Protein AF-0000000081332867 (afdb_homodimer)

Solvent-accessible surface area (backbone atoms only — not comparable to full-atom values): 32322 Å² total; per-residue (Å²): 108,66,67,49,51,46,48,59,61,64,52,64,58,86,81,30,49,74,46,40,30,38,28,27,81,36,94,55,96,53,45,49,46,63,35,25,45,50,63,41,70,68,44,44,52,50,53,39,50,32,50,52,51,51,41,68,49,44,77,47,72,44,72,60,48,78,61,59,77,61,58,96,35,26,24,28,36,43,62,31,87,82,47,52,51,58,46,47,47,61,54,69,69,48,67,52,87,83,34,50,49,77,50,71,72,72,53,36,57,31,49,23,36,38,39,38,37,36,45,95,92,41,58,37,39,37,31,29,64,42,55,44,47,37,29,55,71,67,69,71,26,34,50,37,24,35,74,53,93,57,28,37,34,72,39,87,68,76,54,38,64,43,68,57,62,59,25,31,34,36,36,92,61,29,28,41,32,55,27,62,68,55,46,34,60,75,50,51,44,61,64,51,24,55,50,44,41,54,52,43,62,70,30,62,64,55,42,61,45,30,74,49,56,60,53,50,52,62,69,35,64,87,40,66,68,46,30,30,51,43,33,45,29,59,72,65,41,53,71,66,41,88,58,34,66,59,35,42,52,51,48,34,64,76,68,63,70,71,76,44,58,39,87,87,79,62,19,35,52,57,39,87,85,40,42,64,57,52,51,36,53,61,59,61,28,52,25,27,22,83,58,78,67,48,39,25,44,33,80,42,71,44,77,107,111,67,66,48,51,46,49,58,61,64,52,64,55,85,80,30,48,74,46,41,29,38,29,26,83,37,94,54,93,55,44,48,46,63,36,22,46,49,62,41,70,68,43,44,51,51,54,38,50,31,50,51,50,50,42,67,47,44,76,46,73,42,71,60,48,76,60,60,77,61,59,96,36,27,25,28,35,43,62,31,85,81,47,54,52,56,47,47,47,61,53,69,68,48,68,54,85,83,35,52,48,78,51,70,73,71,55,32,56,30,49,21,33,37,38,37,37,36,46,96,90,42,59,38,39,37,32,29,64,41,52,45,39,43,26,45,64,73,67,72,26,33,50,36,24,36,74,53,93,58,26,38,36,71,41,88,59,77,52,40,59,44,69,53,64,58,24,31,33,38,35,91,61,30,28,42,32,54,28,62,68,55,46,35,60,76,52,50,43,62,63,50,23,53,50,42,40,56,52,43,62,69,30,64,63,55,43,61,46,30,74,50,57,63,53,49,54,62,68,36,64,86,40,65,70,47,31,30,49,44,34,47,30,58,72,66,42,53,72,66,40,89,59,34,68,58,33,41,51,51,46,36,64,76,67,62,69,71,76,47,58,39,86,85,79,63,20,35,52,58,42,87,85,38,41,64,55,51,52,36,51,61,59,61,27,51,25,29,21,84,59,76,66,48,40,26,44,34,82,43,71,44,77,108

Organism: NCBI:txid2813360

InterPro domains:
  IPR032359 Kiwa protein KwaB-like [PF16162] (107-292)

Secondary structure (DSSP, 8-state):
-HHHHHHHHH---TT-EEEEEEEEE-SSTT-EEEEEE-B-HHHHHHHHHHHHHHHHH--EEEE--TT----TTEEEEEEGGGSTHHHHHHHHTS-GGGGB--SGGGTTT--EEEEEEEETTEEEEEEEE--GGG-SS---S-EEEEEETTEEEEPP---EEE-SS-SEEEETTEEEES-HHHHHHHTTHHHHHHHHHHHHHH-HHHHTTBS--HHHHHHHTT-HHHHHHHHHHHHH-GGGSTTHHHHHHHHHHHHT---EE-TTT--EE--TTTHHHHHHHHTT-EEE-TTT--EEE-S--EE-/-HHHHHHHHH---TT-EEEEEEEEE-SSTT-EEEEEE-B-HHHHHHHHHHHHHHHHH--EEEE--TT----TTEEEEEEGGGSTHHHHHHHHTS-GGGGB--SGGGTTT--EEEEEEEETTEEEEEEEE--TTS-SS---S-EEEEEETTEEEE-----EEE-SS-SEEEETTEEEES-HHHHHHHTTHHHHHHHHHHHHHH-HHHHTTBS--HHHHHHHTT-HHHHHHHHHHHHH-GGGSTTHHHHHHHHHHHHT---EE-TTT--EE--TTTHHHHHHHHTT-EEE-TTT--EEE-S--EE-

Sequence (608 aa):
MKAHFDSFKNFNYTDSTVHLWIFKKSTTDRKFNTAYVQTDDKVNLLLKNVLIREANRTTEFAQYSYLAQTNENSCLTAPALATNFLLLKSQVDRPEPECAVTSVDELKGAQGYVVKFSHNGQTLYAVKRSTASWKTSYPNKFINMIFSNGELSAAEDNGFTIEKNFDFYCSADTLLITSKRAFESLMQYKEAYKQAFMVLQTNADFSNLFSDITPLVEYIGTNSTQLRRMATIEQKSLYSNPGFINSLKQVNTLRNWGMNFDQVNGKIVVCNLTAPTILQVLLDHRLMSEVTSNIYDVPDAVQIMKAHFDSFKNFNYTDSTVHLWIFKKSTTDRKFNTAYVQTDDKVNLLLKNVLIREANRTTEFAQYSYLAQTNENSCLTAPALATNFLLLKSQVDRPEPECAVTSVDELKGAQGYVVKFSHNGQTLYAVKRSTASWKTSYPNKFINMIFSNGELSAAEDNGFTIEKNFDFYCSADTLLITSKRAFESLMQYKEAYKQAFMVLQTNADFSNLFSDITPLVEYIGTNSTQLRRMATIEQKSLYSNPGFINSLKQVNTLRNWGMNFDQVNGKIVVCNLTAPTILQVLLDHRLMSEVTSNIYDVPDAVQI

Nearest PDB structures (foldseek):
  2gkp-assembly1_A  TM=1.949E-01  e=2.355E+00  Neisseria meningitidis MC58
  2gkp-assembly1_A  TM=1.965E-01  e=2.490E+00  Neisseria meningitidis MC58

Foldseek 3Di:
DVVQLVCLLPPDLPPWDKWKKFWAADPDPLRIDIATEDDDPVVSVLLSVLSNVLSVQADEEEADALLDDDDRRHWHKDFLVVFSVVSVVVNVPPDRVVRHDDDLVVQARTQWMWMWIDDPHWIKIFIAGDQCQSHLPDCPGDQDWDDDPNDTDGDNRSDDDDDSHGQWMDGPRMITGRNPVSRCVSRVCLVVLVVLLVVQCVDCLNVVLAPHCVQLCVLLPSDSLSSSLSNLLSVVVCSNDPCSLVVVVVVCVVVVLPWDADPPRRHTYDHPVCSVVVSQVSNVQFDADPVPRDTDGDSDDDDD/DVVQLVCLLPPDLPPWDKWKKFWAADPDPLRIDIATEDDDPVVSVLLSVLSNVLSVQADEEEADALLDDDDRRHWHKDFLVVFSVVSVVVNVPPDRVVRHDDDLLVLARTQWMWMWIDDPHWIKIFIAGDQCLSPDDDCPGDQDWDDDPNDTDGDDRSDHDDDSHGQWMDGPRMITGNNPVSRCVSRVCLVVLVVLLVVQCVDCLNVVLAPHCVQLCVLLPSDSLSSSLSSLLSVVVCSNDPCSLVVVVVVCVVVVLPWDADPPRRHTYDHPVCSVVVSQVSSVQFDADPVPRDTDGDSDDDDD

Radius of gyration: 25.92 Å; Cα contacts (8 Å, |Δi|>4): 1112; chains: 2; bounding box: 58×76×66 Å

Structure (mmCIF, N/CA/C/O backbone):
data_AF-0000000081332867-model_v1
#
loop_
_entity.id
_entity.type
_entity.pdbx_description
1 polymer 'DUF4868 domain-containing protein'
#
loop_
_atom_site.group_PDB
_atom_site.id
_atom_site.type_symbol
_atom_site.label_atom_id
_atom_site.label_alt_id
_atom_site.label_comp_id
_atom_site.label_asym_id
_atom_site.label_entity_id
_atom_site.label_seq_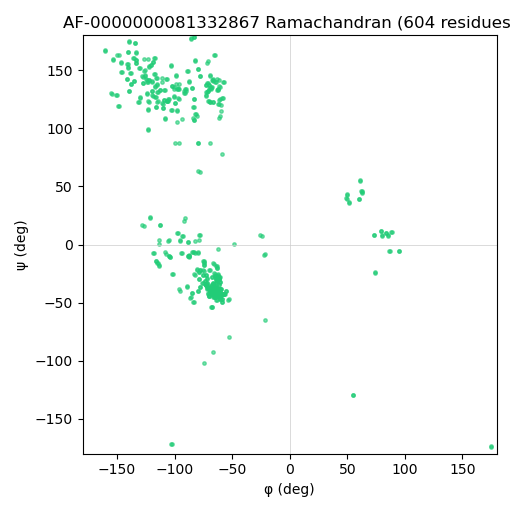id
_atom_site.pdbx_PDB_ins_code
_atom_site.Cartn_x
_atom_site.Cartn_y
_atom_site.Cartn_z
_atom_site.occupancy
_atom_site.B_iso_or_equiv
_atom_site.auth_seq_id
_atom_site.auth_comp_id
_atom_site.auth_asym_id
_atom_site.auth_atom_id
_atom_site.pdbx_PDB_model_num
ATOM 1 N N . MET A 1 1 ? -8.702 -2.203 20.237 1 77.33 1 MET A N 1
ATOM 2 C CA . MET A 1 1 ? -8.01 -2.525 18.992 1 77.33 1 MET A CA 1
ATOM 3 C C . MET A 1 1 ? -6.674 -3.203 19.273 1 77.33 1 MET A C 1
ATOM 5 O O . MET A 1 1 ? -6.344 -4.216 18.653 1 77.33 1 MET A O 1
ATOM 9 N N . LYS A 1 2 ? -6.037 -2.8 20.326 1 82.26 2 LYS A N 1
ATOM 10 C CA . LYS A 1 2 ? -4.765 -3.419 20.686 1 82.26 2 LYS A CA 1
ATOM 11 C C . LYS A 1 2 ? -4.963 -4.864 21.132 1 82.26 2 LYS A C 1
ATOM 13 O O . LYS A 1 2 ? -4.174 -5.743 20.779 1 82.26 2 LYS A O 1
ATOM 18 N N . ALA A 1 3 ? -6.03 -5.09 21.871 1 85.89 3 ALA A N 1
ATOM 19 C CA . ALA A 1 3 ? -6.308 -6.433 22.375 1 85.89 3 ALA A CA 1
ATOM 20 C C . ALA A 1 3 ? -6.527 -7.415 21.228 1 85.89 3 ALA A C 1
ATOM 22 O O . ALA A 1 3 ? -6.059 -8.554 21.28 1 85.89 3 ALA A O 1
ATOM 23 N N . HIS A 1 4 ? -7.206 -6.952 20.252 1 86.57 4 HIS A N 1
ATOM 24 C CA . HIS A 1 4 ? -7.501 -7.808 19.109 1 86.57 4 HIS A CA 1
ATOM 25 C C . HIS A 1 4 ? -6.253 -8.056 18.269 1 86.57 4 HIS A C 1
ATOM 27 O O . HIS A 1 4 ? -6.042 -9.165 17.774 1 86.57 4 HIS A O 1
ATOM 33 N N . PHE A 1 5 ? -5.505 -7.054 18.205 1 90.88 5 PHE A N 1
ATOM 34 C CA . PHE A 1 5 ? -4.227 -7.188 17.517 1 90.88 5 PHE A CA 1
ATOM 35 C C . PHE A 1 5 ? -3.318 -8.168 18.249 1 90.88 5 PHE A C 1
ATOM 37 O O . PHE A 1 5 ? -2.684 -9.021 17.624 1 90.88 5 PHE A O 1
ATOM 44 N N . ASP A 1 6 ? -3.332 -8.078 19.537 1 90.56 6 ASP A N 1
ATOM 45 C CA . ASP A 1 6 ? -2.523 -8.984 20.346 1 90.56 6 ASP A CA 1
ATOM 46 C C . ASP A 1 6 ? -3.012 -10.425 20.213 1 90.56 6 ASP A C 1
ATOM 48 O O . ASP A 1 6 ? -2.21 -11.361 20.227 1 90.56 6 ASP A O 1
ATOM 52 N N . SER A 1 7 ? -4.287 -10.56 20.131 1 90.03 7 SER A N 1
ATOM 53 C CA . SER A 1 7 ? -4.854 -11.891 19.936 1 90.03 7 SER A CA 1
ATOM 54 C C . SER A 1 7 ? -4.378 -12.507 18.625 1 90.03 7 SER A C 1
ATOM 56 O O . SER A 1 7 ? -4.1 -13.707 18.562 1 90.03 7 SER A O 1
ATOM 58 N N . PHE A 1 8 ? -4.287 -11.723 17.632 1 92.88 8 PHE A N 1
ATOM 59 C CA . PHE A 1 8 ? -3.77 -12.152 16.338 1 92.88 8 PHE A CA 1
ATOM 60 C C . PHE A 1 8 ? -2.302 -12.546 16.444 1 92.88 8 PHE A C 1
ATOM 62 O O . PHE A 1 8 ? -1.896 -13.594 15.937 1 92.88 8 PHE A O 1
ATOM 69 N N . LYS A 1 9 ? -1.593 -11.798 17.195 1 91.91 9 LYS A N 1
ATOM 70 C CA . LYS A 1 9 ? -0.157 -12.025 17.336 1 91.91 9 LYS A CA 1
ATOM 71 C C . LYS A 1 9 ? 0.123 -13.261 18.185 1 91.91 9 LYS A C 1
ATOM 73 O O . LYS A 1 9 ? 1.112 -13.963 17.962 1 91.91 9 LYS A O 1
ATOM 78 N N . ASN A 1 10 ? -0.725 -13.503 19.075 1 91.19 10 ASN A N 1
ATOM 79 C CA . ASN A 1 10 ? -0.439 -14.533 20.068 1 91.19 10 ASN A CA 1
ATOM 80 C C . ASN A 1 10 ? -1.249 -15.8 19.812 1 91.19 10 ASN A C 1
ATOM 82 O O . ASN A 1 10 ? -1.234 -16.727 20.624 1 91.19 10 ASN A O 1
ATOM 86 N N . PHE A 1 11 ? -1.991 -15.847 18.792 1 93.76 11 PHE A N 1
ATOM 87 C CA . PHE A 1 11 ? -2.762 -17.039 18.456 1 93.76 11 PHE A CA 1
ATOM 88 C C . PHE A 1 11 ? -1.848 -18.248 18.3 1 93.76 11 PHE A C 1
ATOM 90 O O . PHE A 1 11 ? -0.73 -18.127 17.796 1 93.76 11 PHE A O 1
ATOM 97 N N . ASN A 1 12 ? -2.296 -19.363 18.797 1 94.28 12 ASN A N 1
ATOM 98 C CA . ASN A 1 12 ? -1.514 -20.586 18.657 1 94.28 12 ASN A CA 1
ATOM 99 C C . ASN A 1 12 ? -1.686 -21.206 17.273 1 94.28 12 ASN A C 1
ATOM 101 O O . ASN A 1 12 ? -2.497 -22.116 17.092 1 94.28 12 ASN A O 1
ATOM 105 N N . TYR A 1 13 ? -0.924 -20.802 16.362 1 93.34 13 TYR A N 1
ATOM 106 C CA . TYR A 1 13 ? -1.01 -21.235 14.972 1 93.34 13 TYR A CA 1
ATOM 107 C C . TYR A 1 13 ? -0.512 -22.667 14.816 1 93.34 13 TYR A C 1
ATOM 109 O O . TYR A 1 13 ? -1.092 -23.454 14.063 1 93.34 13 TYR A O 1
ATOM 117 N N . THR A 1 14 ? 0.446 -23.011 15.561 1 93.38 14 THR A N 1
ATOM 118 C CA . THR A 1 14 ? 1.131 -24.29 15.416 1 93.38 14 THR A CA 1
ATOM 119 C C . THR A 1 14 ? 0.192 -25.448 15.741 1 93.38 14 THR A C 1
ATOM 121 O O . THR A 1 14 ? 0.131 -26.432 15.001 1 93.38 14 THR A O 1
ATOM 124 N N 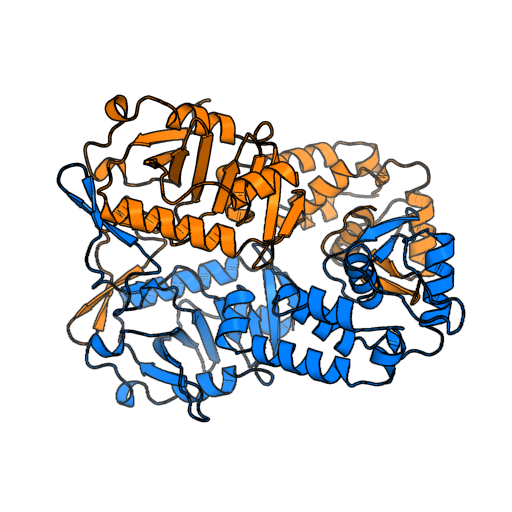. ASP A 1 15 ? -0.599 -25.344 16.767 1 95.19 15 ASP A N 1
ATOM 125 C CA . ASP A 1 15 ? -1.453 -26.443 17.206 1 95.19 15 ASP A CA 1
ATOM 126 C C . ASP A 1 15 ? -2.873 -26.284 16.669 1 95.19 15 ASP A C 1
ATOM 128 O O . ASP A 1 15 ? -3.768 -27.053 17.028 1 95.19 15 ASP A O 1
ATOM 132 N N . SER A 1 16 ? -3.045 -25.379 15.797 1 96.48 16 SER A N 1
ATOM 133 C CA . SER A 1 16 ? -4.392 -25.116 15.299 1 96.48 16 SER A CA 1
ATOM 134 C C . SER A 1 16 ? -4.799 -26.135 14.241 1 96.48 16 SER A C 1
ATOM 136 O O . SER A 1 16 ? -3.943 -26.757 13.609 1 96.48 16 SER A O 1
ATOM 138 N N . THR A 1 17 ? -6.107 -26.358 14.176 1 96.12 17 THR A N 1
ATOM 139 C CA . THR A 1 17 ? -6.686 -27.118 13.074 1 96.12 17 THR A CA 1
ATOM 140 C C . THR A 1 17 ? -7.012 -26.203 11.897 1 96.12 17 THR A C 1
ATOM 142 O O . THR A 1 17 ? -7.502 -25.088 12.088 1 96.12 17 THR A O 1
ATOM 145 N N . VAL A 1 18 ? -6.746 -26.716 10.675 1 95.43 18 VAL A N 1
ATOM 146 C CA . VAL A 1 18 ? -6.844 -25.875 9.487 1 95.43 18 VAL A CA 1
ATOM 147 C C . VAL A 1 18 ? -7.967 -26.383 8.585 1 95.43 18 VAL A C 1
ATOM 149 O O . VAL A 1 18 ? -8.079 -27.587 8.342 1 95.43 18 VAL A O 1
ATOM 152 N N . HIS A 1 19 ? -8.824 -25.492 8.148 1 95.93 19 HIS A N 1
ATOM 153 C CA . HIS A 1 19 ? -9.853 -25.784 7.157 1 95.93 19 HIS A CA 1
ATOM 154 C C . HIS A 1 19 ? -9.839 -24.759 6.028 1 95.93 19 HIS A C 1
ATOM 156 O O . HIS A 1 19 ? -9.922 -23.554 6.277 1 95.93 19 HIS A O 1
ATOM 162 N N . LEU A 1 20 ? -9.75 -25.233 4.809 1 94.37 20 LEU A N 1
ATOM 163 C CA . LEU A 1 20 ? -9.73 -24.377 3.628 1 94.37 20 LEU A CA 1
ATOM 164 C C . LEU A 1 20 ? -11.101 -24.34 2.96 1 94.37 20 LEU A C 1
ATOM 166 O O . LEU A 1 20 ? -11.704 -25.387 2.712 1 94.37 20 LEU A O 1
ATOM 170 N N . TRP A 1 21 ? -11.597 -23.129 2.734 1 94.6 21 TRP A N 1
ATOM 171 C CA . TRP A 1 21 ? -12.858 -22.904 2.036 1 94.6 21 TRP A CA 1
ATOM 172 C C . TRP A 1 21 ? -12.657 -21.995 0.828 1 94.6 21 TRP A C 1
ATOM 174 O O . TRP A 1 21 ? -11.892 -21.03 0.89 1 94.6 21 TRP A O 1
ATOM 184 N N . ILE A 1 22 ? -13.29 -22.277 -0.232 1 92.24 22 ILE A N 1
ATOM 185 C CA . ILE A 1 22 ? -13.339 -21.354 -1.36 1 92.24 22 ILE A CA 1
ATOM 186 C C . ILE A 1 22 ? -14.692 -20.647 -1.391 1 92.24 22 ILE A C 1
ATOM 188 O O . ILE A 1 22 ? -15.669 -21.139 -0.823 1 92.24 22 ILE A O 1
ATOM 192 N N . PHE A 1 23 ? -14.706 -19.459 -1.975 1 93.32 23 PHE A N 1
ATOM 193 C CA . PHE A 1 23 ? -15.99 -18.778 -2.088 1 93.32 23 PHE A CA 1
ATOM 194 C C . PHE A 1 23 ? -16.131 -18.109 -3.45 1 93.32 23 PHE A C 1
ATOM 196 O O . PHE A 1 23 ? -15.134 -17.719 -4.062 1 93.32 23 PHE A O 1
ATOM 203 N N . LYS A 1 24 ? -17.342 -18.082 -3.878 1 90.18 24 LYS A N 1
ATOM 204 C CA . LYS A 1 24 ? -17.776 -17.391 -5.088 1 90.18 24 LYS A CA 1
ATOM 205 C C . LYS A 1 24 ? -18.794 -16.301 -4.764 1 90.18 24 LYS A C 1
ATOM 207 O O . LYS A 1 24 ? -19.444 -16.342 -3.717 1 90.18 24 LYS A O 1
ATOM 212 N N . LYS A 1 25 ? -18.855 -15.413 -5.634 1 87.76 25 LYS A N 1
ATOM 213 C CA . LYS A 1 25 ? -19.849 -14.359 -5.455 1 87.76 25 LYS A CA 1
ATOM 214 C C . LYS A 1 25 ? -21.26 -14.886 -5.702 1 87.76 25 LYS A C 1
ATOM 216 O O . LYS A 1 25 ? -21.468 -15.736 -6.57 1 87.76 25 LYS A O 1
ATOM 221 N N . SER A 1 26 ? -22.116 -14.444 -4.885 1 89.55 26 SER A N 1
ATOM 222 C CA . SER A 1 26 ? -23.532 -14.759 -5.042 1 89.55 26 SER A CA 1
ATOM 223 C C . SER A 1 26 ? -24.363 -13.492 -5.218 1 89.55 26 SER A C 1
ATOM 225 O O . SER A 1 26 ? -24.093 -12.472 -4.58 1 89.55 26 SER A O 1
ATOM 227 N N . THR A 1 27 ? -25.318 -13.555 -6.062 1 86.65 27 THR A N 1
ATOM 228 C CA . THR A 1 27 ? -26.211 -12.427 -6.304 1 86.65 27 THR A CA 1
ATOM 229 C C . THR A 1 27 ? -27.35 -12.411 -5.289 1 86.65 27 THR A C 1
ATOM 231 O O . THR A 1 27 ? -28.132 -11.459 -5.24 1 86.65 27 THR A O 1
ATOM 234 N N . THR A 1 28 ? -27.39 -13.463 -4.491 1 89.44 28 THR A N 1
ATOM 235 C CA . THR A 1 28 ? -28.429 -13.527 -3.469 1 89.44 28 THR A CA 1
ATOM 236 C C . THR A 1 28 ? -28.018 -12.734 -2.231 1 89.44 28 THR A C 1
ATOM 238 O O . THR A 1 28 ? -26.93 -12.155 -2.191 1 89.44 28 THR A O 1
ATOM 241 N N . ASP A 1 29 ? -28.905 -12.692 -1.241 1 85.71 29 ASP A N 1
ATOM 242 C CA . ASP A 1 29 ? -28.652 -11.971 0.003 1 85.71 29 ASP A CA 1
ATOM 243 C C . ASP A 1 29 ? -27.505 -12.608 0.784 1 85.71 29 ASP A C 1
ATOM 245 O O . ASP A 1 29 ? -26.918 -11.974 1.663 1 85.71 29 ASP A O 1
ATOM 249 N N . ARG A 1 30 ? -27.183 -13.795 0.445 1 89.17 30 ARG A N 1
ATOM 250 C CA . ARG A 1 30 ? -26.08 -14.47 1.121 1 89.17 30 ARG A CA 1
ATOM 251 C C . ARG A 1 30 ? -24.739 -13.872 0.71 1 89.17 30 ARG A C 1
ATOM 253 O O . ARG A 1 30 ? -23.768 -13.931 1.468 1 89.17 30 ARG A O 1
ATOM 260 N N . LYS A 1 31 ? -24.651 -13.352 -0.489 1 90.06 31 LYS A N 1
ATOM 261 C CA . LYS A 1 31 ? -23.532 -12.624 -1.081 1 90.06 31 LYS A CA 1
ATOM 262 C C . LYS A 1 31 ? -22.391 -13.57 -1.445 1 90.06 31 LYS A C 1
ATOM 264 O O . LYS A 1 31 ? -21.603 -13.283 -2.348 1 90.06 31 LYS A O 1
ATOM 269 N N . PHE A 1 32 ? -22.34 -14.807 -0.733 1 94.09 32 PHE A N 1
ATOM 270 C CA . PHE A 1 32 ? -21.237 -15.725 -0.989 1 94.09 32 PHE A CA 1
ATOM 271 C C . PHE A 1 32 ? -21.735 -17.163 -1.063 1 94.09 32 PHE A C 1
ATOM 273 O O . PHE A 1 32 ? -22.611 -17.563 -0.294 1 94.09 32 PHE A O 1
ATOM 280 N N . ASN A 1 33 ? -21.215 -17.896 -2.011 1 94.34 33 ASN A N 1
ATOM 281 C CA . ASN A 1 33 ? -21.294 -19.352 -2.06 1 94.34 33 ASN A CA 1
ATOM 282 C C . ASN A 1 33 ? -19.952 -19.998 -1.727 1 94.34 33 ASN A C 1
ATOM 284 O O . ASN A 1 33 ? -18.94 -19.701 -2.364 1 94.34 33 ASN A O 1
ATOM 288 N N . THR A 1 34 ? -20.04 -20.843 -0.701 1 95.36 34 THR A N 1
ATOM 289 C CA . THR A 1 34 ? -18.758 -21.349 -0.223 1 95.36 34 THR A CA 1
ATOM 290 C C . THR A 1 34 ? -18.709 -22.872 -0.318 1 95.36 34 THR A C 1
ATOM 292 O O . THR A 1 34 ? -19.75 -23.528 -0.399 1 95.36 34 THR A O 1
ATOM 295 N N . ALA A 1 35 ? -17.541 -23.42 -0.431 1 94.19 35 ALA A N 1
ATOM 296 C CA . ALA A 1 35 ? -17.299 -24.86 -0.431 1 94.19 35 ALA A CA 1
ATOM 297 C C . ALA A 1 35 ? -16.025 -25.202 0.337 1 94.19 35 ALA A C 1
ATOM 299 O O . ALA A 1 35 ? -15.026 -24.484 0.246 1 94.19 35 ALA A O 1
ATOM 300 N N . TYR A 1 36 ? -16.152 -26.308 1.025 1 95.31 36 TYR A N 1
ATOM 301 C CA . TYR A 1 36 ? -15.025 -26.792 1.815 1 95.31 36 TYR A CA 1
ATOM 302 C C . TYR A 1 36 ? -14.075 -27.621 0.96 1 95.31 36 TYR A C 1
ATOM 304 O O . TYR A 1 36 ? -14.513 -28.469 0.178 1 95.31 36 TYR A O 1
ATOM 312 N N . VAL A 1 37 ? -12.811 -27.365 1.114 1 91.59 37 VAL A N 1
ATOM 313 C CA . VAL A 1 37 ? -11.797 -28.09 0.355 1 91.59 37 VAL A CA 1
ATOM 314 C C . VAL A 1 37 ? -10.917 -28.897 1.306 1 91.59 37 VAL A C 1
ATOM 316 O O . VAL A 1 37 ? -10.187 -28.328 2.121 1 91.59 37 VAL A O 1
ATOM 319 N N . GLN A 1 38 ? -10.925 -30.165 1.156 1 90.57 38 GLN A N 1
ATOM 320 C CA . GLN A 1 38 ? -10.06 -31.009 1.974 1 90.57 38 GLN A CA 1
ATOM 321 C C . GLN A 1 38 ? -8.595 -30.842 1.58 1 90.57 38 GLN A C 1
ATOM 323 O O . GLN A 1 38 ? -8.269 -30.786 0.393 1 90.57 38 GLN A O 1
ATOM 328 N N . THR A 1 39 ? -7.766 -30.664 2.582 1 89.11 39 THR A N 1
ATOM 329 C CA . THR A 1 39 ? -6.333 -30.505 2.358 1 89.11 39 THR A CA 1
ATOM 330 C C . THR A 1 39 ? -5.545 -31.57 3.114 1 89.11 39 THR A C 1
ATOM 332 O O . THR A 1 39 ? -6.027 -32.117 4.108 1 89.11 39 THR A O 1
ATOM 335 N N . ASP A 1 40 ? -4.384 -31.903 2.624 1 87.08 40 ASP A N 1
ATOM 336 C CA . ASP A 1 40 ? -3.535 -32.844 3.348 1 87.08 40 ASP A CA 1
ATOM 337 C C . ASP A 1 40 ? -2.681 -32.123 4.389 1 87.08 40 ASP A C 1
ATOM 339 O O . ASP A 1 40 ? -2.738 -30.897 4.506 1 87.08 40 ASP A O 1
ATOM 343 N N . ASP A 1 41 ? -1.921 -32.868 5.134 1 87.19 41 ASP A N 1
ATOM 344 C CA . ASP A 1 41 ? -1.162 -32.33 6.258 1 87.19 41 ASP A CA 1
ATOM 345 C C . ASP A 1 41 ? -0.071 -31.376 5.778 1 87.19 41 ASP A C 1
ATOM 347 O O . ASP A 1 41 ? 0.257 -30.404 6.462 1 87.19 41 ASP A O 1
ATOM 351 N N . LYS A 1 42 ? 0.473 -31.679 4.642 1 84.55 42 LYS A N 1
ATOM 352 C CA . LYS A 1 42 ? 1.524 -30.819 4.106 1 84.55 42 LYS A CA 1
ATOM 353 C C . LYS A 1 42 ? 0.982 -29.43 3.777 1 84.55 42 LYS A C 1
ATOM 355 O O . LYS A 1 42 ? 1.601 -28.42 4.119 1 84.55 42 LYS A O 1
ATOM 360 N N . VAL A 1 43 ? -0.178 -29.416 3.127 1 85.23 43 VAL A N 1
ATOM 361 C CA . VAL A 1 43 ? -0.82 -28.148 2.797 1 85.23 43 VAL A CA 1
ATOM 362 C C . VAL A 1 43 ? -1.179 -27.401 4.079 1 85.23 43 VAL A C 1
ATOM 364 O O . VAL A 1 43 ? -0.962 -26.192 4.182 1 85.23 43 VAL A O 1
ATOM 367 N N . ASN A 1 44 ? -1.655 -28.116 5.034 1 89.57 44 ASN A N 1
ATOM 368 C CA . ASN A 1 44 ? -2.018 -27.496 6.304 1 89.57 44 ASN A CA 1
ATOM 369 C C . ASN A 1 44 ? -0.814 -26.837 6.97 1 89.57 44 ASN A C 1
ATOM 371 O O . ASN A 1 44 ? -0.914 -25.716 7.473 1 89.57 44 ASN A O 1
ATOM 375 N N . LEU A 1 45 ? 0.272 -27.513 6.964 1 89.08 45 LEU A N 1
ATOM 376 C CA . LEU A 1 45 ? 1.493 -26.981 7.558 1 89.08 45 LEU A CA 1
ATOM 377 C C . LEU A 1 45 ? 1.952 -25.724 6.827 1 89.08 45 LEU A C 1
ATOM 379 O O . LEU A 1 45 ? 2.364 -24.749 7.459 1 89.08 45 LEU A O 1
ATOM 383 N N . LEU A 1 46 ? 1.837 -25.756 5.503 1 85.09 46 LEU A N 1
ATOM 384 C CA . LEU A 1 46 ? 2.228 -24.604 4.699 1 85.09 46 LEU A CA 1
ATOM 385 C C . LEU A 1 46 ? 1.345 -23.4 5.008 1 85.09 46 LEU A C 1
ATOM 387 O O . LEU A 1 46 ? 1.84 -22.278 5.134 1 85.09 46 LEU A O 1
ATOM 391 N N . LEU A 1 47 ? 0.084 -23.655 5.124 1 89.78 47 LEU A N 1
ATOM 392 C CA . LEU A 1 47 ? -0.854 -22.581 5.432 1 89.78 47 LEU A CA 1
ATOM 393 C C . LEU A 1 47 ? -0.572 -21.992 6.81 1 89.78 47 LEU A C 1
ATOM 395 O O . LEU A 1 47 ? -0.635 -20.774 6.994 1 89.78 47 LEU A O 1
ATOM 399 N N . LYS A 1 48 ? -0.213 -22.841 7.73 1 93.52 48 LYS A N 1
ATOM 400 C CA . LYS A 1 48 ? 0.153 -22.367 9.062 1 93.52 48 LYS A CA 1
ATOM 401 C C . LYS A 1 48 ? 1.405 -21.497 9.011 1 93.52 48 LYS A C 1
ATOM 403 O O . LYS A 1 48 ? 1.466 -20.449 9.658 1 93.52 48 LYS A O 1
ATOM 408 N N . ASN A 1 49 ? 2.329 -21.868 8.228 1 89.72 49 ASN A N 1
ATOM 409 C CA . ASN A 1 49 ? 3.572 -21.113 8.103 1 89.72 49 ASN A CA 1
ATOM 410 C C . ASN A 1 49 ? 3.333 -19.74 7.48 1 89.72 49 ASN A C 1
ATOM 412 O O . ASN A 1 49 ? 3.972 -18.759 7.866 1 89.72 49 ASN A O 1
ATOM 416 N N . VAL A 1 50 ? 2.444 -19.702 6.515 1 88.42 50 VAL A N 1
ATOM 417 C CA . VAL A 1 50 ? 2.088 -18.424 5.908 1 88.42 50 VAL A CA 1
ATOM 418 C C . VAL A 1 50 ? 1.535 -17.481 6.974 1 88.42 50 VAL A C 1
ATOM 420 O O . VAL A 1 50 ? 1.942 -16.32 7.057 1 88.42 50 VAL A O 1
ATOM 423 N N . LEU A 1 51 ? 0.672 -17.985 7.749 1 92.27 51 LEU A N 1
ATOM 424 C CA . LEU A 1 51 ? 0.039 -17.16 8.772 1 92.27 51 LEU A CA 1
ATOM 425 C C . LEU A 1 51 ? 1.06 -16.701 9.808 1 92.27 51 LEU A C 1
ATOM 427 O O . LEU A 1 51 ? 1.012 -15.559 10.27 1 92.27 51 LEU A O 1
ATOM 431 N N . ILE A 1 52 ? 1.925 -17.614 10.207 1 92.96 52 ILE A N 1
ATOM 432 C CA . ILE A 1 52 ? 2.946 -17.289 11.197 1 92.96 52 ILE A CA 1
ATOM 433 C C . ILE A 1 52 ? 3.856 -16.188 10.657 1 92.96 52 ILE A C 1
ATOM 435 O O . ILE A 1 52 ? 4.161 -15.224 11.364 1 92.96 52 ILE A O 1
ATOM 439 N N . ARG A 1 53 ? 4.23 -16.291 9.472 1 88.9 53 ARG A N 1
ATOM 440 C CA . ARG A 1 53 ? 5.069 -15.279 8.838 1 88.9 53 ARG A CA 1
ATOM 441 C C . ARG A 1 53 ? 4.36 -13.93 8.794 1 88.9 53 ARG A C 1
ATOM 443 O O . ARG A 1 53 ? 4.964 -12.896 9.089 1 88.9 53 ARG A O 1
ATOM 450 N N . GLU A 1 54 ? 3.104 -13.944 8.433 1 90.25 54 GLU A N 1
ATOM 451 C CA . GLU A 1 54 ? 2.325 -12.713 8.344 1 90.25 54 GLU A CA 1
ATOM 452 C C . GLU A 1 54 ? 2.15 -12.068 9.716 1 90.25 54 GLU A C 1
ATOM 454 O O . GLU A 1 54 ? 2.239 -10.846 9.849 1 90.25 54 GLU A O 1
ATOM 459 N N . ALA A 1 55 ? 1.899 -12.896 10.663 1 92.68 55 ALA A N 1
ATOM 460 C CA . ALA A 1 55 ? 1.754 -12.381 12.022 1 92.68 55 ALA A CA 1
ATOM 461 C C . ALA A 1 55 ? 3.051 -11.74 12.507 1 92.68 55 ALA A C 1
ATOM 463 O O . ALA A 1 55 ? 3.028 -10.694 13.16 1 92.68 55 ALA A O 1
ATOM 464 N N . ASN A 1 56 ? 4.16 -12.324 12.149 1 89.02 56 ASN A N 1
ATOM 465 C CA . ASN A 1 56 ? 5.458 -11.809 12.57 1 89.02 56 ASN A CA 1
ATOM 466 C C . ASN A 1 56 ? 5.811 -10.516 11.84 1 89.02 56 ASN A C 1
ATOM 468 O O . ASN A 1 56 ? 6.436 -9.624 12.416 1 89.02 56 ASN A O 1
ATOM 472 N N . ARG A 1 57 ? 5.385 -10.44 10.663 1 85.75 57 ARG A N 1
ATOM 473 C CA . ARG A 1 57 ? 5.7 -9.276 9.841 1 85.75 57 ARG A CA 1
ATOM 474 C C . ARG A 1 57 ? 4.859 -8.072 10.251 1 85.75 57 ARG A C 1
ATOM 476 O O . ARG A 1 57 ? 5.314 -6.93 10.157 1 85.75 57 ARG A O 1
ATOM 483 N N . THR A 1 58 ? 3.67 -8.331 10.676 1 90.42 58 THR A N 1
ATOM 484 C CA . THR A 1 58 ? 2.743 -7.262 11.031 1 90.42 58 THR A CA 1
ATOM 485 C C . THR A 1 58 ? 2.992 -6.781 12.457 1 90.42 58 THR A C 1
ATOM 487 O O . THR A 1 58 ? 2.618 -7.455 13.419 1 90.42 58 THR A O 1
ATOM 490 N N . THR A 1 59 ? 3.578 -5.565 12.599 1 86.8 59 THR A N 1
ATOM 491 C CA . THR A 1 59 ? 4.008 -5.139 13.926 1 86.8 59 THR A CA 1
ATOM 492 C C . THR A 1 59 ? 3.226 -3.908 14.379 1 86.8 59 THR A C 1
ATOM 494 O O . THR A 1 59 ? 3.283 -3.526 15.55 1 86.8 59 THR A O 1
ATOM 497 N N . GLU A 1 60 ? 2.521 -3.241 13.436 1 87.34 60 GLU A N 1
ATOM 498 C CA . GLU A 1 60 ? 1.742 -2.054 13.772 1 87.34 60 GLU A CA 1
ATOM 499 C C . GLU A 1 60 ? 0.346 -2.118 13.158 1 87.34 60 GLU A C 1
ATOM 501 O O . GLU A 1 60 ? 0.107 -2.89 12.227 1 87.34 60 GLU A O 1
ATOM 506 N N . PHE A 1 61 ? -0.533 -1.406 13.748 1 90.12 61 PHE A N 1
ATOM 507 C CA . PHE A 1 61 ? -1.883 -1.33 13.201 1 90.12 61 PHE A CA 1
ATOM 508 C C . PHE A 1 61 ? -2.437 0.085 13.319 1 90.12 61 PHE A C 1
ATOM 510 O O . PHE A 1 61 ? -1.952 0.882 14.125 1 90.12 61 PHE A O 1
ATOM 517 N N . ALA A 1 62 ? -3.299 0.415 12.446 1 89.17 62 ALA A N 1
ATOM 518 C CA . ALA A 1 62 ? -4.069 1.656 12.482 1 89.17 62 ALA A CA 1
ATOM 519 C C . ALA A 1 62 ? -5.549 1.39 12.221 1 89.17 62 ALA A C 1
ATOM 521 O O . ALA A 1 62 ? -5.914 0.338 11.691 1 89.17 62 ALA A O 1
ATOM 522 N N . GLN A 1 63 ? -6.336 2.325 12.648 1 88.56 63 GLN A N 1
ATOM 523 C CA . GLN A 1 63 ? -7.765 2.203 12.38 1 88.56 63 GLN A CA 1
ATOM 524 C C . GLN A 1 63 ? -8.066 2.4 10.897 1 88.56 63 GLN A C 1
ATOM 526 O O . GLN A 1 63 ? -7.508 3.296 10.259 1 88.56 63 GLN A O 1
ATOM 531 N N . TYR A 1 64 ? -8.954 1.521 10.447 1 89.1 64 TYR A N 1
ATOM 532 C CA . TYR A 1 64 ? -9.377 1.648 9.057 1 89.1 64 TYR A CA 1
ATOM 533 C C . TYR A 1 64 ? -10.077 2.98 8.82 1 89.1 64 TYR A C 1
ATOM 535 O O . TYR A 1 64 ? -10.912 3.402 9.624 1 89.1 64 TYR A O 1
ATOM 543 N N . SER A 1 65 ? -9.703 3.626 7.812 1 85.6 65 SER A N 1
ATOM 544 C CA . SER A 1 65 ? -10.405 4.754 7.207 1 85.6 65 SER A CA 1
ATOM 545 C C . SER A 1 65 ? -10.34 4.694 5.685 1 85.6 65 SER A C 1
ATOM 547 O O . SER A 1 65 ? -9.507 3.98 5.122 1 85.6 65 SER A O 1
ATOM 549 N N . TYR A 1 66 ? -11.135 5.442 5.078 1 83.12 66 TYR A N 1
ATOM 550 C CA . TYR A 1 66 ? -11.228 5.38 3.623 1 83.12 66 TYR A CA 1
ATOM 551 C C . TYR A 1 66 ? -9.896 5.74 2.976 1 83.12 66 TYR A C 1
ATOM 553 O O . TYR A 1 66 ? -9.555 5.22 1.912 1 83.12 66 TYR A O 1
ATOM 561 N N . LEU A 1 67 ? -9.147 6.546 3.685 1 86.19 67 LEU A N 1
ATOM 562 C CA . LEU A 1 67 ? -7.922 7.024 3.053 1 86.19 67 LEU A CA 1
ATOM 563 C C . LEU A 1 67 ? -6.695 6.371 3.68 1 86.19 67 LEU A C 1
ATOM 565 O O . LEU A 1 67 ? -5.577 6.542 3.19 1 86.19 67 LEU A O 1
ATOM 569 N N . ALA A 1 68 ? -6.884 5.602 4.74 1 86.28 68 ALA A N 1
ATOM 570 C CA . ALA A 1 68 ? -5.762 4.94 5.401 1 86.28 68 ALA A CA 1
ATOM 571 C C . ALA A 1 68 ? -5.089 3.938 4.468 1 86.28 68 ALA A C 1
ATOM 573 O O . ALA A 1 68 ? -5.755 3.299 3.65 1 86.28 68 ALA A O 1
ATOM 574 N N . GLN A 1 69 ? -3.789 3.891 4.58 1 84.13 69 GLN A N 1
ATOM 575 C CA . GLN A 1 69 ? -3.011 2.927 3.811 1 84.13 69 GLN A CA 1
ATOM 576 C C . GLN A 1 69 ? -2.111 2.094 4.72 1 84.13 69 GLN A C 1
ATOM 578 O O . GLN A 1 69 ? -1.703 2.556 5.788 1 84.13 69 GLN A O 1
ATOM 583 N N . THR A 1 70 ? -1.895 0.878 4.259 1 87.03 70 THR A N 1
ATOM 584 C CA . THR A 1 70 ? -0.968 0.021 4.989 1 87.03 70 THR A CA 1
ATOM 585 C C . THR A 1 70 ? 0.46 0.216 4.487 1 87.03 70 THR A C 1
ATOM 587 O O . THR A 1 70 ? 0.67 0.652 3.353 1 87.03 70 THR A O 1
ATOM 590 N N . ASN A 1 71 ? 1.389 0.032 5.363 1 79.99 71 ASN A N 1
ATOM 591 C CA . ASN A 1 71 ? 2.777 -0.148 4.952 1 79.99 71 ASN A CA 1
ATOM 592 C C . ASN A 1 71 ? 3.199 -1.613 5.03 1 79.99 71 ASN A C 1
ATOM 594 O O . ASN A 1 71 ? 2.364 -2.493 5.246 1 79.99 71 ASN A O 1
ATOM 598 N N . GLU A 1 72 ? 4.419 -1.931 4.867 1 78.51 72 GLU A N 1
ATOM 599 C CA . GLU A 1 72 ? 4.91 -3.302 4.758 1 78.51 72 GLU A CA 1
ATOM 600 C C . GLU A 1 72 ? 4.689 -4.071 6.057 1 78.51 72 GLU A C 1
ATOM 602 O O . GLU A 1 72 ? 4.556 -5.297 6.044 1 78.51 72 GLU A O 1
ATOM 607 N N . ASN A 1 73 ? 4.616 -3.349 7.142 1 84.1 73 ASN A N 1
ATOM 608 C CA . ASN A 1 73 ? 4.569 -4.029 8.432 1 84.1 73 ASN A CA 1
ATOM 609 C C . ASN A 1 73 ? 3.306 -3.67 9.209 1 84.1 73 ASN A C 1
ATOM 611 O O . ASN A 1 73 ? 3.27 -3.793 10.435 1 84.1 73 ASN A O 1
ATOM 615 N N . SER A 1 74 ? 2.346 -3.267 8.463 1 88.84 74 SER A N 1
ATOM 616 C CA . SER A 1 74 ? 1.185 -2.8 9.214 1 88.84 74 SER A CA 1
ATOM 617 C C . SER A 1 74 ? -0.108 -3.376 8.648 1 88.84 74 SER A C 1
ATOM 619 O O . SER A 1 74 ? -0.11 -3.963 7.564 1 88.84 74 SER A O 1
ATOM 621 N N . CYS A 1 75 ? -1.114 -3.252 9.414 1 94.28 75 CYS A N 1
ATOM 622 C CA . CYS A 1 75 ? -2.469 -3.567 8.976 1 94.28 75 CYS A CA 1
ATOM 623 C C . CYS A 1 75 ? -3.452 -2.495 9.431 1 94.28 75 CYS A C 1
ATOM 625 O O . CYS A 1 75 ? -3.124 -1.666 10.282 1 94.28 75 CYS A O 1
ATOM 627 N N . LEU A 1 76 ? -4.587 -2.461 8.769 1 93.4 76 LEU A N 1
ATOM 628 C CA . LEU A 1 76 ? -5.71 -1.637 9.204 1 93.4 76 LEU A CA 1
ATOM 629 C C . LEU A 1 76 ? -6.728 -2.47 9.976 1 93.4 76 LEU A C 1
ATOM 631 O O . LEU A 1 76 ? -6.933 -3.647 9.671 1 93.4 76 LEU A O 1
ATOM 635 N N . THR A 1 77 ? -7.352 -1.867 10.952 1 93.31 77 THR A N 1
ATOM 636 C CA . THR A 1 77 ? -8.317 -2.602 11.762 1 93.31 77 THR A CA 1
ATOM 637 C C . THR A 1 77 ? -9.72 -2.025 11.588 1 93.31 77 THR A C 1
ATOM 639 O O . THR A 1 77 ? -9.888 -0.808 11.486 1 93.31 77 THR A O 1
ATOM 642 N N . ALA A 1 78 ? -10.702 -2.853 11.483 1 91.04 78 ALA A N 1
ATOM 643 C CA . ALA A 1 78 ? -12.113 -2.488 11.39 1 91.04 78 ALA A CA 1
ATOM 644 C C . ALA A 1 78 ? -12.995 -3.527 12.076 1 91.04 78 ALA A C 1
ATOM 646 O O . ALA A 1 78 ? -12.648 -4.71 12.126 1 91.04 78 ALA A O 1
ATOM 647 N N . PRO A 1 79 ? -14.117 -3.094 12.635 1 89.41 79 PRO A N 1
ATOM 648 C CA . PRO A 1 79 ? -15.065 -4.083 13.156 1 89.41 79 PRO A CA 1
ATOM 649 C C . PRO A 1 79 ? -15.662 -4.962 12.059 1 89.41 79 PRO A C 1
ATOM 651 O O . PRO A 1 79 ? -16.02 -4.464 10.989 1 89.41 79 PRO A O 1
ATOM 654 N N . ALA A 1 80 ? -15.788 -6.194 12.355 1 89.2 80 ALA A N 1
ATOM 655 C CA . ALA A 1 80 ? -16.343 -7.138 11.388 1 89.2 80 ALA A CA 1
ATOM 656 C C . ALA A 1 80 ? -17.813 -6.836 11.109 1 89.2 80 ALA A C 1
ATOM 658 O O . ALA A 1 80 ? -18.282 -6.995 9.979 1 89.2 80 ALA A O 1
ATOM 659 N N . LEU A 1 81 ? -18.507 -6.371 12.045 1 83.79 81 LEU A N 1
ATOM 660 C CA . LEU A 1 81 ? -19.946 -6.146 11.972 1 83.79 81 LEU A CA 1
ATOM 661 C C . LEU A 1 81 ? -20.279 -5.092 10.922 1 83.79 81 LEU A C 1
ATOM 663 O O . LEU A 1 81 ? -21.396 -5.062 10.399 1 83.79 81 LEU A O 1
ATOM 667 N N . ALA A 1 82 ? -19.385 -4.31 10.516 1 77.36 82 ALA A N 1
ATOM 668 C CA . ALA A 1 82 ? -19.619 -3.21 9.584 1 77.36 82 ALA A CA 1
ATOM 669 C C . ALA A 1 82 ? -19.37 -3.649 8.144 1 77.36 82 ALA A C 1
ATOM 671 O O . ALA A 1 82 ? -19.362 -2.822 7.229 1 77.36 82 ALA A O 1
ATOM 672 N N . THR A 1 83 ? -19.145 -4.953 7.946 1 85.56 83 THR A N 1
ATOM 673 C CA . THR A 1 83 ? -18.782 -5.441 6.62 1 85.56 83 THR A CA 1
ATOM 674 C C . THR A 1 83 ? -19.589 -6.686 6.263 1 85.56 83 THR A C 1
ATOM 676 O O . THR A 1 83 ? -20.37 -7.181 7.078 1 85.56 83 THR A O 1
ATOM 679 N N . ASN A 1 84 ? -19.436 -7.115 5.084 1 88.41 84 ASN A N 1
ATOM 680 C CA . ASN A 1 84 ? -20.096 -8.331 4.622 1 88.41 84 ASN A CA 1
ATOM 681 C C . ASN A 1 84 ? -19.376 -9.582 5.115 1 88.41 84 ASN A C 1
ATOM 683 O O . ASN A 1 84 ? -19.735 -10.699 4.738 1 88.41 84 ASN A O 1
ATOM 687 N N . PHE A 1 85 ? -18.428 -9.371 5.972 1 92.93 85 PHE A N 1
ATOM 688 C CA . PHE A 1 85 ? -17.652 -10.522 6.417 1 92.93 85 PHE A CA 1
ATOM 689 C C . PHE A 1 85 ? -18.529 -11.502 7.186 1 92.93 85 PHE A C 1
ATOM 691 O O . PHE A 1 85 ? -18.348 -12.718 7.084 1 92.93 85 PHE A O 1
ATOM 698 N N . LEU A 1 86 ? -19.44 -10.991 7.914 1 91.83 86 LEU A N 1
ATOM 699 C CA . LEU A 1 86 ? -20.283 -11.872 8.717 1 91.83 86 LEU A CA 1
ATOM 700 C C . LEU A 1 86 ? -21.102 -12.8 7.827 1 91.83 86 LEU A C 1
ATOM 702 O O . LEU A 1 86 ? -21.389 -13.937 8.207 1 91.83 86 LEU A O 1
ATOM 706 N N . LEU A 1 87 ? -21.436 -12.317 6.668 1 93.43 87 LEU A N 1
ATOM 707 C CA . LEU A 1 87 ? -22.143 -13.159 5.709 1 93.43 87 LEU A CA 1
ATOM 708 C C . LEU A 1 87 ? -21.243 -14.281 5.203 1 93.43 87 LEU A C 1
ATOM 710 O O . LEU A 1 87 ? -21.687 -15.422 5.06 1 93.43 87 LEU A O 1
ATOM 714 N N . LEU A 1 88 ? -19.999 -13.954 4.942 1 94.88 88 LEU A N 1
ATOM 715 C CA . LEU A 1 88 ? -19.025 -14.964 4.543 1 94.88 88 LEU A CA 1
ATOM 716 C C . LEU A 1 88 ? -18.769 -15.95 5.678 1 94.88 88 LEU A C 1
ATOM 718 O O . LEU A 1 88 ? -18.78 -17.165 5.465 1 94.88 88 LEU A O 1
ATOM 722 N N . LYS A 1 89 ? -18.625 -15.386 6.863 1 95.62 89 LYS A N 1
ATOM 723 C CA . LYS A 1 89 ? -18.353 -16.193 8.05 1 95.62 89 LYS A CA 1
ATOM 724 C C . LYS A 1 89 ? -19.466 -17.208 8.291 1 95.62 89 LYS A C 1
ATOM 726 O O . LYS A 1 89 ? -19.196 -18.374 8.587 1 95.62 89 LYS A O 1
ATOM 731 N N . SER A 1 90 ? -20.661 -16.792 8.144 1 94.42 90 SER A N 1
ATOM 732 C CA . SER A 1 90 ? -21.8 -17.676 8.366 1 94.42 90 SER A CA 1
ATOM 733 C C . SER A 1 90 ? -21.772 -18.864 7.41 1 94.42 90 SER A C 1
ATOM 735 O O . SER A 1 90 ? -22.191 -19.967 7.769 1 94.42 90 SER A O 1
ATOM 737 N N . GLN A 1 91 ? -21.253 -18.629 6.248 1 95.27 91 GLN A N 1
ATOM 738 C CA . GLN A 1 91 ? -21.198 -19.683 5.241 1 95.27 91 GLN A CA 1
ATOM 739 C C . GLN A 1 91 ? -20.057 -20.656 5.524 1 95.27 91 GLN A C 1
ATOM 741 O O . GLN A 1 91 ? -20.215 -21.869 5.369 1 95.27 91 GLN A O 1
ATOM 746 N N . VAL A 1 92 ? -18.963 -20.145 6.013 1 96.23 92 VAL A N 1
ATOM 747 C CA . VAL A 1 92 ? -17.796 -21.007 6.165 1 96.23 92 VAL A CA 1
ATOM 748 C C . VAL A 1 92 ? -17.828 -21.685 7.533 1 96.23 92 VAL A C 1
ATOM 750 O O . VAL A 1 92 ? -17.018 -22.572 7.813 1 96.23 92 VAL A O 1
ATOM 753 N N . ASP A 1 93 ? -18.707 -21.259 8.365 1 95.53 93 ASP A N 1
ATOM 754 C CA . ASP A 1 93 ? -18.834 -21.884 9.678 1 95.53 93 ASP A CA 1
ATOM 755 C C . ASP A 1 93 ? -19.803 -23.064 9.633 1 95.53 93 ASP A C 1
ATOM 757 O O . ASP A 1 93 ? -20.064 -23.699 10.657 1 95.53 93 ASP A O 1
ATOM 761 N N . ARG A 1 94 ? -20.335 -23.389 8.477 1 95.1 94 ARG A N 1
ATOM 762 C CA . ARG A 1 94 ? -21.133 -24.599 8.307 1 95.1 94 ARG A CA 1
ATOM 763 C C . ARG A 1 94 ? -20.282 -25.849 8.503 1 95.1 94 ARG A C 1
ATOM 765 O O . ARG A 1 94 ? -19.053 -25.786 8.429 1 95.1 94 ARG A O 1
ATOM 772 N N . PRO A 1 95 ? -20.935 -26.999 8.717 1 93.97 95 PRO A N 1
ATOM 773 C CA . PRO A 1 95 ? -20.171 -28.234 8.908 1 93.97 95 PRO A CA 1
ATOM 774 C C . PRO A 1 95 ? -19.413 -28.659 7.652 1 93.97 95 PRO A C 1
ATOM 776 O O . PRO A 1 95 ? -20.024 -28.884 6.604 1 93.97 95 PRO A O 1
ATOM 779 N N . GLU A 1 96 ? -18.111 -28.816 7.701 1 92.03 96 GLU A N 1
ATOM 780 C CA . GLU A 1 96 ? -17.206 -29.025 6.575 1 92.03 96 GLU A CA 1
ATOM 781 C C . GLU A 1 96 ? -17.612 -30.249 5.76 1 92.03 96 GLU A C 1
ATOM 783 O O . GLU A 1 96 ? -17.676 -30.19 4.531 1 92.03 96 GLU A O 1
ATOM 788 N N . PRO A 1 97 ? -17.997 -31.371 6.413 1 87.22 97 PRO A N 1
ATOM 789 C CA . PRO A 1 97 ? -18.316 -32.571 5.636 1 87.22 97 PRO A CA 1
ATOM 790 C C . PRO A 1 97 ? -19.509 -32.373 4.705 1 87.22 97 PRO A C 1
ATOM 792 O O . PRO A 1 97 ? -19.581 -33 3.645 1 87.22 97 PRO A O 1
ATOM 795 N N . GLU A 1 98 ? -20.407 -31.503 5.063 1 91.19 98 GLU A N 1
ATOM 796 C CA . GLU A 1 98 ? -21.617 -31.271 4.279 1 91.19 98 GLU A CA 1
ATOM 797 C C . GLU A 1 98 ? -21.346 -30.326 3.112 1 91.19 98 GLU A C 1
ATOM 799 O O . GLU A 1 98 ? -22.187 -30.17 2.224 1 91.19 98 GLU A O 1
ATOM 804 N N . CYS A 1 99 ? -20.188 -29.789 3.081 1 92.75 99 CYS A N 1
ATOM 805 C CA . CYS A 1 99 ? -19.91 -28.736 2.11 1 92.75 99 CYS A CA 1
ATOM 806 C C . CYS A 1 99 ? -18.664 -29.06 1.295 1 92.75 99 CYS A C 1
ATOM 808 O O . CYS A 1 99 ? -18.086 -28.177 0.659 1 92.75 99 CYS A O 1
ATOM 810 N N . ALA A 1 100 ? -18.213 -30.275 1.309 1 91.38 100 ALA A N 1
ATOM 811 C CA . ALA A 1 100 ? -16.941 -30.648 0.697 1 91.38 100 ALA A CA 1
ATOM 812 C C . ALA A 1 100 ? -17.038 -30.629 -0.826 1 91.38 100 ALA A C 1
ATOM 814 O O . ALA A 1 100 ? -18.04 -31.068 -1.396 1 91.38 100 ALA A O 1
ATOM 815 N N . VAL A 1 101 ? -15.984 -30.075 -1.425 1 89.88 101 VAL A N 1
ATOM 816 C CA . VAL A 1 101 ? -15.884 -30.102 -2.881 1 89.88 101 VAL A CA 1
ATOM 817 C C . VAL A 1 101 ? -15.712 -31.542 -3.36 1 89.88 101 VAL A C 1
ATOM 819 O O . VAL A 1 101 ? -14.993 -32.328 -2.739 1 89.88 101 VAL A O 1
ATOM 822 N N . THR A 1 102 ? -16.338 -31.826 -4.46 1 82.44 102 THR A N 1
ATOM 823 C CA . THR A 1 102 ? -16.273 -33.188 -4.976 1 82.44 102 THR A CA 1
ATOM 824 C C . THR A 1 102 ? -15.554 -33.223 -6.322 1 82.44 102 THR A C 1
ATOM 826 O O . THR A 1 102 ? -15.197 -34.296 -6.813 1 82.44 102 THR A O 1
ATOM 829 N N . SER A 1 103 ? -15.419 -32.071 -6.917 1 80.36 103 SER A N 1
ATOM 830 C CA . SER A 1 103 ? -14.743 -32.018 -8.21 1 80.36 103 SER A CA 1
ATOM 831 C C . SER A 1 103 ? -13.959 -30.72 -8.371 1 80.36 103 SER A C 1
ATOM 833 O O . SER A 1 103 ? -14.287 -29.709 -7.747 1 80.36 103 SER A O 1
ATOM 835 N N . VAL A 1 104 ? -12.995 -30.782 -9.212 1 75.99 104 VAL A N 1
ATOM 836 C CA . VAL A 1 104 ? -12.126 -29.644 -9.491 1 75.99 104 VAL A CA 1
ATOM 837 C C . VAL A 1 104 ? -12.944 -28.503 -10.092 1 75.99 104 VAL A C 1
ATOM 839 O O . VAL A 1 104 ? -12.617 -27.33 -9.902 1 75.99 104 VAL A O 1
ATOM 842 N N . ASP A 1 105 ? -13.997 -28.792 -10.75 1 75.44 105 ASP A N 1
ATOM 843 C CA . ASP A 1 105 ? -14.835 -27.795 -11.41 1 75.44 105 ASP A CA 1
ATOM 844 C C . ASP A 1 105 ? -15.434 -26.824 -10.396 1 75.44 105 ASP A C 1
ATOM 846 O O . ASP A 1 105 ? -15.687 -25.661 -10.717 1 75.44 105 ASP A O 1
ATOM 850 N N . GLU A 1 106 ? -15.555 -27.31 -9.229 1 82.79 106 GLU A N 1
ATOM 851 C CA . GLU A 1 106 ? -16.14 -26.463 -8.193 1 82.79 106 GLU A CA 1
ATOM 852 C C . GLU A 1 106 ? -15.15 -25.401 -7.724 1 82.79 106 GLU A C 1
ATOM 854 O O . GLU A 1 106 ? -15.545 -24.395 -7.131 1 82.79 106 GLU A O 1
ATOM 859 N N . LEU A 1 107 ? -13.93 -25.691 -7.941 1 81.74 107 LEU A N 1
ATOM 860 C CA . LEU A 1 107 ? -12.894 -24.747 -7.535 1 81.74 107 LEU A CA 1
ATOM 861 C C . LEU A 1 107 ? -12.752 -23.623 -8.556 1 81.74 107 LEU A C 1
ATOM 863 O O . LEU A 1 107 ? -12.267 -22.538 -8.228 1 81.74 107 LEU A O 1
ATOM 867 N N . LYS A 1 108 ? -13.183 -23.908 -9.713 1 75.92 108 LYS A N 1
ATOM 868 C CA . LYS A 1 108 ? -13.043 -22.938 -10.795 1 75.92 108 LYS A CA 1
ATOM 869 C C . LYS A 1 108 ? -13.937 -21.723 -10.564 1 75.92 108 LYS A C 1
ATOM 871 O O . LYS A 1 108 ? -15.086 -21.863 -10.14 1 75.92 108 LYS A O 1
ATOM 876 N N . GLY A 1 109 ? -13.352 -20.526 -10.772 1 77.13 109 GLY A N 1
ATOM 877 C CA . GLY A 1 109 ? -14.136 -19.304 -10.688 1 77.13 109 GLY A CA 1
ATOM 878 C C . GLY A 1 109 ? -14.262 -18.772 -9.273 1 77.13 109 GLY A C 1
ATOM 879 O O . GLY A 1 109 ? -15.05 -17.86 -9.015 1 77.13 109 GLY A O 1
ATOM 880 N N . ALA A 1 110 ? -13.52 -19.402 -8.38 1 85.36 110 ALA A N 1
ATOM 881 C CA . ALA A 1 110 ? -13.538 -18.91 -7.005 1 85.36 110 ALA A CA 1
ATOM 882 C C . ALA A 1 110 ? -13.009 -17.48 -6.927 1 85.36 110 ALA A C 1
ATOM 884 O O . ALA A 1 110 ? -12.012 -17.145 -7.57 1 85.36 110 ALA A O 1
ATOM 885 N N . GLN A 1 111 ? -13.678 -16.626 -6.233 1 88.12 111 GLN A N 1
ATOM 886 C CA . GLN A 1 111 ? -13.284 -15.236 -6.029 1 88.12 111 GLN A CA 1
ATOM 887 C C . GLN A 1 111 ? -12.18 -15.126 -4.982 1 88.12 111 GLN A C 1
ATOM 889 O O . GLN A 1 111 ? -11.472 -14.118 -4.921 1 88.12 111 GLN A O 1
ATOM 894 N N . GLY A 1 112 ? -12.128 -16.145 -4.174 1 90.39 112 GLY A N 1
ATOM 895 C CA . GLY A 1 112 ? -11.125 -16.186 -3.123 1 90.39 112 GLY A CA 1
ATOM 896 C C . GLY A 1 112 ? -11.279 -17.378 -2.197 1 90.39 112 GLY A C 1
ATOM 897 O O . GLY A 1 112 ? -12.013 -18.319 -2.506 1 90.39 112 GLY A O 1
ATOM 898 N N . TYR A 1 113 ? -10.503 -17.396 -1.191 1 92.31 113 TYR A N 1
ATOM 899 C CA . TYR A 1 113 ? -10.594 -18.483 -0.222 1 92.31 113 TYR A CA 1
ATOM 900 C C . TYR A 1 113 ? -10.411 -17.963 1.199 1 92.31 113 TYR A C 1
ATOM 902 O O . TYR A 1 113 ? -9.906 -16.857 1.401 1 92.31 113 TYR A O 1
ATOM 910 N N . VAL A 1 114 ? -10.962 -18.717 2.057 1 95.81 114 VAL A N 1
ATOM 911 C CA . VAL A 1 114 ? -10.842 -18.486 3.493 1 95.81 114 VAL A CA 1
ATOM 912 C C . VAL A 1 114 ? -10.162 -19.683 4.154 1 95.81 114 VAL A C 1
ATOM 914 O O . VAL A 1 114 ? -10.541 -20.832 3.912 1 95.81 114 VAL A O 1
ATOM 917 N N . VAL A 1 115 ? -9.181 -19.437 4.876 1 95.91 115 VAL A N 1
ATOM 918 C CA . VAL A 1 115 ? -8.592 -20.478 5.712 1 95.91 115 VAL A CA 1
ATOM 919 C C . VAL A 1 115 ? -8.959 -20.236 7.174 1 95.91 115 VAL A C 1
ATOM 921 O O . VAL A 1 115 ? -8.702 -19.158 7.715 1 95.91 115 VAL A O 1
ATOM 924 N N . LYS A 1 116 ? -9.584 -21.22 7.811 1 97.01 116 LYS A N 1
ATOM 925 C CA . LYS A 1 116 ? -9.921 -21.168 9.231 1 97.01 116 LYS A CA 1
ATOM 926 C C . LYS A 1 116 ? -8.868 -21.882 10.073 1 97.01 116 LYS A C 1
ATOM 928 O O . LYS A 1 116 ? -8.51 -23.027 9.789 1 97.01 116 LYS A O 1
ATOM 933 N N . PHE A 1 117 ? -8.373 -21.181 10.989 1 97.21 117 PHE A N 1
ATOM 934 C CA . PHE A 1 117 ? -7.499 -21.758 12.004 1 97.21 117 PHE A CA 1
ATOM 935 C C . PHE A 1 117 ? -8.194 -21.793 13.36 1 97.21 117 PHE A C 1
ATOM 937 O O . PHE A 1 117 ? -8.541 -20.747 13.912 1 97.21 117 PHE A O 1
ATOM 944 N N . SER A 1 118 ? -8.398 -22.987 13.891 1 96.47 118 SER A N 1
ATOM 945 C CA . SER A 1 118 ? -9.137 -23.102 15.144 1 96.47 118 SER A CA 1
ATOM 946 C C . SER A 1 118 ? -8.286 -23.751 16.23 1 96.47 118 SER A C 1
ATOM 948 O O . SER A 1 118 ? -7.566 -24.717 15.967 1 96.47 118 SER A O 1
ATOM 950 N N . HIS A 1 119 ? -8.294 -23.135 17.369 1 95.94 119 HIS A N 1
ATOM 951 C CA . HIS A 1 119 ? -7.611 -23.679 18.537 1 95.94 119 HIS A CA 1
ATOM 952 C C . HIS A 1 119 ? -8.305 -23.256 19.827 1 95.94 119 HIS A C 1
ATOM 954 O O . HIS A 1 119 ? -8.544 -22.066 20.047 1 95.94 119 HIS A O 1
ATOM 960 N N . ASN A 1 120 ? -8.619 -24.204 20.693 1 93.1 120 ASN A N 1
ATOM 961 C CA . ASN A 1 120 ? -9.205 -23.977 22.01 1 93.1 120 ASN A CA 1
ATOM 962 C C . ASN A 1 120 ? -10.417 -23.053 21.932 1 93.1 120 ASN A C 1
ATOM 964 O O . ASN A 1 120 ? -10.503 -22.071 22.673 1 93.1 120 ASN A O 1
ATOM 968 N N . GLY A 1 121 ? -11.273 -23.252 20.97 1 90.53 121 GLY A N 1
ATOM 969 C CA . GLY A 1 121 ? -12.529 -22.526 20.87 1 90.53 121 GLY A CA 1
ATOM 970 C C . GLY A 1 121 ? -12.396 -21.2 20.145 1 90.53 121 GLY A C 1
ATOM 971 O O . GLY A 1 121 ? -13.393 -20.516 19.904 1 90.53 121 GLY A O 1
ATOM 972 N N . GLN A 1 122 ? -11.192 -20.821 19.8 1 92.37 122 GLN A N 1
ATOM 973 C CA . GLN A 1 122 ? -10.964 -19.592 19.048 1 92.37 122 GLN A CA 1
ATOM 974 C C . GLN A 1 122 ? -10.689 -19.891 17.577 1 92.37 122 GLN A C 1
ATOM 976 O O . GLN A 1 122 ? -9.993 -20.856 17.254 1 92.37 122 GLN A O 1
ATOM 981 N N . THR A 1 123 ? -11.304 -19.108 16.756 1 95.6 123 THR A N 1
ATOM 982 C CA . THR A 1 123 ? -11.087 -19.301 15.326 1 95.6 123 THR A CA 1
ATOM 983 C C . THR A 1 123 ? -10.585 -18.015 14.677 1 95.6 123 THR A C 1
ATOM 985 O O . THR A 1 123 ? -11.113 -16.933 14.941 1 95.6 123 THR A O 1
ATOM 988 N N . LEU A 1 124 ? -9.515 -18.135 13.925 1 96.81 124 LEU A N 1
ATOM 989 C CA . LEU A 1 124 ? -8.978 -17.07 13.085 1 96.81 124 LEU A CA 1
ATOM 990 C C . LEU A 1 124 ? -9.292 -17.327 11.615 1 96.81 124 LEU A C 1
ATOM 992 O O . LEU A 1 124 ? -9.037 -18.419 11.103 1 96.81 124 LEU A O 1
ATOM 996 N N . TYR A 1 125 ? -9.917 -16.368 10.973 1 97.57 125 TYR A N 1
ATOM 997 C CA . TYR A 1 125 ? -10.229 -16.453 9.55 1 97.57 125 TYR A CA 1
ATOM 998 C C . TYR A 1 125 ? -9.219 -15.668 8.722 1 97.57 125 TYR A C 1
ATOM 1000 O O . TYR A 1 125 ? -8.99 -14.482 8.972 1 97.57 125 TYR A O 1
ATOM 1008 N N . ALA A 1 126 ? -8.564 -16.297 7.841 1 97.15 126 ALA A N 1
ATOM 1009 C CA . ALA A 1 126 ? -7.662 -15.648 6.893 1 97.15 126 ALA A CA 1
ATOM 1010 C C . ALA A 1 126 ? -8.244 -15.664 5.482 1 97.15 126 ALA A C 1
ATOM 1012 O O . ALA A 1 126 ? -8.55 -16.73 4.942 1 97.15 126 ALA A O 1
ATOM 1013 N N . VAL A 1 127 ? -8.365 -14.481 4.884 1 96.14 127 VAL A N 1
ATOM 1014 C CA . VAL A 1 127 ? -9.078 -14.382 3.614 1 96.14 127 VAL A CA 1
ATOM 1015 C C . VAL A 1 127 ? -8.122 -13.91 2.521 1 96.14 127 VAL A C 1
ATOM 1017 O O . VAL A 1 127 ? -7.318 -13.002 2.74 1 96.14 127 VAL A O 1
ATOM 1020 N N . LYS A 1 128 ? -8.225 -14.547 1.429 1 92.17 128 LYS A N 1
ATOM 1021 C CA . LYS A 1 128 ? -7.432 -14.19 0.256 1 92.17 128 LYS A CA 1
ATOM 1022 C C . LYS A 1 128 ? -8.31 -14.071 -0.986 1 92.17 128 LYS A C 1
ATOM 1024 O O . LYS A 1 128 ? -9.121 -14.956 -1.266 1 92.17 128 LYS A O 1
ATOM 1029 N N . ARG A 1 129 ? -8.25 -12.923 -1.568 1 88.18 129 ARG A N 1
ATOM 1030 C CA . ARG A 1 129 ? -8.911 -12.754 -2.858 1 88.18 129 ARG A CA 1
ATOM 1031 C C . ARG A 1 129 ? -8.145 -13.472 -3.964 1 88.18 129 ARG A C 1
ATOM 1033 O O . ARG A 1 129 ? -6.914 -13.424 -4.006 1 88.18 129 ARG A O 1
ATOM 1040 N N . SER A 1 130 ? -8.876 -14.236 -4.618 1 74.57 130 SER A N 1
ATOM 1041 C CA . SER A 1 130 ? -8.248 -14.936 -5.734 1 74.57 130 SER A CA 1
ATOM 1042 C C . SER A 1 130 ? -7.711 -13.953 -6.77 1 74.57 130 SER A C 1
ATOM 1044 O O . SER A 1 130 ? -8.382 -12.98 -7.117 1 74.57 130 SER A O 1
ATOM 1046 N N . THR A 1 131 ? -6.455 -14.036 -6.691 1 53.19 131 THR A N 1
ATOM 1047 C CA . THR A 1 131 ? -5.941 -13.347 -7.87 1 53.19 131 THR A CA 1
ATOM 1048 C C . THR A 1 131 ? -6.288 -14.119 -9.14 1 53.19 131 THR A C 1
ATOM 1050 O O . THR A 1 131 ? -6.673 -15.288 -9.077 1 53.19 131 THR A O 1
ATOM 1053 N N . ALA A 1 132 ? -6.613 -13.719 -10.208 1 46.48 132 ALA A N 1
ATOM 1054 C CA . ALA A 1 132 ? -6.976 -14.431 -11.43 1 46.48 132 ALA A CA 1
ATOM 1055 C C . ALA A 1 132 ? -6.409 -15.848 -11.428 1 46.48 132 ALA A C 1
ATOM 1057 O O . ALA A 1 132 ? -6.676 -16.631 -12.343 1 46.48 132 ALA A O 1
ATOM 1058 N N . SER A 1 133 ? -5.632 -16.272 -10.597 1 40.83 133 SER A N 1
ATOM 1059 C CA . SER A 1 133 ? -5.027 -17.597 -10.694 1 40.83 133 SER A CA 1
ATOM 1060 C C . SER A 1 133 ? -6.066 -18.695 -10.494 1 40.83 133 SER A C 1
ATOM 1062 O O . SER A 1 133 ? -5.861 -19.835 -10.916 1 40.83 133 SER A O 1
ATOM 1064 N N . TRP A 1 134 ? -6.777 -18.634 -9.409 1 38.12 134 TRP A N 1
ATOM 1065 C CA . TRP A 1 134 ? -7.637 -19.8 -9.24 1 38.12 134 TRP A CA 1
ATOM 1066 C C . TRP A 1 134 ? -8.641 -19.907 -10.382 1 38.12 134 TRP A C 1
ATOM 1068 O O . TRP A 1 134 ? -9.62 -20.652 -10.289 1 38.12 134 TRP A O 1
ATOM 1078 N N . LYS A 1 135 ? -8.661 -18.998 -11.23 1 39.17 135 LYS A N 1
ATOM 1079 C CA . LYS A 1 135 ? -9.762 -19.081 -12.186 1 39.17 135 LYS A CA 1
ATOM 1080 C C . LYS A 1 135 ? -9.584 -20.269 -13.126 1 39.17 135 LYS A C 1
ATOM 1082 O O . LYS A 1 135 ? -8.562 -20.383 -13.806 1 39.17 135 LYS A O 1
ATOM 1087 N N . THR A 1 136 ? -9.935 -21.411 -12.986 1 34.88 136 THR A N 1
ATOM 1088 C CA . THR A 1 136 ? -10.288 -22.334 -14.059 1 34.88 136 THR A CA 1
ATOM 1089 C C . THR A 1 136 ? -10.681 -21.571 -15.321 1 34.88 136 THR A C 1
ATOM 1091 O O . THR A 1 136 ? -10.487 -22.061 -16.435 1 34.88 136 THR A O 1
ATOM 1094 N N . SER A 1 137 ? -11.693 -20.826 -15.379 1 34.76 137 SER A N 1
ATOM 1095 C CA . SER A 1 137 ? -12.066 -20.441 -16.737 1 34.76 137 SER A CA 1
ATOM 1096 C C . SER A 1 137 ? -11.011 -19.536 -17.364 1 34.76 137 SER A C 1
ATOM 1098 O O . SER A 1 137 ? -10.553 -19.789 -18.481 1 34.76 137 SER A O 1
ATOM 1100 N N . TYR A 1 138 ? -11.076 -18.133 -17.293 1 32.88 138 TYR A N 1
ATOM 1101 C CA . TYR A 1 138 ? -10.286 -17.264 -18.157 1 32.88 138 TYR A CA 1
ATOM 1102 C C . TYR A 1 138 ? -8.888 -17.052 -17.588 1 32.88 138 TYR A C 1
ATOM 1104 O O . TYR A 1 138 ? -8.733 -16.76 -16.4 1 32.88 138 TYR A O 1
ATOM 1112 N N . PRO A 1 139 ? -7.679 -17.584 -18.103 1 40.73 139 PRO A N 1
ATOM 1113 C CA . PRO A 1 139 ? -6.218 -17.506 -18.023 1 40.73 139 PRO A CA 1
ATOM 1114 C C . PRO A 1 139 ? -5.726 -16.158 -17.502 1 40.73 139 PRO A C 1
ATOM 1116 O O . PRO A 1 139 ? -4.521 -15.894 -17.502 1 40.73 139 PRO A O 1
ATOM 1119 N N . ASN A 1 140 ? -6.438 -15.291 -17.06 1 41.19 140 ASN A N 1
ATOM 1120 C CA . ASN A 1 140 ? -5.961 -13.919 -17.202 1 41.19 140 ASN A CA 1
ATOM 1121 C C . ASN A 1 140 ? -4.969 -13.554 -16.101 1 41.19 140 ASN A C 1
ATOM 1123 O O . ASN A 1 140 ? -4.259 -12.553 -16.208 1 41.19 140 ASN A O 1
ATOM 1127 N N . LYS A 1 141 ? -4.972 -14.156 -14.897 1 46.01 141 LYS A N 1
ATOM 1128 C CA . LYS A 1 141 ? -4.166 -13.363 -13.973 1 46.01 141 LYS A CA 1
ATOM 1129 C C . LYS A 1 141 ? -2.735 -13.887 -13.903 1 46.01 141 LYS A C 1
ATOM 1131 O O . LYS A 1 141 ? -1.818 -13.155 -13.525 1 46.01 141 LYS A O 1
ATOM 1136 N N . PHE A 1 142 ? -2.634 -15.2 -13.908 1 53.46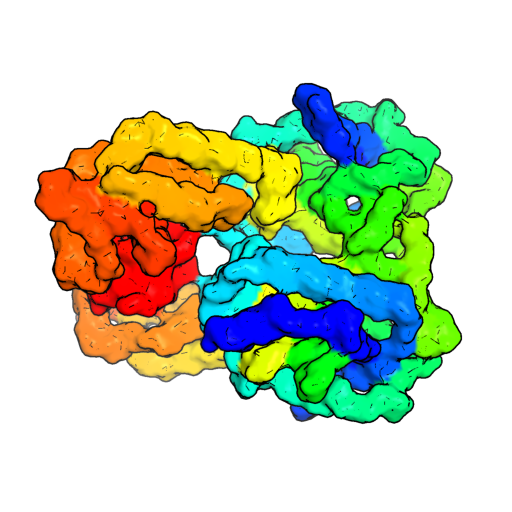 142 PHE A N 1
ATOM 1137 C CA . PHE A 1 142 ? -1.272 -15.714 -13.992 1 53.46 142 PHE A CA 1
ATOM 1138 C C . PHE A 1 142 ? -1.03 -16.387 -15.337 1 53.46 142 PHE A C 1
ATOM 1140 O O . PHE A 1 142 ? -1.96 -16.917 -15.949 1 53.46 142 PHE A O 1
ATOM 1147 N N . ILE A 1 143 ? 0.149 -16.102 -15.786 1 59.37 143 ILE A N 1
ATOM 1148 C CA . ILE A 1 143 ? 0.571 -16.801 -16.995 1 59.37 143 ILE A CA 1
ATOM 1149 C C . ILE A 1 143 ? 1.415 -18.017 -16.619 1 59.37 143 ILE A C 1
ATOM 1151 O O . ILE A 1 143 ? 2.559 -17.876 -16.181 1 59.37 143 ILE A O 1
ATOM 1155 N N . ASN A 1 144 ? 0.682 -19.158 -16.385 1 64.19 144 ASN A N 1
ATOM 1156 C CA . ASN A 1 144 ? 1.455 -20.378 -16.175 1 64.19 144 ASN A CA 1
ATOM 1157 C C . ASN A 1 144 ? 2.303 -20.721 -17.396 1 64.19 144 ASN A C 1
ATOM 1159 O O . ASN A 1 144 ? 1.823 -20.653 -18.529 1 64.19 144 ASN A O 1
ATOM 1163 N N . MET A 1 145 ? 3.585 -20.86 -17.077 1 65.14 145 MET A N 1
ATOM 1164 C CA . MET A 1 145 ? 4.506 -21.132 -18.176 1 65.14 145 MET A CA 1
ATOM 1165 C C . MET A 1 145 ? 5.304 -22.406 -17.914 1 65.14 145 MET A C 1
ATOM 1167 O O . MET A 1 145 ? 5.514 -22.785 -16.761 1 65.14 145 MET A O 1
ATOM 1171 N N . ILE A 1 146 ? 5.565 -23.167 -18.872 1 65.25 146 ILE A N 1
ATOM 1172 C CA . ILE A 1 146 ? 6.412 -24.353 -18.819 1 65.25 146 ILE A CA 1
ATOM 1173 C C . ILE A 1 146 ? 7.625 -24.162 -19.727 1 65.25 146 ILE A C 1
ATOM 1175 O O . ILE A 1 146 ? 7.498 -23.656 -20.844 1 65.25 146 ILE A O 1
ATOM 1179 N N . PHE A 1 147 ? 8.704 -24.368 -19.122 1 67.44 147 PHE A N 1
ATOM 1180 C CA . PHE A 1 147 ? 9.919 -24.311 -19.926 1 67.44 147 PHE A CA 1
ATOM 1181 C C . PHE A 1 147 ? 10.141 -25.624 -20.666 1 67.44 147 PHE A C 1
ATOM 1183 O O . PHE A 1 147 ? 10.238 -26.684 -20.045 1 67.44 147 PHE A O 1
ATOM 1190 N N . SER A 1 148 ? 10.026 -25.584 -21.888 1 67.64 148 SER A N 1
ATOM 1191 C CA . SER A 1 148 ? 10.265 -26.741 -22.743 1 67.64 148 SER A CA 1
ATOM 1192 C C . SER A 1 148 ? 11.002 -26.344 -24.018 1 67.64 148 SER A C 1
ATOM 1194 O O . SER A 1 148 ? 10.696 -25.315 -24.624 1 67.64 148 SER A O 1
ATOM 1196 N N . ASN A 1 149 ? 12.015 -27.06 -24.348 1 69.88 149 ASN A N 1
ATOM 1197 C CA . ASN A 1 149 ? 12.777 -26.877 -25.578 1 69.88 149 ASN A CA 1
ATOM 1198 C C . ASN A 1 149 ? 13.394 -25.483 -25.653 1 69.88 149 ASN A C 1
ATOM 1200 O O . ASN A 1 149 ? 13.288 -24.806 -26.677 1 69.88 149 ASN A O 1
ATOM 1204 N N . GLY A 1 150 ? 13.854 -25.015 -24.56 1 70.68 150 GLY A N 1
ATOM 1205 C CA . GLY A 1 150 ? 14.584 -23.757 -24.547 1 70.68 150 GLY A CA 1
ATOM 1206 C C . GLY A 1 150 ? 13.677 -22.541 -24.566 1 70.68 150 GLY A C 1
ATOM 1207 O O . GLY A 1 150 ? 14.14 -21.419 -24.781 1 70.68 150 GLY A O 1
ATOM 1208 N N . GLU A 1 151 ? 12.344 -22.849 -24.42 1 76.32 151 GLU A N 1
ATOM 1209 C CA . GLU A 1 151 ? 11.392 -21.746 -24.505 1 76.32 151 GLU A CA 1
ATOM 1210 C C . GLU A 1 151 ? 10.34 -21.839 -23.403 1 76.32 151 GLU A C 1
ATOM 1212 O O . GLU A 1 151 ? 9.943 -22.937 -23.008 1 76.32 151 GLU A O 1
ATOM 1217 N N . LEU A 1 152 ? 9.978 -20.719 -22.851 1 76.56 152 LEU A N 1
ATOM 1218 C CA . LEU A 1 152 ? 8.839 -20.654 -21.942 1 76.56 152 LEU A CA 1
ATOM 1219 C C . LEU A 1 152 ? 7.533 -20.514 -22.716 1 76.56 152 LEU A C 1
ATOM 1221 O O . LEU A 1 152 ? 7.384 -19.601 -23.531 1 76.56 152 LEU A O 1
ATOM 1225 N N . SER A 1 153 ? 6.675 -21.514 -22.548 1 77.42 153 SER A N 1
ATOM 1226 C CA . SER A 1 153 ? 5.387 -21.525 -23.234 1 77.42 153 SER A CA 1
ATOM 1227 C C . SER A 1 153 ? 4.231 -21.491 -22.24 1 77.42 153 SER A C 1
ATOM 1229 O O . SER A 1 153 ? 4.354 -21.99 -21.12 1 77.42 153 SER A O 1
ATOM 1231 N N . ALA A 1 154 ? 3.174 -20.864 -22.604 1 68.24 154 ALA A N 1
ATOM 1232 C CA . ALA A 1 154 ? 1.982 -20.8 -21.763 1 68.24 154 ALA A CA 1
ATOM 1233 C C . ALA A 1 154 ? 1.41 -22.192 -21.513 1 68.24 154 ALA A C 1
ATOM 1235 O O . ALA A 1 154 ? 1.373 -23.027 -22.42 1 68.24 154 ALA A O 1
ATOM 1236 N N . ALA A 1 155 ? 1.333 -22.566 -20.232 1 62.35 155 ALA A N 1
ATOM 1237 C CA . ALA A 1 155 ? 0.81 -23.88 -19.865 1 62.35 155 ALA A CA 1
ATOM 1238 C C . ALA A 1 155 ? -0.641 -23.784 -19.405 1 62.35 155 ALA A C 1
ATOM 1240 O O . ALA A 1 155 ? -1.051 -22.772 -18.83 1 62.35 155 ALA A O 1
ATOM 1241 N N . GLU A 1 156 ? -1.491 -24.737 -19.893 1 57.64 156 GLU A N 1
ATOM 1242 C CA . GLU A 1 156 ? -2.872 -24.856 -19.434 1 57.64 156 GLU A CA 1
ATOM 1243 C C . GLU A 1 156 ? -2.934 -25.128 -17.934 1 57.64 156 GLU A C 1
ATOM 1245 O O . GLU A 1 156 ? -2.095 -25.854 -17.394 1 57.64 156 GLU A O 1
ATOM 1250 N N . ASP A 1 157 ? -3.537 -24.314 -17.137 1 52.23 157 ASP A N 1
ATOM 1251 C CA . ASP A 1 157 ? -3.558 -24.001 -15.712 1 52.23 157 ASP A CA 1
ATOM 1252 C C . ASP A 1 157 ? -4.372 -25.034 -14.935 1 52.23 157 ASP A C 1
ATOM 1254 O O . ASP A 1 157 ? -5.6 -24.944 -14.872 1 52.23 157 ASP A O 1
ATOM 1258 N N . ASN A 1 158 ? -3.976 -26.4 -14.891 1 54.8 158 ASN A N 1
ATOM 1259 C CA . ASN A 1 158 ? -4.79 -27.167 -13.954 1 54.8 158 ASN A CA 1
ATOM 1260 C C . ASN A 1 158 ? -4.289 -27.014 -12.521 1 54.8 158 ASN A C 1
ATOM 1262 O O . ASN A 1 158 ? -4.705 -27.757 -11.63 1 54.8 158 ASN A O 1
ATOM 1266 N N . GLY A 1 159 ? -3.372 -26.28 -12.312 1 62.79 159 GLY A N 1
ATOM 1267 C CA . GLY A 1 159 ? -2.864 -26.146 -10.956 1 62.79 159 GLY A CA 1
ATOM 1268 C C . GLY A 1 159 ? -3.39 -24.916 -10.241 1 62.79 159 GLY A C 1
ATOM 1269 O O . GLY A 1 159 ? -3.937 -24.01 -10.873 1 62.79 159 GLY A O 1
ATOM 1270 N N . PHE A 1 160 ? -3.733 -25.275 -8.857 1 66.05 160 PHE A N 1
ATOM 1271 C CA . PHE A 1 160 ? -4.147 -24.164 -8.009 1 66.05 160 PHE A CA 1
ATOM 1272 C C . PHE A 1 160 ? -2.975 -23.644 -7.186 1 66.05 160 PHE A C 1
ATOM 1274 O O . PHE A 1 160 ? -2.104 -24.416 -6.78 1 66.05 160 PHE A O 1
ATOM 1281 N N . THR A 1 161 ? -2.87 -22.423 -7.187 1 67.62 161 THR A N 1
ATOM 1282 C CA . THR A 1 161 ? -1.788 -21.826 -6.411 1 67.62 161 THR A CA 1
ATOM 1283 C C . THR A 1 161 ? -2.344 -20.991 -5.262 1 67.62 161 THR A C 1
ATOM 1285 O O . THR A 1 161 ? -3.308 -20.244 -5.44 1 67.62 161 THR A O 1
ATOM 1288 N N . ILE A 1 162 ? -1.911 -21.341 -4.039 1 71.65 162 ILE A N 1
ATOM 1289 C CA . ILE A 1 162 ? -2.227 -20.52 -2.876 1 71.65 162 ILE A CA 1
ATOM 1290 C C . ILE A 1 162 ? -1.112 -19.503 -2.643 1 71.65 162 ILE A C 1
ATOM 1292 O O . ILE A 1 162 ? 0.071 -19.85 -2.683 1 71.65 162 ILE A O 1
ATOM 1296 N N . GLU A 1 163 ? -1.446 -18.296 -2.475 1 72.2 163 GLU A N 1
ATOM 1297 C CA . GLU A 1 163 ? -0.477 -17.234 -2.22 1 72.2 163 GLU A CA 1
ATOM 1298 C C . GLU A 1 163 ? 0.104 -17.343 -0.813 1 72.2 163 GLU A C 1
ATOM 1300 O O . GLU A 1 163 ? -0.514 -17.933 0.076 1 72.2 163 GLU A O 1
ATOM 1305 N N . LYS A 1 164 ? 1.244 -16.801 -0.637 1 75.41 164 LYS A N 1
ATOM 1306 C CA . LYS A 1 164 ? 1.925 -16.885 0.651 1 75.41 164 LYS A CA 1
ATOM 1307 C C . LYS A 1 164 ? 1.568 -15.697 1.54 1 75.41 164 LYS A C 1
ATOM 1309 O O . LYS A 1 164 ? 2.381 -15.262 2.359 1 75.41 164 LYS A O 1
ATOM 1314 N N . ASN A 1 165 ? 0.444 -15.121 1.224 1 85.11 165 ASN A N 1
ATOM 1315 C CA . ASN A 1 165 ? -0.106 -14.066 2.069 1 85.11 165 ASN A CA 1
ATOM 1316 C C . ASN A 1 165 ? -1.631 -14.043 2.014 1 85.11 165 ASN A C 1
ATOM 1318 O O . ASN A 1 165 ? -2.235 -14.677 1.147 1 85.11 165 ASN A O 1
ATOM 1322 N N . PHE A 1 166 ? -2.189 -13.406 2.943 1 91.87 166 PHE A N 1
ATOM 1323 C CA . PHE A 1 166 ? -3.626 -13.16 2.97 1 91.87 166 PHE A CA 1
ATOM 1324 C C . PHE A 1 166 ? -3.919 -11.665 2.925 1 91.87 166 PHE A C 1
ATOM 1326 O O . PHE A 1 166 ? -3.04 -10.846 3.2 1 91.87 166 PHE A O 1
ATOM 1333 N N . ASP A 1 167 ? -5.109 -11.375 2.55 1 93.98 167 ASP A N 1
ATOM 1334 C CA . ASP A 1 167 ? -5.487 -9.977 2.365 1 93.98 167 ASP A CA 1
ATOM 1335 C C . ASP A 1 167 ? -6.017 -9.375 3.665 1 93.98 167 ASP A C 1
ATOM 1337 O O . ASP A 1 167 ? -5.868 -8.175 3.906 1 93.98 167 ASP A O 1
ATOM 1341 N N . PHE A 1 168 ? -6.707 -10.17 4.389 1 96.41 168 PHE A N 1
ATOM 1342 C CA . PHE A 1 168 ? -7.14 -9.712 5.704 1 96.41 168 PHE A CA 1
ATOM 1343 C C . PHE A 1 168 ? -7.509 -10.892 6.594 1 96.41 168 PHE A C 1
ATOM 1345 O O . PHE A 1 168 ? -7.629 -12.023 6.117 1 96.41 168 PHE A O 1
ATOM 1352 N N . TYR A 1 169 ? -7.657 -10.628 7.873 1 97.03 169 TYR A N 1
ATOM 1353 C CA . TYR A 1 169 ? -7.947 -11.614 8.908 1 97.03 169 TYR A CA 1
ATOM 1354 C C . TYR A 1 169 ? -9.115 -11.164 9.778 1 97.03 169 TYR A C 1
ATOM 1356 O O . TYR A 1 169 ? -9.403 -9.969 9.872 1 97.03 169 TYR A O 1
ATOM 1364 N N . CYS A 1 170 ? -9.744 -12.091 10.254 1 96.04 170 CYS A N 1
ATOM 1365 C CA . CYS A 1 170 ? -10.739 -11.789 11.277 1 96.04 170 CYS A CA 1
ATOM 1366 C C . CYS A 1 170 ? -10.45 -12.556 12.562 1 96.04 170 CYS A C 1
ATOM 1368 O O . CYS A 1 170 ? -10.421 -13.788 12.562 1 96.04 170 CYS A O 1
ATOM 1370 N N . SER A 1 171 ? -10.167 -11.794 13.596 1 90.91 171 SER A N 1
ATOM 1371 C CA . SER A 1 171 ? -9.963 -12.314 14.944 1 90.91 171 SER A CA 1
ATOM 1372 C C . SER A 1 171 ? -10.923 -11.668 15.938 1 90.91 171 SER A C 1
ATOM 1374 O O . SER A 1 171 ? -10.926 -10.446 16.101 1 90.91 171 SER A O 1
ATOM 1376 N N . ALA A 1 172 ? -11.726 -12.466 16.649 1 83.28 172 ALA A N 1
ATOM 1377 C CA . ALA A 1 172 ? -12.645 -11.981 17.675 1 83.28 172 ALA A CA 1
ATOM 1378 C C . ALA A 1 172 ? -13.476 -10.809 17.158 1 83.28 172 ALA A C 1
ATOM 1380 O O . ALA A 1 172 ? -13.542 -9.757 17.797 1 83.28 172 ALA A O 1
ATOM 1381 N N . ASP A 1 173 ? -13.959 -10.751 15.971 1 86.23 173 ASP A N 1
ATOM 1382 C CA . ASP A 1 173 ? -14.897 -9.806 15.373 1 86.23 173 ASP A CA 1
ATOM 1383 C C . ASP A 1 173 ? -14.175 -8.553 14.88 1 86.23 173 ASP A C 1
ATOM 1385 O O . ASP A 1 173 ? -14.803 -7.517 14.654 1 86.23 173 ASP A O 1
ATOM 1389 N N . THR A 1 174 ? -12.904 -8.602 14.877 1 93.31 174 THR A N 1
ATOM 1390 C CA . THR A 1 174 ? -12.104 -7.507 14.341 1 93.31 174 THR A CA 1
ATOM 1391 C C . THR A 1 174 ? -11.364 -7.945 13.08 1 93.31 174 THR A C 1
ATOM 1393 O O . THR A 1 174 ? -10.78 -9.03 13.042 1 93.31 174 THR A O 1
ATOM 1396 N N . LEU A 1 175 ? -11.467 -7.1 12.143 1 95.61 175 LEU A N 1
ATOM 1397 C CA . LEU A 1 175 ? -10.748 -7.346 10.898 1 95.61 175 LEU A CA 1
ATOM 1398 C C . LEU A 1 175 ? -9.366 -6.702 10.932 1 95.61 175 LEU A C 1
ATOM 1400 O O . LEU A 1 175 ? -9.212 -5.578 11.414 1 95.61 175 LEU A O 1
ATOM 1404 N N . LEU A 1 176 ? -8.381 -7.433 10.572 1 96.71 176 LEU A N 1
ATOM 1405 C CA . LEU A 1 176 ? -7.028 -6.947 10.325 1 96.71 176 LEU A CA 1
ATOM 1406 C C . LEU A 1 176 ? -6.707 -6.967 8.835 1 96.71 176 LEU A C 1
ATOM 1408 O O . LEU A 1 176 ? -6.483 -8.033 8.258 1 96.71 176 LEU A O 1
ATOM 1412 N N . ILE A 1 177 ? -6.636 -5.792 8.258 1 95.41 177 ILE A N 1
ATOM 1413 C CA . ILE A 1 177 ? -6.606 -5.647 6.807 1 95.41 177 ILE A CA 1
ATOM 1414 C C . ILE A 1 177 ? -5.181 -5.346 6.348 1 95.41 177 ILE A C 1
ATOM 1416 O O . ILE A 1 177 ? -4.645 -4.272 6.63 1 95.41 177 ILE A O 1
ATOM 1420 N N . THR A 1 178 ? -4.637 -6.266 5.581 1 93.84 178 THR A N 1
ATOM 1421 C CA . THR A 1 178 ? -3.27 -6.085 5.105 1 93.84 178 THR A CA 1
ATOM 1422 C C . THR A 1 178 ? -3.259 -5.625 3.65 1 93.84 178 THR A C 1
ATOM 1424 O O . THR A 1 178 ? -2.278 -5.042 3.184 1 93.84 178 THR A O 1
ATOM 1427 N N . SER A 1 179 ? -4.308 -5.959 2.939 1 90.72 179 SER A N 1
ATOM 1428 C CA . SER A 1 179 ? -4.514 -5.47 1.58 1 90.72 179 SER A CA 1
ATOM 1429 C C . SER A 1 179 ? -5.845 -4.735 1.453 1 90.72 179 SER A C 1
ATOM 1431 O O . SER A 1 179 ? -6.89 -5.361 1.265 1 90.72 179 SER A O 1
ATOM 1433 N N . LYS A 1 180 ? -5.773 -3.478 1.495 1 88.86 180 LYS A N 1
ATOM 1434 C CA . LYS A 1 180 ? -6.982 -2.659 1.515 1 88.86 180 LYS A CA 1
ATOM 1435 C C . LYS A 1 180 ? -7.784 -2.832 0.228 1 88.86 180 LYS A C 1
ATOM 1437 O O . LYS A 1 180 ? -9.008 -2.975 0.268 1 88.86 180 LYS A O 1
ATOM 1442 N N . ARG A 1 181 ? -7.15 -2.821 -0.861 1 83.88 181 ARG A N 1
ATOM 1443 C CA . ARG A 1 181 ? -7.815 -2.941 -2.154 1 83.88 181 ARG A CA 1
ATOM 1444 C C . ARG A 1 181 ? -8.599 -4.245 -2.249 1 83.88 181 ARG A C 1
ATOM 1446 O O . ARG A 1 181 ? -9.766 -4.247 -2.646 1 83.88 181 ARG A O 1
ATOM 1453 N N . ALA A 1 182 ? -7.926 -5.31 -1.901 1 87.31 182 ALA A N 1
ATOM 1454 C CA . ALA A 1 182 ? -8.574 -6.618 -1.956 1 87.31 182 ALA A CA 1
ATOM 1455 C C . ALA A 1 182 ? -9.743 -6.693 -0.977 1 87.31 182 ALA A C 1
ATOM 1457 O O . ALA A 1 182 ? -10.811 -7.21 -1.314 1 87.31 182 ALA A O 1
ATOM 1458 N N . PHE A 1 183 ? -9.559 -6.16 0.186 1 92.05 183 PHE A N 1
ATOM 1459 C CA . PHE A 1 183 ? -10.6 -6.14 1.206 1 92.05 183 PHE A CA 1
ATOM 1460 C C . PHE A 1 183 ? -11.827 -5.382 0.712 1 92.05 183 PHE A C 1
ATOM 1462 O O . PHE A 1 183 ? -12.949 -5.888 0.79 1 92.05 183 PHE A O 1
ATOM 1469 N N . GLU A 1 184 ? -11.588 -4.202 0.132 1 87.9 184 GLU A N 1
ATOM 1470 C CA . GLU A 1 184 ? -12.693 -3.355 -0.306 1 87.9 184 GLU A CA 1
ATOM 1471 C C . GLU A 1 184 ? -13.427 -3.975 -1.492 1 87.9 184 GLU A C 1
ATOM 1473 O O . GLU A 1 184 ? -14.645 -3.837 -1.616 1 87.9 184 GLU A O 1
ATOM 1478 N N . SER A 1 185 ? -12.657 -4.611 -2.304 1 84.75 185 SER A N 1
ATOM 1479 C CA . SER A 1 185 ? -13.264 -5.302 -3.437 1 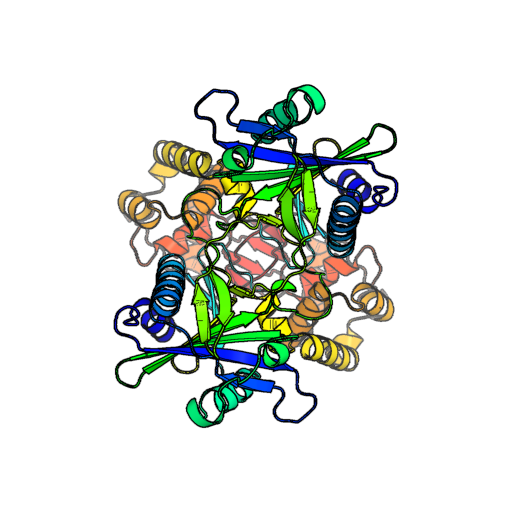84.75 185 SER A CA 1
ATOM 1480 C C . SER A 1 185 ? -14.156 -6.448 -2.972 1 84.75 185 SER A C 1
ATOM 1482 O O . SER A 1 185 ? -15.29 -6.587 -3.435 1 84.75 185 SER A O 1
ATOM 1484 N N . LEU A 1 186 ? -13.676 -7.191 -2.062 1 87.58 186 LEU A N 1
ATOM 1485 C CA . LEU A 1 186 ? -14.394 -8.371 -1.593 1 87.58 186 LEU A CA 1
ATOM 1486 C C . LEU A 1 186 ? -15.6 -7.974 -0.749 1 87.58 186 LEU A C 1
ATOM 1488 O O . LEU A 1 186 ? -16.648 -8.62 -0.813 1 87.58 186 LEU A O 1
ATOM 1492 N N . MET A 1 187 ? -15.396 -6.919 -0.039 1 85.77 187 MET A N 1
ATOM 1493 C CA . MET A 1 187 ? -16.46 -6.51 0.873 1 85.77 187 MET A CA 1
ATOM 1494 C C . MET A 1 187 ? -17.357 -5.46 0.227 1 85.77 187 MET A C 1
ATOM 1496 O O . MET A 1 187 ? -18.241 -4.904 0.882 1 85.77 187 MET A O 1
ATOM 1500 N N . GLN A 1 188 ? -17.184 -5.069 -1.052 1 76.66 188 GLN A N 1
ATOM 1501 C CA . GLN A 1 188 ? -18.002 -4.222 -1.913 1 76.66 188 GLN A CA 1
ATOM 1502 C C . GLN A 1 188 ? -18.119 -2.81 -1.345 1 76.66 188 GLN A C 1
ATOM 1504 O O . GLN A 1 188 ? -19.217 -2.254 -1.269 1 76.66 188 GLN A O 1
ATOM 1509 N N . TYR A 1 189 ? -17.05 -2.277 -0.947 1 74.94 189 TYR A N 1
ATOM 1510 C CA . TYR A 1 189 ? -16.984 -0.926 -0.4 1 74.94 189 TYR A CA 1
ATOM 1511 C C . TYR A 1 189 ? -17.151 0.116 -1.5 1 74.94 189 TYR A C 1
ATOM 1513 O O . TYR A 1 189 ? -17.7 1.195 -1.263 1 74.94 189 TYR A O 1
ATOM 1521 N N . LYS A 1 190 ? -16.797 -0.232 -2.724 1 73.82 190 LYS A N 1
ATOM 1522 C CA . LYS A 1 190 ? -16.865 0.752 -3.8 1 73.82 190 LYS A CA 1
ATOM 1523 C C . LYS A 1 190 ? -18.293 1.256 -3.995 1 73.82 190 LYS A C 1
ATOM 1525 O O . LYS A 1 190 ? -18.515 2.457 -4.16 1 73.82 190 LYS A O 1
ATOM 1530 N N . GLU A 1 191 ? -19.16 0.388 -4.003 1 75.61 191 GLU A N 1
ATOM 1531 C CA . GLU A 1 191 ? -20.557 0.777 -4.17 1 75.61 191 GLU A CA 1
ATOM 1532 C C . GLU A 1 191 ? -21.012 1.698 -3.042 1 75.61 191 GLU A C 1
ATOM 1534 O O . GLU A 1 191 ? -21.783 2.633 -3.27 1 75.61 191 GLU A O 1
ATOM 1539 N N . ALA A 1 192 ? -20.411 1.513 -2.01 1 76.77 192 ALA A N 1
ATOM 1540 C CA . ALA A 1 192 ? -20.747 2.349 -0.861 1 76.77 192 ALA A CA 1
ATOM 1541 C C . ALA A 1 192 ? -20.212 3.767 -1.04 1 76.77 192 ALA A C 1
ATOM 1543 O O . ALA A 1 192 ? -20.884 4.74 -0.689 1 76.77 192 ALA A O 1
ATOM 1544 N N . TYR A 1 193 ? -19.096 3.874 -1.67 1 82.77 193 TYR A N 1
ATOM 1545 C CA . TYR A 1 193 ? -18.5 5.184 -1.905 1 82.77 193 TYR A CA 1
ATOM 1546 C C . TYR A 1 193 ? -19.3 5.97 -2.937 1 82.77 193 TYR A C 1
ATOM 1548 O O . TYR A 1 193 ? -19.528 7.171 -2.772 1 82.77 193 TYR A O 1
ATOM 1556 N N . LYS A 1 194 ? -19.675 5.25 -3.952 1 84.14 194 LYS A N 1
ATOM 1557 C CA . LYS A 1 194 ? -20.483 5.901 -4.979 1 84.14 194 LYS A CA 1
ATOM 1558 C C . LYS A 1 194 ? -21.786 6.439 -4.395 1 84.14 194 LYS A C 1
ATOM 1560 O O . LYS A 1 194 ? -22.181 7.57 -4.684 1 84.14 194 LYS A O 1
ATOM 1565 N N . GLN A 1 195 ? -22.36 5.656 -3.603 1 83.86 195 GLN A N 1
ATOM 1566 C CA . GLN A 1 195 ? -23.613 6.061 -2.974 1 83.86 195 GLN A CA 1
ATOM 1567 C C . GLN A 1 195 ? -23.4 7.246 -2.037 1 83.86 195 GLN A C 1
ATOM 1569 O O . GLN A 1 195 ? -24.209 8.176 -2.011 1 83.86 195 GLN A O 1
ATOM 1574 N N . ALA A 1 196 ? -22.382 7.192 -1.339 1 83.45 196 ALA A N 1
ATOM 1575 C CA . ALA A 1 196 ? -22.067 8.289 -0.428 1 83.45 196 ALA A CA 1
ATOM 1576 C C . ALA A 1 196 ? -21.869 9.595 -1.19 1 83.45 196 ALA A C 1
ATOM 1578 O O . ALA A 1 196 ? -22.336 10.651 -0.757 1 83.45 196 ALA A O 1
ATOM 1579 N N . PHE A 1 197 ? -21.257 9.5 -2.321 1 89.55 197 PHE A N 1
ATOM 1580 C CA . PHE A 1 197 ? -21.012 10.689 -3.127 1 89.55 197 PHE A CA 1
ATOM 1581 C C . PHE A 1 197 ? -22.313 11.223 -3.715 1 89.55 197 PHE A C 1
ATOM 1583 O O . PHE A 1 197 ? -22.52 12.436 -3.779 1 89.55 197 PHE A O 1
ATOM 1590 N N . MET A 1 198 ? -23.132 10.337 -4.092 1 89.24 198 MET A N 1
ATOM 1591 C CA . MET A 1 198 ? -24.438 10.753 -4.594 1 89.24 198 MET A CA 1
ATOM 1592 C C . MET A 1 198 ? -25.228 11.484 -3.514 1 89.24 198 MET A C 1
ATOM 1594 O O . MET A 1 198 ? -25.816 12.536 -3.773 1 89.24 198 MET A O 1
ATOM 1598 N N . VAL A 1 199 ? -25.187 10.987 -2.368 1 88.13 199 VAL A N 1
ATOM 1599 C CA . VAL A 1 199 ? -25.881 11.593 -1.236 1 88.13 199 VAL A CA 1
ATOM 1600 C C . VAL A 1 199 ? -25.276 12.961 -0.932 1 88.13 199 VAL A C 1
ATOM 1602 O O . VAL A 1 199 ? -26.001 13.922 -0.664 1 88.13 199 VAL A O 1
ATOM 1605 N N . LEU A 1 200 ? -23.988 13.032 -1.058 1 91.29 200 LEU A N 1
ATOM 1606 C CA . LEU A 1 200 ? -23.288 14.28 -0.772 1 91.29 200 LEU A CA 1
ATOM 1607 C C . LEU A 1 200 ? -23.672 15.361 -1.777 1 91.29 200 LEU A C 1
ATOM 1609 O O . LEU A 1 200 ? -23.834 16.527 -1.41 1 91.29 200 LEU A O 1
ATOM 1613 N N . GLN A 1 201 ? -23.846 14.956 -2.951 1 92.36 201 GLN A N 1
ATOM 1614 C CA . GLN A 1 201 ? -24.206 15.905 -3.999 1 92.36 201 GLN A CA 1
ATOM 1615 C C . GLN A 1 201 ? -25.571 16.531 -3.729 1 92.36 201 GLN A C 1
ATOM 1617 O O . GLN A 1 201 ? -25.825 17.671 -4.123 1 92.36 201 GLN A O 1
ATOM 1622 N N . THR A 1 202 ? -26.411 15.757 -3.056 1 91.54 202 THR A N 1
ATOM 1623 C CA . THR A 1 202 ? -27.769 16.23 -2.813 1 91.54 202 THR A CA 1
ATOM 1624 C C . THR A 1 202 ? -27.868 16.916 -1.454 1 91.54 202 THR A C 1
ATOM 1626 O O . THR A 1 202 ? -28.913 17.471 -1.107 1 91.54 202 THR A O 1
ATOM 1629 N N . ASN A 1 203 ? -26.839 16.828 -0.727 1 92.79 203 ASN A N 1
ATOM 1630 C CA . ASN A 1 203 ? -26.793 17.517 0.559 1 92.79 203 ASN A CA 1
ATOM 1631 C C . ASN A 1 203 ? -26.697 19.029 0.381 1 92.79 203 ASN A C 1
ATOM 1633 O O . ASN A 1 203 ? -25.719 19.533 -0.174 1 92.79 203 ASN A O 1
ATOM 1637 N N . ALA A 1 204 ? -27.558 19.737 0.918 1 92.24 204 ALA A N 1
ATOM 1638 C CA . ALA A 1 204 ? -27.653 21.178 0.702 1 92.24 204 ALA A CA 1
ATOM 1639 C C . ALA A 1 204 ? -26.442 21.9 1.287 1 92.24 204 ALA A C 1
ATOM 1641 O O . ALA A 1 204 ? -25.933 22.853 0.692 1 92.24 204 ALA A O 1
ATOM 1642 N N . ASP A 1 205 ? -25.988 21.472 2.412 1 93.07 205 ASP A N 1
ATOM 1643 C CA . ASP A 1 205 ? -24.836 22.108 3.044 1 93.07 205 ASP A CA 1
ATOM 1644 C C . ASP A 1 205 ? -23.596 21.999 2.161 1 93.07 205 ASP A C 1
ATOM 1646 O O . ASP A 1 205 ? -22.768 22.911 2.129 1 93.07 205 ASP A O 1
ATOM 1650 N N . PHE A 1 206 ? -23.523 20.924 1.485 1 95.31 206 PHE A N 1
ATOM 1651 C CA . PHE A 1 206 ? -22.365 20.694 0.629 1 95.31 206 PHE A CA 1
ATOM 1652 C C . PHE A 1 206 ? -22.551 21.369 -0.725 1 95.31 206 PHE A C 1
ATOM 1654 O O . PHE A 1 206 ? -21.683 22.122 -1.173 1 95.31 206 PHE A O 1
ATOM 1661 N N . SER A 1 207 ? -23.666 21.156 -1.343 1 93.59 207 SER A N 1
ATOM 1662 C CA . SER A 1 207 ? -23.888 21.67 -2.69 1 93.59 207 SER A CA 1
ATOM 1663 C C . SER A 1 207 ? -23.901 23.194 -2.706 1 93.59 207 SER A C 1
ATOM 1665 O O . SER A 1 207 ? -23.479 23.814 -3.685 1 93.59 207 SER A O 1
ATOM 1667 N N . ASN A 1 208 ? -24.251 23.744 -1.621 1 93.11 208 ASN A N 1
ATOM 1668 C CA . ASN A 1 208 ? -24.369 25.196 -1.549 1 93.11 208 ASN A CA 1
ATOM 1669 C C . ASN A 1 208 ? -23.007 25.861 -1.369 1 93.11 208 ASN A C 1
ATOM 1671 O O . ASN A 1 208 ? -22.896 27.086 -1.434 1 93.11 208 ASN A O 1
ATOM 1675 N N . LEU A 1 209 ? -22.025 25.068 -1.185 1 95.05 209 LEU A N 1
ATOM 1676 C CA . LEU A 1 209 ? -20.676 25.615 -1.088 1 95.05 209 LEU A CA 1
ATOM 1677 C C . LEU A 1 209 ? -20.203 26.137 -2.441 1 95.05 209 LEU A C 1
ATOM 1679 O O . LEU A 1 209 ? -19.293 26.966 -2.508 1 95.05 209 LEU A O 1
ATOM 1683 N N . PHE A 1 210 ? -20.862 25.604 -3.485 1 96.39 210 PHE A N 1
ATOM 1684 C CA . PHE A 1 210 ? -20.323 25.821 -4.822 1 96.39 210 PHE A CA 1
ATOM 1685 C C . PHE A 1 210 ? -21.291 26.637 -5.671 1 96.39 210 PHE A C 1
ATOM 1687 O O . PHE A 1 210 ? -22.508 26.473 -5.564 1 96.39 210 PHE A O 1
ATOM 1694 N N . SER A 1 211 ? -20.71 27.499 -6.492 1 95.3 211 SER A N 1
ATOM 1695 C CA . SER A 1 211 ? -21.54 28.165 -7.491 1 95.3 211 SER A CA 1
ATOM 1696 C C . SER A 1 211 ? -22.097 27.167 -8.501 1 95.3 211 SER A C 1
ATOM 1698 O O . SER A 1 211 ? -23.241 27.294 -8.942 1 95.3 211 SER A O 1
ATOM 1700 N N . ASP A 1 212 ? -21.257 26.233 -8.843 1 94.11 212 ASP A N 1
ATOM 1701 C CA . ASP A 1 212 ? -21.576 25.116 -9.727 1 94.11 212 ASP A CA 1
ATOM 1702 C C . ASP A 1 212 ? -20.759 23.878 -9.364 1 94.11 212 ASP A C 1
ATOM 1704 O O . ASP A 1 212 ? -19.532 23.882 -9.482 1 94.11 212 ASP A O 1
ATOM 1708 N N . ILE A 1 213 ? -21.427 22.817 -9.009 1 93.41 213 ILE A N 1
ATOM 1709 C CA . ILE A 1 213 ? -20.75 21.63 -8.499 1 93.41 213 ILE A CA 1
ATOM 1710 C C . ILE A 1 213 ? -20.349 20.725 -9.662 1 93.41 213 ILE A C 1
ATOM 1712 O O . ILE A 1 213 ? -19.566 19.789 -9.486 1 93.41 213 ILE A O 1
ATOM 1716 N N . THR A 1 214 ? -20.785 20.951 -10.873 1 94.16 214 THR A N 1
ATOM 1717 C CA . THR A 1 214 ? -20.675 20.059 -12.021 1 94.16 214 THR A CA 1
ATOM 1718 C C . THR A 1 214 ? -19.212 19.758 -12.334 1 94.16 214 THR A C 1
ATOM 1720 O O . THR A 1 214 ? -18.838 18.599 -12.525 1 94.16 214 THR A O 1
ATOM 1723 N N . PRO A 1 215 ? -18.369 20.829 -12.278 1 95.07 215 PRO A N 1
ATOM 1724 C CA . PRO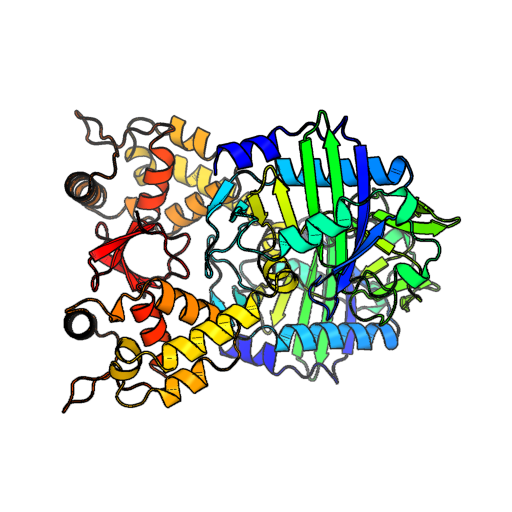 A 1 215 ? -16.968 20.526 -12.579 1 95.07 215 PRO A CA 1
ATOM 1725 C C . PRO A 1 215 ? -16.335 19.585 -11.557 1 95.07 215 PRO A C 1
ATOM 1727 O O . PRO A 1 215 ? -15.466 18.782 -11.906 1 95.07 215 PRO A O 1
ATOM 1730 N N . LEU A 1 216 ? -16.76 19.675 -10.359 1 94.35 216 LEU A N 1
ATOM 1731 C CA . LEU A 1 216 ? -16.236 18.796 -9.319 1 94.35 216 LEU A CA 1
ATOM 1732 C C . LEU A 1 216 ? -16.699 17.36 -9.537 1 94.35 216 LEU A C 1
ATOM 1734 O O . LEU A 1 216 ? -15.906 16.423 -9.42 1 94.35 216 LEU A O 1
ATOM 1738 N N . VAL A 1 217 ? -17.958 17.224 -9.896 1 94.01 217 VAL A N 1
ATOM 1739 C CA . VAL A 1 217 ? -18.541 15.915 -10.167 1 94.01 217 VAL A CA 1
ATOM 1740 C C . VAL A 1 217 ? -17.81 15.255 -11.334 1 94.01 217 VAL A C 1
ATOM 1742 O O . VAL A 1 217 ? -17.506 14.06 -11.289 1 94.01 217 VAL A O 1
ATOM 1745 N N . GLU A 1 218 ? -17.46 15.998 -12.289 1 93.55 218 GLU A N 1
ATOM 1746 C CA . GLU A 1 218 ? -16.741 15.493 -13.455 1 93.55 218 GLU A CA 1
ATOM 1747 C C . GLU A 1 218 ? -15.32 15.075 -13.088 1 93.55 218 GLU A C 1
ATOM 1749 O O . GLU A 1 218 ? -14.813 14.07 -13.591 1 93.55 218 GLU A O 1
ATOM 1754 N N . TYR A 1 219 ? -14.768 15.859 -12.229 1 91.21 219 TYR A N 1
ATOM 1755 C CA . TYR A 1 219 ? -13.409 15.563 -11.788 1 91.21 219 TYR A CA 1
ATOM 1756 C C . TYR A 1 219 ? -13.361 14.255 -11.008 1 91.21 219 TYR A C 1
ATOM 1758 O O . TYR A 1 219 ? -12.431 13.462 -11.169 1 91.21 219 TYR A O 1
ATOM 1766 N N . ILE A 1 220 ? -14.325 14.063 -10.155 1 90.53 220 ILE A N 1
ATOM 1767 C CA . ILE A 1 220 ? -14.389 12.855 -9.339 1 90.53 220 ILE A CA 1
ATOM 1768 C C . ILE A 1 220 ? -14.675 11.646 -10.227 1 90.53 220 ILE A C 1
ATOM 1770 O O . ILE A 1 220 ? -13.971 10.636 -10.157 1 90.53 220 ILE A O 1
ATOM 1774 N N . GLY A 1 221 ? -15.746 11.779 -11 1 86.91 221 GLY A N 1
ATOM 1775 C CA . GLY A 1 221 ? -16.133 10.698 -11.892 1 86.91 221 GLY A CA 1
ATOM 1776 C C . GLY A 1 221 ? -16.32 9.373 -11.178 1 86.91 221 GLY A C 1
ATOM 1777 O O . GLY A 1 221 ? -17.026 9.299 -10.17 1 86.91 221 GLY A O 1
ATOM 1778 N N . THR A 1 222 ? -15.697 8.366 -11.704 1 81.89 222 THR A N 1
ATOM 1779 C CA . THR A 1 222 ? -15.814 7.026 -11.138 1 81.89 222 THR A CA 1
ATOM 1780 C C . THR A 1 222 ? -14.482 6.569 -10.55 1 81.89 222 THR A C 1
ATOM 1782 O O . THR A 1 222 ? -14.269 5.374 -10.336 1 81.89 222 THR A O 1
ATOM 1785 N N . ASN A 1 223 ? -13.614 7.594 -10.348 1 82.53 223 ASN A N 1
ATOM 1786 C CA . ASN A 1 223 ? -12.311 7.286 -9.769 1 82.53 223 ASN A CA 1
ATOM 1787 C C . ASN A 1 223 ? -12.433 6.864 -8.307 1 82.53 223 ASN A C 1
ATOM 1789 O O . ASN A 1 223 ? -12.915 7.632 -7.473 1 82.53 223 ASN A O 1
ATOM 1793 N N . SER A 1 224 ? -11.932 5.655 -7.979 1 81.19 224 SER A N 1
ATOM 1794 C CA . SER A 1 224 ? -12.105 5.103 -6.639 1 81.19 224 SER A CA 1
ATOM 1795 C C . SER A 1 224 ? -11.428 5.978 -5.589 1 81.19 224 SER A C 1
ATOM 1797 O O . SER A 1 224 ? -11.962 6.169 -4.495 1 81.19 224 SER A O 1
ATOM 1799 N N . THR A 1 225 ? -10.274 6.482 -5.936 1 83.37 225 THR A N 1
ATOM 1800 C CA . THR A 1 225 ? -9.532 7.316 -4.997 1 83.37 225 THR A CA 1
ATOM 1801 C C . THR A 1 225 ? -10.305 8.593 -4.681 1 83.37 225 THR A C 1
ATOM 1803 O O . THR A 1 225 ? -10.426 8.979 -3.516 1 83.37 225 THR A O 1
ATOM 1806 N N . GLN A 1 226 ? -10.846 9.188 -5.708 1 87.98 226 GLN A N 1
ATOM 1807 C CA . GLN A 1 226 ? -11.602 10.419 -5.505 1 87.98 226 GLN A CA 1
ATOM 1808 C C . GLN A 1 226 ? -12.908 10.146 -4.764 1 87.98 226 GLN A C 1
ATOM 1810 O O . GLN A 1 226 ? -13.329 10.943 -3.923 1 87.98 226 GLN A O 1
ATOM 1815 N N . LEU A 1 227 ? -13.517 9.03 -5.095 1 88.65 227 LEU A N 1
ATOM 1816 C CA . LEU A 1 227 ? -14.749 8.656 -4.409 1 88.65 227 LEU A CA 1
ATOM 1817 C C . LEU A 1 227 ? -14.497 8.43 -2.922 1 88.65 227 LEU A C 1
ATOM 1819 O O . LEU A 1 227 ? -15.308 8.828 -2.083 1 88.65 227 LEU A O 1
ATOM 1823 N N . ARG A 1 228 ? -13.378 7.864 -2.602 1 88.43 228 ARG A N 1
ATOM 1824 C CA . ARG A 1 228 ? -13.001 7.681 -1.204 1 88.43 228 ARG A CA 1
ATOM 1825 C C . ARG A 1 228 ? -12.794 9.025 -0.512 1 88.43 228 ARG A C 1
ATOM 1827 O O . ARG A 1 228 ? -13.196 9.205 0.639 1 88.43 228 ARG A O 1
ATOM 1834 N N . ARG A 1 229 ? -12.155 9.888 -1.233 1 90.61 229 ARG A N 1
ATOM 1835 C CA . ARG A 1 229 ? -11.944 11.227 -0.692 1 90.61 229 ARG A CA 1
ATOM 1836 C C . ARG A 1 229 ? -13.273 11.919 -0.409 1 90.61 229 ARG A C 1
ATOM 1838 O O . ARG A 1 229 ? -13.445 12.54 0.642 1 90.61 229 ARG A O 1
ATOM 1845 N N . MET A 1 230 ? -14.218 11.709 -1.315 1 92.3 230 MET A N 1
ATOM 1846 C CA . MET A 1 230 ? -15.529 12.325 -1.128 1 92.3 230 MET A CA 1
ATOM 1847 C C . MET A 1 230 ? -16.265 11.692 0.047 1 92.3 230 MET A C 1
ATOM 1849 O O . MET A 1 230 ? -16.951 12.384 0.801 1 92.3 230 MET A O 1
ATOM 1853 N N . ALA A 1 231 ? -16.132 10.413 0.146 1 89.46 231 ALA A N 1
ATOM 1854 C CA . ALA A 1 231 ? -16.743 9.733 1.286 1 89.46 231 ALA A CA 1
ATOM 1855 C C . ALA A 1 231 ? -16.169 10.247 2.603 1 89.46 231 ALA A C 1
ATOM 1857 O O . ALA A 1 231 ? -16.9 10.419 3.581 1 89.46 231 ALA A O 1
ATOM 1858 N N . THR A 1 232 ? -14.904 10.505 2.618 1 90.92 232 THR A N 1
ATOM 1859 C CA . THR A 1 232 ? -14.251 11.034 3.81 1 90.92 232 THR A CA 1
ATOM 1860 C C . THR A 1 232 ? -14.734 12.45 4.108 1 90.92 232 THR A C 1
ATOM 1862 O O . THR A 1 232 ? -14.965 12.802 5.267 1 90.92 232 THR A O 1
ATOM 1865 N N . ILE A 1 233 ? -14.866 13.281 3.095 1 93.65 233 ILE A N 1
ATOM 1866 C CA . ILE A 1 233 ? -15.383 14.636 3.249 1 93.65 233 ILE A CA 1
ATOM 1867 C C . ILE A 1 233 ? -16.78 14.589 3.864 1 93.65 233 ILE A C 1
ATOM 1869 O O . ILE A 1 233 ? -17.091 15.36 4.774 1 93.65 233 ILE A O 1
ATOM 1873 N N . GLU A 1 234 ? -17.538 13.65 3.363 1 91.5 234 GLU A N 1
ATOM 1874 C CA . GLU A 1 234 ? -18.885 13.482 3.901 1 91.5 234 GLU A CA 1
ATOM 1875 C C . GLU A 1 234 ? -18.844 13.067 5.369 1 91.5 234 GLU A C 1
ATOM 1877 O O . GLU A 1 234 ? -19.581 13.61 6.194 1 91.5 234 GLU A O 1
ATOM 1882 N N . GLN A 1 235 ? -18.02 12.185 5.686 1 87.72 235 GLN A N 1
ATOM 1883 C CA . GLN A 1 235 ? -17.905 11.672 7.047 1 87.72 235 GLN A CA 1
ATOM 1884 C C . GLN A 1 235 ? -17.462 12.769 8.012 1 87.72 235 GLN A C 1
ATOM 1886 O O . GLN A 1 235 ? -18.004 12.89 9.113 1 87.72 235 GLN A O 1
ATOM 1891 N N . LYS A 1 236 ? -16.473 13.543 7.564 1 89.91 236 LYS A N 1
ATOM 18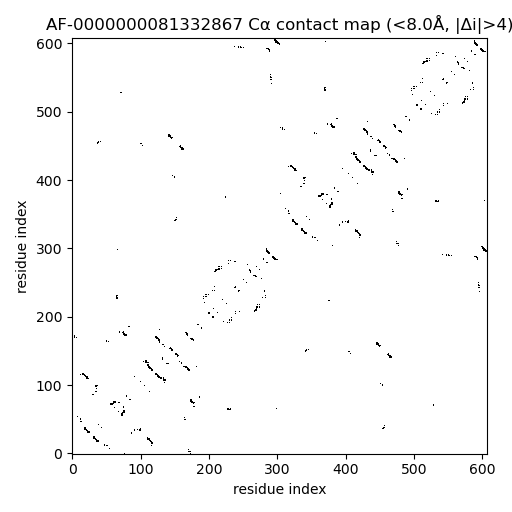92 C CA . LYS A 1 236 ? -15.982 14.616 8.425 1 89.91 236 LYS A CA 1
ATOM 1893 C C . LYS A 1 236 ? -16.999 15.75 8.524 1 89.91 236 LYS A C 1
ATOM 1895 O O . LYS A 1 236 ? -17.076 16.433 9.547 1 89.91 236 LYS A O 1
ATOM 1900 N N . SER A 1 237 ? -17.673 16.052 7.404 1 93.11 237 SER A N 1
ATOM 1901 C CA . SER A 1 237 ? -18.723 17.057 7.276 1 93.11 237 SER A CA 1
ATOM 1902 C C . SER A 1 237 ? -18.268 18.405 7.826 1 93.11 237 SER A C 1
ATOM 1904 O O . SER A 1 237 ? -19.041 19.108 8.48 1 93.11 237 SER A O 1
ATOM 1906 N N . LEU A 1 238 ? -17.022 18.726 7.638 1 94.41 238 LEU A N 1
ATOM 1907 C CA . LEU A 1 238 ? -16.467 19.975 8.147 1 94.41 238 LEU A CA 1
ATOM 1908 C C . LEU A 1 238 ? -17.132 21.176 7.483 1 94.41 238 LEU A C 1
ATOM 1910 O O . LEU A 1 238 ? -17.268 22.235 8.1 1 94.41 238 LEU A O 1
ATOM 1914 N N . TYR A 1 239 ? -17.566 20.993 6.265 1 93.55 239 TYR A N 1
ATOM 1915 C CA . TYR A 1 239 ? -18.205 22.044 5.481 1 93.55 239 TYR A CA 1
ATOM 1916 C C . TYR A 1 239 ? -19.502 22.502 6.137 1 93.55 239 TYR A C 1
ATOM 1918 O O . TYR A 1 239 ? -20.023 23.573 5.817 1 93.55 239 TYR A O 1
ATOM 1926 N N . SER A 1 240 ? -20.038 21.693 6.979 1 93.47 240 SER A N 1
ATOM 1927 C CA . SER A 1 240 ? -21.309 22.023 7.615 1 93.47 240 SER A CA 1
ATOM 1928 C C . SER A 1 240 ? -21.096 22.844 8.883 1 93.47 240 SER A C 1
ATOM 1930 O O . SER A 1 240 ? -22.055 23.345 9.472 1 93.47 240 SER A O 1
ATOM 1932 N N . ASN A 1 241 ? -19.844 22.983 9.333 1 93.16 241 ASN A N 1
ATOM 1933 C CA . ASN A 1 241 ? -19.546 23.795 10.508 1 93.16 241 ASN A CA 1
ATOM 1934 C C . ASN A 1 241 ? -19.786 25.278 10.239 1 93.16 241 ASN A C 1
ATOM 1936 O O . ASN A 1 241 ? -19.381 25.799 9.198 1 93.16 241 ASN A O 1
ATOM 1940 N N . PRO A 1 242 ? -20.437 25.855 11.239 1 90.51 242 PRO A N 1
ATOM 1941 C CA . PRO A 1 242 ? -20.635 27.297 11.075 1 90.51 242 PRO A CA 1
ATOM 1942 C C . PRO A 1 242 ? -19.32 28.059 10.918 1 90.51 242 PRO A C 1
ATOM 1944 O O . PRO A 1 242 ? -18.378 27.836 11.683 1 90.51 242 PRO A O 1
ATOM 1947 N N . GLY A 1 243 ? -19.133 28.805 9.957 1 91.56 243 GLY A N 1
ATOM 1948 C CA . GLY A 1 243 ? -17.964 29.65 9.771 1 91.56 243 GLY A CA 1
ATOM 1949 C C . GLY A 1 243 ? -16.893 29.004 8.912 1 91.56 243 GLY A C 1
ATOM 1950 O O . GLY A 1 243 ? -15.863 29.62 8.628 1 91.56 243 GLY A O 1
ATOM 1951 N N . PHE A 1 244 ? -17.1 27.78 8.557 1 94.3 244 PHE A N 1
ATOM 1952 C CA . PHE A 1 244 ? -16.107 27.044 7.783 1 94.3 244 PHE A CA 1
ATOM 1953 C C . PHE A 1 244 ? -15.719 27.814 6.527 1 94.3 244 PHE A C 1
ATOM 1955 O O . PHE A 1 244 ? -14.534 28.049 6.277 1 94.3 244 PHE A O 1
ATOM 1962 N N . ILE A 1 245 ? -16.672 28.304 5.801 1 93.28 245 ILE A N 1
ATOM 1963 C CA . ILE A 1 245 ? -16.409 28.946 4.518 1 93.28 245 ILE A CA 1
ATOM 1964 C C . ILE A 1 245 ? -15.683 30.27 4.743 1 93.28 245 ILE A C 1
ATOM 1966 O O . ILE A 1 245 ? -14.795 30.638 3.969 1 93.28 245 ILE A O 1
ATOM 1970 N N . ASN A 1 246 ? -16.067 30.93 5.792 1 94.27 246 ASN A N 1
ATOM 1971 C CA . ASN A 1 246 ? -15.394 32.187 6.101 1 94.27 246 ASN A CA 1
ATOM 1972 C C . ASN A 1 246 ? -13.932 31.962 6.477 1 94.27 246 ASN A C 1
ATOM 1974 O O . ASN A 1 246 ? -13.05 32.689 6.017 1 94.27 246 ASN A O 1
ATOM 1978 N N . SER A 1 247 ? -13.753 30.972 7.285 1 96.28 247 SER A N 1
ATOM 1979 C CA . SER A 1 247 ? -12.387 30.621 7.658 1 96.28 247 SER A CA 1
ATOM 1980 C C . SER A 1 247 ? -11.57 30.209 6.438 1 96.28 247 SER A C 1
ATOM 1982 O O . SER A 1 247 ? -10.412 30.609 6.296 1 96.28 247 SER A O 1
ATOM 1984 N N . LEU A 1 248 ? -12.205 29.467 5.572 1 96.49 248 LEU A N 1
ATOM 1985 C CA . LEU A 1 248 ? -11.541 29.004 4.358 1 96.49 248 LEU A CA 1
ATOM 1986 C C . LEU A 1 248 ? -11.13 30.182 3.481 1 96.49 248 LEU A C 1
ATOM 1988 O O . LEU A 1 248 ? -10 30.232 2.991 1 96.49 248 LEU A O 1
ATOM 1992 N N . LYS A 1 249 ? -11.993 31.111 3.339 1 95.63 249 LYS A N 1
ATOM 1993 C CA . LYS A 1 249 ? -11.704 32.289 2.525 1 95.63 249 LYS A CA 1
ATOM 1994 C C . LYS A 1 249 ? -10.544 33.09 3.111 1 95.63 249 LYS A C 1
ATOM 1996 O O . LYS A 1 249 ? -9.659 33.536 2.378 1 95.63 249 LYS A O 1
ATOM 2001 N N . GLN A 1 250 ? -10.578 33.223 4.383 1 96.42 250 GLN A N 1
ATOM 2002 C CA . GLN A 1 250 ? -9.533 33.985 5.059 1 96.42 250 GLN A CA 1
ATOM 2003 C C . GLN A 1 250 ? -8.169 33.323 4.884 1 96.42 250 GLN A C 1
ATOM 2005 O O . GLN A 1 250 ? -7.194 33.985 4.523 1 96.42 250 GLN A O 1
ATOM 2010 N N . VAL A 1 251 ? -8.132 32.052 5.11 1 96.77 251 VAL A N 1
ATOM 2011 C CA . VAL A 1 251 ? -6.868 31.329 5.014 1 96.77 251 VAL A CA 1
ATOM 2012 C C . VAL A 1 251 ? -6.404 31.291 3.559 1 96.77 251 VAL A C 1
ATOM 2014 O O . VAL A 1 251 ? -5.214 31.45 3.276 1 96.77 251 VAL A O 1
ATOM 2017 N N . ASN A 1 252 ? -7.351 31.047 2.615 1 96.24 252 ASN A N 1
ATOM 2018 C CA . ASN A 1 252 ? -7.024 31.049 1.194 1 96.24 252 ASN A CA 1
ATOM 2019 C C . ASN A 1 252 ? -6.365 32.36 0.773 1 96.24 252 ASN A C 1
ATOM 2021 O O . ASN A 1 252 ? -5.405 32.358 0 1 96.24 252 ASN A O 1
ATOM 2025 N N . THR A 1 253 ? -6.846 33.434 1.283 1 95.26 253 THR A N 1
ATOM 2026 C CA . THR A 1 253 ? -6.285 34.744 0.972 1 95.26 253 THR A CA 1
ATOM 2027 C C . THR A 1 253 ? -4.907 34.907 1.606 1 95.26 253 THR A C 1
ATOM 2029 O O . THR A 1 253 ? -3.963 35.35 0.948 1 95.26 253 THR A O 1
ATOM 2032 N N . LEU A 1 254 ? -4.828 34.5 2.821 1 95.61 254 LEU A N 1
ATOM 2033 C CA . LEU A 1 254 ? -3.587 34.651 3.573 1 95.61 254 LEU A CA 1
ATOM 2034 C C . LEU A 1 254 ? -2.474 33.806 2.961 1 95.61 254 LEU A C 1
ATOM 2036 O O . LEU A 1 254 ? -1.326 34.249 2.88 1 95.61 254 LEU A O 1
ATOM 2040 N N . ARG A 1 255 ? -2.812 32.57 2.452 1 95.73 255 ARG A N 1
ATOM 2041 C CA . ARG A 1 255 ? -1.807 31.605 2.018 1 95.73 255 ARG A CA 1
ATOM 2042 C C . ARG A 1 255 ? -1.734 31.537 0.496 1 95.73 255 ARG A C 1
ATOM 2044 O O . ARG A 1 255 ? -0.888 30.833 -0.059 1 95.73 255 ARG A O 1
ATOM 2051 N N . ASN A 1 256 ? -2.637 32.131 -0.225 1 94.32 256 ASN A N 1
ATOM 2052 C CA . ASN A 1 256 ? -2.694 32.152 -1.682 1 94.32 256 ASN A CA 1
ATOM 2053 C C . ASN A 1 256 ? -2.836 30.746 -2.258 1 94.32 256 ASN A C 1
ATOM 2055 O O . ASN A 1 256 ? -2.034 30.33 -3.096 1 94.32 256 ASN A O 1
ATOM 2059 N N . TRP A 1 257 ? -3.882 30.054 -1.8 1 93.89 257 TRP A N 1
ATOM 2060 C CA . TRP A 1 257 ? -4.098 28.675 -2.226 1 93.89 257 TRP A CA 1
ATOM 2061 C C . TRP A 1 257 ? -4.652 28.624 -3.646 1 93.89 257 TRP A C 1
ATOM 2063 O O . TRP A 1 257 ? -4.704 27.556 -4.261 1 93.89 257 TRP A O 1
ATOM 2073 N N . GLY A 1 258 ? -5.12 29.731 -4.163 1 93 258 GLY A N 1
ATOM 2074 C CA . GLY A 1 258 ? -5.515 29.821 -5.56 1 93 258 GLY A CA 1
ATOM 2075 C C . GLY A 1 258 ? -6.963 29.435 -5.796 1 93 258 GLY A C 1
ATOM 2076 O O . GLY A 1 258 ? -7.388 29.267 -6.941 1 93 258 GLY A O 1
ATOM 2077 N N . MET A 1 259 ? -7.731 29.296 -4.714 1 95.07 259 MET A N 1
ATOM 2078 C CA . MET A 1 259 ? -9.154 29.009 -4.873 1 95.07 259 MET A CA 1
ATOM 2079 C C . MET A 1 259 ? -9.926 30.271 -5.243 1 95.07 259 MET A C 1
ATOM 2081 O O . MET A 1 259 ? -9.621 31.358 -4.749 1 95.07 259 MET A O 1
ATOM 2085 N N . ASN A 1 260 ? -10.941 30.052 -6.066 1 94.95 260 ASN A N 1
ATOM 2086 C CA . ASN A 1 260 ? -11.766 31.165 -6.523 1 94.95 260 ASN A CA 1
ATOM 2087 C C . ASN A 1 260 ? -13.14 31.154 -5.859 1 94.95 260 ASN A C 1
ATOM 2089 O O . ASN A 1 260 ? -13.736 30.092 -5.672 1 94.95 260 ASN A O 1
ATOM 2093 N N . PHE A 1 261 ? -13.565 32.336 -5.583 1 96.02 261 PHE A N 1
ATOM 2094 C CA . PHE A 1 261 ? -14.883 32.5 -4.981 1 96.02 261 PHE A CA 1
ATOM 2095 C C . PHE A 1 261 ? -15.724 33.49 -5.78 1 96.02 261 PHE A C 1
ATOM 2097 O O . PHE A 1 261 ? -15.207 34.495 -6.272 1 96.02 261 PHE A O 1
ATOM 2104 N N . ASP A 1 262 ? -16.935 33.102 -5.891 1 94.62 262 ASP A N 1
ATOM 2105 C CA . ASP A 1 262 ? -17.88 34.002 -6.545 1 94.62 262 ASP A CA 1
ATOM 2106 C C . ASP A 1 262 ? -17.993 35.324 -5.789 1 94.62 262 ASP A C 1
ATOM 2108 O O . ASP A 1 262 ? -18.194 35.333 -4.572 1 94.62 262 ASP A O 1
ATOM 2112 N N . GLN A 1 263 ? -17.985 36.402 -6.5 1 91.38 263 GLN A N 1
ATOM 2113 C CA . GLN A 1 263 ? -17.97 37.726 -5.886 1 91.38 263 GLN A CA 1
ATOM 2114 C C . GLN A 1 263 ? -19.34 38.086 -5.32 1 91.38 263 GLN A C 1
ATOM 2116 O O . GLN A 1 263 ? -19.441 38.879 -4.382 1 91.38 263 GLN A O 1
ATOM 2121 N N . VAL A 1 264 ? -20.334 37.519 -5.873 1 90.88 264 VAL A N 1
ATOM 2122 C CA . VAL A 1 264 ? -21.697 37.895 -5.512 1 90.88 264 VAL A CA 1
ATOM 2123 C C . VAL A 1 264 ? -22.15 37.093 -4.294 1 90.88 264 VAL A C 1
ATOM 2125 O O . VAL A 1 264 ? -22.647 37.66 -3.319 1 90.88 264 VAL A O 1
ATOM 2128 N N . ASN A 1 265 ? -21.899 35.78 -4.294 1 90.94 265 ASN A N 1
ATOM 2129 C CA . ASN A 1 265 ? -22.483 34.948 -3.247 1 90.94 265 ASN A CA 1
ATOM 2130 C C . ASN A 1 265 ? -21.407 34.289 -2.389 1 90.94 265 ASN A C 1
ATOM 2132 O O . ASN A 1 265 ? -21.717 33.624 -1.399 1 90.94 265 ASN A O 1
ATOM 2136 N N . GLY A 1 266 ? -20.192 34.419 -2.774 1 91.98 266 GLY A N 1
ATOM 2137 C CA . GLY A 1 266 ? -19.091 33.941 -1.953 1 91.98 266 GLY A CA 1
ATOM 2138 C C . GLY A 1 266 ? -18.869 32.445 -2.064 1 91.98 266 GLY A C 1
ATOM 2139 O O . GLY A 1 266 ? -18.077 31.872 -1.313 1 91.98 266 GLY A O 1
ATOM 2140 N N . LYS A 1 267 ? -19.511 31.84 -3.019 1 95.21 267 LYS A N 1
ATOM 2141 C CA . LYS A 1 267 ? -19.411 30.392 -3.182 1 95.21 267 LYS A CA 1
ATOM 2142 C C . LYS A 1 267 ? -18.145 30.012 -3.944 1 95.21 267 LYS A C 1
ATOM 2144 O O . LYS A 1 267 ? -17.594 30.825 -4.688 1 95.21 267 LYS A O 1
ATOM 2149 N N . ILE A 1 268 ? -17.732 28.814 -3.786 1 96.95 268 ILE A N 1
ATOM 2150 C CA . ILE A 1 268 ? -16.516 28.33 -4.431 1 96.95 268 ILE A CA 1
ATOM 2151 C C . ILE A 1 268 ? -16.763 28.143 -5.926 1 96.95 268 ILE A C 1
ATOM 2153 O O . ILE A 1 268 ? -17.771 27.556 -6.326 1 96.95 268 ILE A O 1
ATOM 2157 N N . VAL A 1 269 ? -15.906 28.643 -6.704 1 97.11 269 VAL A N 1
ATOM 2158 C CA . VAL A 1 269 ? -15.919 28.405 -8.144 1 97.11 269 VAL A CA 1
ATOM 2159 C C . VAL A 1 269 ? -14.939 27.287 -8.492 1 97.11 269 VAL A C 1
ATOM 2161 O O . VAL A 1 269 ? -13.727 27.443 -8.329 1 97.11 269 VAL A O 1
ATOM 2164 N N . VAL A 1 270 ? -15.467 26.185 -8.995 1 95.86 270 VAL A N 1
ATOM 2165 C CA . VAL A 1 270 ? -14.654 25 -9.245 1 95.86 270 VAL A CA 1
ATOM 2166 C C . VAL A 1 270 ? -14.251 24.95 -10.717 1 95.86 270 VAL A C 1
ATOM 2168 O O . VAL A 1 270 ? -15.065 25.228 -11.6 1 95.86 270 VAL A O 1
ATOM 2171 N N . CYS A 1 271 ? -12.984 24.672 -10.96 1 93.16 271 CYS A N 1
ATOM 2172 C CA . CYS A 1 271 ? -12.486 24.313 -12.283 1 93.16 271 CYS A CA 1
ATOM 2173 C C . CYS A 1 271 ? -11.464 23.186 -12.193 1 93.16 271 CYS A C 1
ATOM 2175 O O . CYS A 1 271 ? -11.094 22.763 -11.096 1 93.16 271 CYS A O 1
ATOM 2177 N N . ASN A 1 272 ? -10.998 22.672 -13.339 1 89.26 272 ASN A N 1
ATOM 2178 C CA . ASN A 1 272 ? -10.091 21.53 -13.384 1 89.26 272 ASN A CA 1
ATOM 2179 C C . ASN A 1 272 ? -8.775 21.83 -12.673 1 89.26 272 ASN A C 1
ATOM 2181 O O . ASN A 1 272 ? -8.182 20.944 -12.054 1 89.26 272 ASN A O 1
ATOM 2185 N N . LEU A 1 273 ? -8.403 23.027 -12.68 1 90.02 273 LEU A N 1
ATOM 2186 C CA . LEU A 1 273 ? -7.121 23.422 -12.106 1 90.02 273 LEU A CA 1
ATOM 2187 C C . LEU A 1 273 ? -7.207 23.5 -10.586 1 90.02 273 LEU A C 1
ATOM 2189 O O . LEU A 1 273 ? -6.226 23.229 -9.89 1 90.02 273 LEU A O 1
ATOM 2193 N N . THR A 1 274 ? -8.418 23.827 -10.029 1 93.84 274 THR A N 1
ATOM 2194 C CA . THR A 1 274 ? -8.519 24.069 -8.594 1 93.84 274 THR A CA 1
ATOM 2195 C C . THR A 1 274 ? -9.156 22.875 -7.888 1 93.84 274 THR A C 1
ATOM 2197 O O . THR A 1 274 ? -9.096 22.768 -6.662 1 93.84 274 THR A O 1
ATOM 2200 N N . ALA A 1 275 ? -9.704 21.941 -8.634 1 93.95 275 ALA A N 1
ATOM 2201 C CA . ALA A 1 275 ? -10.425 20.812 -8.052 1 93.95 275 ALA A CA 1
ATOM 2202 C C . ALA A 1 275 ? -9.539 20.035 -7.083 1 93.95 275 ALA A C 1
ATOM 2204 O O . ALA A 1 275 ? -9.953 19.727 -5.963 1 93.95 275 ALA A O 1
ATOM 2205 N N . PRO A 1 276 ? -8.273 19.79 -7.427 1 91.02 276 PRO A N 1
ATOM 2206 C CA . PRO A 1 276 ? -7.432 19.066 -6.47 1 91.02 276 PRO A CA 1
ATOM 2207 C C . PRO A 1 276 ? -7.256 19.817 -5.153 1 91.02 276 PRO A C 1
ATOM 2209 O O . PRO A 1 276 ? -7.335 19.215 -4.079 1 91.02 276 PRO A O 1
ATOM 2212 N N . THR A 1 277 ? -7.048 21.116 -5.283 1 94.43 277 THR A N 1
ATOM 2213 C CA . THR A 1 277 ? -6.868 21.936 -4.09 1 94.43 277 THR A CA 1
ATOM 2214 C C . THR A 1 277 ? -8.146 21.967 -3.257 1 94.43 277 THR A C 1
ATOM 2216 O O . THR A 1 277 ? -8.096 21.854 -2.03 1 94.43 277 THR A O 1
ATOM 2219 N N . ILE A 1 278 ? -9.236 22.082 -3.887 1 95.82 278 ILE A N 1
ATOM 2220 C CA . ILE A 1 278 ? -10.525 22.125 -3.204 1 95.82 278 ILE A CA 1
ATOM 2221 C C . ILE A 1 278 ? -10.739 20.831 -2.423 1 95.82 278 ILE A C 1
ATOM 2223 O O . ILE A 1 278 ? -11.139 20.861 -1.257 1 95.82 278 ILE A O 1
ATOM 2227 N N . LEU A 1 279 ? -10.404 19.717 -3.034 1 94.2 279 LEU A N 1
ATOM 2228 C CA . LEU A 1 279 ? -10.541 18.434 -2.354 1 94.2 279 LEU A CA 1
ATOM 2229 C C . LEU A 1 279 ? -9.61 18.354 -1.149 1 94.2 279 LEU A C 1
ATOM 2231 O O . LEU A 1 279 ? -10.02 17.923 -0.07 1 94.2 279 LEU A O 1
ATOM 2235 N N . GLN A 1 280 ? -8.424 18.809 -1.348 1 94.54 280 GLN A N 1
ATOM 2236 C CA . GLN A 1 280 ? -7.425 18.787 -0.284 1 94.54 280 GLN A CA 1
ATOM 2237 C C . GLN A 1 280 ? -7.889 19.595 0.924 1 94.54 280 GLN A C 1
ATOM 2239 O O . GLN A 1 280 ? -7.702 19.175 2.068 1 94.54 280 GLN A O 1
ATOM 2244 N N . VAL A 1 281 ? -8.546 20.706 0.668 1 95.67 281 VAL A N 1
ATOM 2245 C CA . VAL A 1 281 ? -8.964 21.622 1.724 1 95.67 281 VAL A CA 1
ATOM 2246 C C . VAL A 1 281 ? -10.23 21.093 2.395 1 95.67 281 VAL A C 1
ATOM 2248 O O . VAL A 1 281 ? -10.358 21.142 3.621 1 95.67 281 VAL A O 1
ATOM 2251 N N . LEU A 1 282 ? -11.14 20.548 1.603 1 95.68 282 LEU A N 1
ATOM 2252 C CA . LEU A 1 282 ? -12.372 20.013 2.171 1 95.68 282 LEU A CA 1
ATOM 2253 C C . LEU A 1 282 ? -12.087 18.78 3.022 1 95.68 282 LEU A C 1
ATOM 2255 O O . LEU A 1 282 ? -12.808 18.503 3.983 1 95.68 282 LEU A O 1
ATOM 2259 N N . LEU A 1 283 ? -11.032 18.089 2.689 1 95.61 283 LEU A N 1
ATOM 2260 C CA . LEU A 1 283 ? -10.574 16.957 3.487 1 95.61 283 LEU A CA 1
ATOM 2261 C C . LEU A 1 283 ? -9.9 17.432 4.769 1 95.61 283 LEU A C 1
ATOM 2263 O O . LEU A 1 283 ? -9.673 16.641 5.687 1 95.61 283 LEU A O 1
ATOM 2267 N N . ASP A 1 284 ? -9.541 18.688 4.823 1 97.2 284 ASP A N 1
ATOM 2268 C CA . ASP A 1 284 ? -8.689 19.248 5.868 1 97.2 284 ASP A CA 1
ATOM 2269 C C . ASP A 1 284 ? -7.3 18.615 5.842 1 97.2 284 ASP A C 1
ATOM 2271 O O . ASP A 1 284 ? -6.771 18.223 6.884 1 97.2 284 ASP A O 1
ATOM 2275 N N . HIS A 1 285 ? -6.703 18.465 4.612 1 96.1 285 HIS A N 1
ATOM 2276 C CA . HIS A 1 285 ? -5.436 17.768 4.427 1 96.1 285 HIS A CA 1
ATOM 2277 C C . HIS A 1 285 ? -4.339 18.727 3.978 1 96.1 285 HIS A C 1
ATOM 2279 O O . HIS A 1 285 ? -3.281 18.295 3.515 1 96.1 285 HIS A O 1
ATOM 2285 N N . ARG A 1 286 ? -4.615 20.038 3.891 1 96.51 286 ARG A N 1
ATOM 2286 C CA . ARG A 1 286 ? -3.57 21.054 3.82 1 96.51 286 ARG A CA 1
ATOM 2287 C C . ARG A 1 286 ? -3.304 21.663 5.193 1 96.51 286 ARG A C 1
ATOM 2289 O O . ARG A 1 286 ? -4.103 22.46 5.69 1 96.51 286 ARG A O 1
ATOM 2296 N N . LEU A 1 287 ? -2.166 21.24 5.742 1 97.85 287 LEU A N 1
ATOM 2297 C CA . LEU A 1 287 ? -1.923 21.417 7.169 1 97.85 287 LEU A CA 1
ATOM 2298 C C . LEU A 1 287 ? -0.638 22.203 7.407 1 97.85 287 LEU A C 1
ATOM 2300 O O . LEU A 1 287 ? 0.229 22.263 6.533 1 97.85 287 LEU A O 1
ATOM 2304 N N . MET A 1 288 ? -0.565 22.745 8.55 1 97.14 288 MET A N 1
ATOM 2305 C CA . MET A 1 288 ? 0.601 23.536 8.932 1 97.14 288 MET A CA 1
ATOM 2306 C C . MET A 1 288 ? 1.258 22.967 10.185 1 97.14 288 MET A C 1
ATOM 2308 O O . MET A 1 288 ? 0.569 22.524 11.105 1 97.14 288 MET A O 1
ATOM 2312 N N . SER A 1 289 ? 2.52 22.989 10.205 1 96.67 289 SER A N 1
ATOM 2313 C CA . SER A 1 289 ? 3.263 22.663 11.418 1 96.67 289 SER A CA 1
ATOM 2314 C C . SER A 1 289 ? 3.369 23.872 12.342 1 96.67 289 SER A C 1
ATOM 2316 O O . SER A 1 289 ? 3.88 24.921 11.945 1 96.67 289 SER A O 1
ATOM 2318 N N . GLU A 1 290 ? 2.966 23.723 13.536 1 95.49 290 GLU A N 1
ATOM 2319 C CA . GLU A 1 290 ? 3.081 24.825 14.486 1 95.49 290 GLU A CA 1
ATOM 2320 C C . GLU A 1 290 ? 4.525 25.015 14.94 1 95.49 290 GLU A C 1
ATOM 2322 O O . GLU A 1 290 ? 4.877 26.061 15.488 1 95.49 290 GLU A O 1
ATOM 2327 N N . VAL A 1 291 ? 5.288 24.027 14.723 1 95.28 291 VAL A N 1
ATOM 2328 C CA . VAL A 1 291 ? 6.682 24.091 15.149 1 95.28 291 VAL A CA 1
ATOM 2329 C C . VAL A 1 291 ? 7.517 24.797 14.083 1 95.28 291 VAL A C 1
ATOM 2331 O O . VAL A 1 291 ? 8.347 25.652 14.401 1 95.28 291 VAL A O 1
ATOM 2334 N N . THR A 1 292 ? 7.282 24.504 12.767 1 95.8 292 THR A N 1
ATOM 2335 C CA . THR A 1 292 ? 8.157 24.989 11.706 1 95.8 292 THR A CA 1
ATOM 2336 C C . THR A 1 292 ? 7.427 25.995 10.82 1 95.8 292 THR A C 1
ATOM 2338 O O . THR A 1 292 ? 8.052 26.691 10.017 1 95.8 292 THR A O 1
ATOM 2341 N N . SER A 1 293 ? 6.126 26.035 10.852 1 93.54 293 SER A N 1
ATOM 2342 C CA . SER A 1 293 ? 5.267 26.888 10.037 1 93.54 293 SER A CA 1
ATOM 2343 C C . SER A 1 293 ? 5.223 26.409 8.59 1 93.54 293 SER A C 1
ATOM 2345 O O . SER A 1 293 ? 4.688 27.097 7.719 1 93.54 293 SER A O 1
ATOM 2347 N N . ASN A 1 294 ? 5.801 25.248 8.354 1 95.2 294 ASN A N 1
ATOM 2348 C CA . ASN A 1 294 ? 5.69 24.666 7.021 1 95.2 294 ASN A CA 1
ATOM 2349 C C . ASN A 1 294 ? 4.263 24.215 6.723 1 95.2 294 ASN A C 1
ATOM 2351 O O . ASN A 1 294 ? 3.558 23.742 7.617 1 95.2 294 ASN A O 1
ATOM 2355 N N . ILE A 1 295 ? 3.891 24.363 5.474 1 95.85 295 ILE A N 1
ATOM 2356 C CA . ILE A 1 295 ? 2.572 23.919 5.037 1 95.85 295 ILE A CA 1
ATOM 2357 C C . ILE A 1 295 ? 2.709 22.671 4.168 1 95.85 295 ILE A C 1
ATOM 2359 O O . ILE A 1 295 ? 3.57 22.612 3.287 1 95.85 295 ILE A O 1
ATOM 2363 N N . TYR A 1 296 ? 1.845 21.672 4.511 1 96.22 296 TYR A N 1
ATOM 2364 C CA . TYR A 1 296 ? 1.951 20.38 3.841 1 96.22 296 TYR A CA 1
ATOM 2365 C C . TYR A 1 296 ? 0.604 19.949 3.272 1 96.22 296 TYR A C 1
ATOM 2367 O O . TYR A 1 296 ? -0.442 20.213 3.87 1 96.22 296 TYR A O 1
ATOM 2375 N N . ASP A 1 297 ? 0.632 19.29 2.096 1 94.27 297 ASP A N 1
ATOM 2376 C CA . ASP A 1 297 ? -0.456 18.403 1.695 1 94.27 297 ASP A CA 1
ATOM 2377 C C . ASP A 1 297 ? -0.207 16.976 2.179 1 94.27 297 ASP A C 1
ATOM 2379 O O . ASP A 1 297 ? 0.92 16.481 2.113 1 94.27 297 ASP A O 1
ATOM 2383 N N . VAL A 1 298 ? -1.249 16.38 2.744 1 93.1 298 VAL A N 1
ATOM 2384 C CA . VAL A 1 298 ? -1.079 15.051 3.323 1 93.1 298 VAL A CA 1
ATOM 2385 C C . VAL A 1 298 ? -2.104 14.091 2.723 1 93.1 298 VAL A C 1
ATOM 2387 O O . VAL A 1 298 ? -3.225 14.491 2.401 1 93.1 298 VAL A O 1
ATOM 2390 N N . PRO A 1 299 ? -1.747 12.866 2.536 1 88.21 299 PRO A N 1
ATOM 2391 C CA . PRO A 1 299 ? -2.67 11.905 1.928 1 88.21 299 PRO A CA 1
ATOM 2392 C C . PRO A 1 299 ? -3.713 11.383 2.915 1 88.21 299 PRO A C 1
ATOM 2394 O O . PRO A 1 299 ? -4.767 10.893 2.503 1 88.21 299 PRO A O 1
ATOM 2397 N N . ASP A 1 300 ? -3.427 11.425 4.177 1 89.76 300 ASP A N 1
ATOM 2398 C CA . ASP A 1 300 ? -4.298 10.973 5.257 1 89.76 300 ASP A CA 1
ATOM 2399 C C . ASP A 1 300 ? -3.989 11.712 6.557 1 89.76 300 ASP A C 1
ATOM 2401 O O . ASP A 1 300 ? -2.947 12.36 6.677 1 89.76 300 ASP A O 1
ATOM 2405 N N . ALA A 1 301 ? -4.969 11.689 7.442 1 92.66 301 ALA A N 1
ATOM 2406 C CA . ALA A 1 301 ? -4.812 12.422 8.696 1 92.66 301 ALA A CA 1
ATOM 2407 C C . ALA A 1 301 ? -5.686 11.823 9.794 1 92.66 301 ALA A C 1
ATOM 2409 O O . ALA A 1 301 ? -6.872 11.563 9.58 1 92.66 301 ALA A O 1
ATOM 2410 N N . VAL A 1 302 ? -5.06 11.58 10.922 1 89.87 302 VAL A N 1
ATOM 2411 C CA . VAL A 1 302 ? -5.786 11.103 12.094 1 89.87 302 VAL A CA 1
ATOM 2412 C C . VAL A 1 302 ? -5.821 12.196 13.161 1 89.87 302 VAL A C 1
ATOM 2414 O O . VAL A 1 302 ? -4.775 12.636 13.642 1 89.87 302 VAL A O 1
ATOM 2417 N N . GLN A 1 303 ? -7.027 12.558 13.507 1 92.09 303 GLN A N 1
ATOM 2418 C CA . GLN A 1 303 ? -7.168 13.63 14.486 1 92.09 303 GLN A CA 1
ATOM 2419 C C . GLN A 1 303 ? -6.717 13.174 15.871 1 92.09 303 GLN A C 1
ATOM 2421 O O . GLN A 1 303 ? -7.035 12.062 16.298 1 92.09 303 GLN A O 1
ATOM 2426 N N . ILE A 1 304 ? -5.938 13.978 16.555 1 90.59 304 ILE A N 1
ATOM 2427 C CA . ILE A 1 304 ? -5.468 13.638 17.893 1 90.59 304 ILE A CA 1
ATOM 2428 C C . ILE A 1 304 ? -6.095 14.583 18.916 1 90.59 304 ILE A C 1
ATOM 2430 O O . ILE A 1 304 ? -6.384 15.741 18.604 1 90.59 304 ILE A O 1
ATOM 2434 N N . MET B 1 1 ? 8.421 15.106 -14.445 1 77.61 1 MET B N 1
ATOM 2435 C CA . MET B 1 1 ? 7.795 13.889 -13.935 1 77.61 1 MET B CA 1
ATOM 2436 C C . MET B 1 1 ? 6.51 13.578 -14.695 1 77.61 1 MET B C 1
ATOM 2438 O O . MET B 1 1 ? 6.288 12.439 -15.107 1 77.61 1 MET B O 1
ATOM 2442 N N . LYS B 1 2 ? 5.802 14.59 -15.081 1 82.58 2 LYS B N 1
ATOM 2443 C CA . LYS B 1 2 ? 4.575 14.375 -15.843 1 82.58 2 LYS B CA 1
ATOM 2444 C C . LYS B 1 2 ? 4.88 13.827 -17.234 1 82.58 2 LYS B C 1
ATOM 2446 O O . LYS B 1 2 ? 4.181 12.937 -17.723 1 82.58 2 LYS B O 1
ATOM 2451 N N . ALA B 1 3 ? 5.935 14.343 -17.831 1 86.29 3 ALA B N 1
ATOM 2452 C CA . ALA B 1 3 ? 6.31 13.909 -19.174 1 86.29 3 ALA B CA 1
ATOM 2453 C C . ALA B 1 3 ? 6.653 12.422 -19.196 1 86.29 3 ALA B C 1
ATOM 2455 O O . ALA B 1 3 ? 6.283 11.707 -20.13 1 86.29 3 ALA B O 1
ATOM 2456 N N . HIS B 1 4 ? 7.319 12.009 -18.195 1 86.62 4 HIS B N 1
ATOM 2457 C CA . HIS B 1 4 ? 7.727 10.611 -18.119 1 86.62 4 HIS B CA 1
ATOM 2458 C C . HIS B 1 4 ? 6.535 9.704 -17.833 1 86.62 4 HIS B C 1
ATOM 2460 O O . HIS B 1 4 ? 6.437 8.607 -18.387 1 86.62 4 HIS B O 1
ATOM 2466 N N . PHE B 1 5 ? 5.706 10.216 -17.037 1 90.94 5 PHE B N 1
ATOM 2467 C CA . PHE B 1 5 ? 4.468 9.495 -16.763 1 90.94 5 PHE B CA 1
ATOM 2468 C C . PHE B 1 5 ? 3.622 9.372 -18.024 1 90.94 5 PHE B C 1
ATOM 2470 O O . PHE B 1 5 ? 3.083 8.302 -18.315 1 90.94 5 PHE B O 1
ATOM 2477 N N . ASP B 1 6 ? 3.573 10.433 -18.774 1 90.69 6 ASP B N 1
ATOM 2478 C CA . ASP B 1 6 ? 2.819 10.423 -20.024 1 90.69 6 ASP B CA 1
ATOM 2479 C C . ASP B 1 6 ? 3.435 9.452 -21.03 1 90.69 6 ASP B C 1
ATOM 2481 O O . ASP B 1 6 ? 2.718 8.809 -21.799 1 90.69 6 ASP B O 1
ATOM 2485 N N . SER B 1 7 ? 4.726 9.413 -21.027 1 90.12 7 SER B N 1
ATOM 2486 C CA . SER B 1 7 ? 5.413 8.471 -21.903 1 90.12 7 SER B CA 1
ATOM 2487 C C . SER B 1 7 ? 5.041 7.031 -21.567 1 90.12 7 SER B C 1
ATOM 2489 O O . SER B 1 7 ? 4.873 6.202 -22.464 1 90.12 7 SER B O 1
ATOM 2491 N N . PHE B 1 8 ? 4.918 6.747 -20.337 1 92.95 8 PHE B N 1
ATOM 2492 C CA . PHE B 1 8 ? 4.487 5.435 -19.869 1 92.95 8 PHE B CA 1
ATOM 2493 C C . PHE B 1 8 ? 3.056 5.148 -20.305 1 92.95 8 PHE B C 1
ATOM 2495 O O . PHE B 1 8 ? 2.76 4.061 -20.806 1 92.95 8 PHE B O 1
ATOM 2502 N N . LYS B 1 9 ? 2.261 6.132 -20.241 1 91.94 9 LYS B N 1
ATOM 2503 C CA . LYS B 1 9 ? 0.847 5.981 -20.571 1 91.94 9 LYS B CA 1
ATOM 2504 C C . LYS B 1 9 ? 0.646 5.834 -22.076 1 91.94 9 LYS B C 1
ATOM 2506 O O . LYS B 1 9 ? -0.268 5.136 -22.521 1 91.94 9 LYS B O 1
ATOM 2511 N N . ASN B 1 10 ? 1.478 6.446 -22.798 1 91.26 10 ASN B N 1
ATOM 2512 C CA . ASN B 1 10 ? 1.249 6.54 -24.236 1 91.26 10 ASN B CA 1
ATOM 2513 C C . ASN B 1 10 ? 2.172 5.606 -25.013 1 91.26 10 ASN B C 1
ATOM 2515 O O . ASN B 1 10 ? 2.209 5.646 -26.244 1 91.26 10 ASN B O 1
ATOM 2519 N N . PHE B 1 11 ? 2.944 4.842 -24.362 1 93.84 11 PHE B N 1
ATOM 2520 C CA . PHE B 1 11 ? 3.825 3.892 -25.03 1 93.84 11 PHE B CA 1
ATOM 2521 C C . PHE B 1 11 ? 3.024 2.934 -25.904 1 93.84 11 PHE B C 1
ATOM 2523 O O . PHE B 1 11 ? 1.913 2.539 -25.545 1 93.84 11 PHE B O 1
ATOM 2530 N N . ASN B 1 12 ? 3.556 2.643 -27.067 1 94.43 12 ASN B N 1
ATOM 2531 C CA . ASN B 1 12 ? 2.888 1.699 -27.956 1 94.43 12 ASN B CA 1
ATOM 2532 C C . ASN B 1 12 ? 3.156 0.254 -27.543 1 94.43 12 ASN B C 1
ATOM 2534 O O . ASN B 1 12 ? 4.041 -0.4 -28.095 1 94.43 12 ASN B O 1
ATOM 2538 N N . TYR B 1 13 ? 2.394 -0.253 -26.696 1 93.37 13 TYR B N 1
ATOM 2539 C CA . TYR B 1 13 ? 2.563 -1.59 -26.136 1 93.37 13 TYR B CA 1
ATOM 2540 C C . TYR B 1 13 ? 2.204 -2.659 -27.161 1 93.37 13 TYR B C 1
ATOM 2542 O O . TYR B 1 13 ? 2.881 -3.686 -27.258 1 93.37 13 TYR B O 1
ATOM 2550 N N . THR B 1 14 ? 1.268 -2.384 -27.946 1 93.4 14 THR B N 1
ATOM 2551 C CA . THR B 1 14 ? 0.707 -3.364 -28.869 1 93.4 14 THR B CA 1
ATOM 2552 C C . THR B 1 14 ? 1.735 -3.764 -29.924 1 93.4 14 THR B C 1
ATOM 2554 O O . THR B 1 14 ? 1.908 -4.95 -30.211 1 93.4 14 THR B O 1
ATOM 2557 N N . ASP B 1 15 ? 2.473 -2.841 -30.462 1 95.21 15 ASP B N 1
ATOM 2558 C CA . ASP B 1 15 ? 3.405 -3.125 -31.549 1 95.21 15 ASP B CA 1
ATOM 2559 C C . ASP B 1 15 ? 4.824 -3.318 -31.019 1 95.21 15 ASP B C 1
ATOM 2561 O O . ASP B 1 15 ? 5.769 -3.459 -31.798 1 95.21 15 ASP B O 1
ATOM 2565 N N . SER B 1 16 ? 4.945 -3.403 -29.751 1 96.52 16 SER B N 1
ATOM 2566 C CA . SER B 1 16 ? 6.28 -3.503 -29.17 1 96.52 16 SER B CA 1
ATOM 2567 C C . SER B 1 16 ? 6.817 -4.928 -29.263 1 96.52 16 SER B C 1
ATOM 2569 O O . SER B 1 16 ? 6.044 -5.882 -29.369 1 96.52 16 SER B O 1
ATOM 2571 N N . THR B 1 17 ? 8.145 -5.011 -29.341 1 96.11 17 THR B N 1
ATOM 2572 C CA . THR B 1 17 ? 8.83 -6.291 -29.203 1 96.11 17 THR B CA 1
ATOM 2573 C C . THR B 1 17 ? 9.118 -6.595 -27.736 1 96.11 17 THR B C 1
ATOM 2575 O O . THR B 1 17 ? 9.498 -5.702 -26.975 1 96.11 17 THR B O 1
ATOM 2578 N N . VAL B 1 18 ? 8.939 -7.88 -27.358 1 95.38 18 VAL B N 1
ATOM 2579 C CA . VAL B 1 18 ? 9.007 -8.259 -25.951 1 95.38 18 VAL B CA 1
ATOM 2580 C C . VAL B 1 18 ? 10.203 -9.18 -25.721 1 95.38 18 VAL B C 1
ATOM 2582 O O . VAL B 1 18 ? 10.429 -10.118 -26.489 1 95.38 18 VAL B O 1
ATOM 2585 N N . HIS B 1 19 ? 10.994 -8.886 -24.722 1 95.87 19 HIS B N 1
ATOM 2586 C CA . HIS B 1 19 ? 12.081 -9.749 -24.273 1 95.87 19 HIS B CA 1
ATOM 2587 C C . HIS B 1 19 ? 12.017 -9.975 -22.766 1 95.87 19 HIS B C 1
ATOM 2589 O O . HIS B 1 19 ? 11.983 -9.017 -21.991 1 95.87 19 HIS B O 1
ATOM 2595 N N . LEU B 1 20 ? 12.019 -11.227 -22.357 1 94.25 20 LEU B N 1
ATOM 2596 C CA . LEU B 1 20 ? 11.967 -11.599 -20.947 1 94.25 20 LEU B CA 1
ATOM 2597 C C . LEU B 1 20 ? 13.352 -11.977 -20.432 1 94.25 20 LEU B C 1
ATOM 2599 O O . LEU B 1 20 ? 14.051 -12.782 -21.052 1 94.25 20 LEU B O 1
ATOM 2603 N N . TRP B 1 21 ? 13.751 -11.339 -19.337 1 94.5 21 TRP B N 1
ATOM 2604 C CA . TRP B 1 21 ? 15.012 -11.632 -18.665 1 94.5 21 TRP B CA 1
ATOM 2605 C C . TRP B 1 21 ? 14.776 -12.011 -17.207 1 94.5 21 TRP B C 1
ATOM 2607 O O . TRP B 1 21 ? 13.925 -11.422 -16.535 1 94.5 21 TRP B O 1
ATOM 2617 N N . ILE B 1 22 ? 15.475 -12.952 -16.73 1 92.12 22 ILE B N 1
ATOM 2618 C CA . ILE B 1 22 ? 15.483 -13.243 -15.3 1 92.12 22 ILE B CA 1
ATOM 2619 C C . ILE B 1 22 ? 16.769 -12.709 -14.672 1 92.12 22 ILE B C 1
ATOM 2621 O O . ILE B 1 22 ? 17.766 -12.5 -15.367 1 92.12 22 ILE B O 1
ATOM 2625 N N . PHE B 1 23 ? 16.691 -12.403 -13.395 1 93.21 23 PHE B N 1
ATOM 2626 C CA . PHE B 1 23 ? 17.915 -11.953 -12.742 1 93.21 23 PHE B CA 1
ATOM 2627 C C . PHE B 1 23 ? 18.048 -12.573 -11.356 1 93.21 23 PHE B C 1
ATOM 2629 O O . PHE B 1 23 ? 17.045 -12.887 -10.712 1 93.21 23 PHE B O 1
ATOM 2636 N N . LYS B 1 24 ? 19.275 -12.786 -11 1 90.13 24 LYS B N 1
ATOM 2637 C CA . LYS B 1 24 ? 19.69 -13.252 -9.681 1 90.13 24 LYS B CA 1
ATOM 2638 C C . LYS B 1 24 ? 20.598 -12.232 -8.998 1 90.13 24 LYS B C 1
ATOM 2640 O O . LYS B 1 24 ? 21.212 -11.396 -9.663 1 90.13 24 LYS B O 1
ATOM 2645 N N . LYS B 1 25 ? 20.6 -12.346 -7.756 1 87.71 25 LYS B N 1
ATOM 2646 C CA . LYS B 1 25 ? 21.491 -11.464 -7.008 1 87.71 25 LYS B CA 1
ATOM 2647 C C . LYS B 1 25 ? 22.951 -11.864 -7.203 1 87.71 25 LYS B C 1
ATOM 2649 O O . LYS B 1 25 ? 23.266 -13.051 -7.312 1 87.71 25 LYS B O 1
ATOM 2654 N N . SER B 1 26 ? 23.753 -10.889 -7.347 1 89.48 26 SER B N 1
ATOM 2655 C CA . SER B 1 26 ? 25.196 -11.089 -7.432 1 89.48 26 SER B CA 1
ATOM 2656 C C . SER B 1 26 ? 25.922 -10.368 -6.302 1 89.48 26 SER B C 1
ATOM 2658 O O . SER B 1 26 ? 25.541 -9.259 -5.919 1 89.48 26 SER B O 1
ATOM 2660 N N . THR B 1 27 ? 26.902 -10.985 -5.772 1 86.72 27 THR B N 1
ATOM 2661 C CA . THR B 1 27 ? 27.706 -10.395 -4.708 1 86.72 27 THR B CA 1
ATOM 2662 C C . THR B 1 27 ? 28.797 -9.499 -5.287 1 86.72 27 THR B C 1
ATOM 2664 O O . THR B 1 27 ? 29.49 -8.797 -4.547 1 86.72 27 THR B O 1
ATOM 2667 N N . THR B 1 28 ? 28.9 -9.53 -6.61 1 89.43 28 THR B N 1
ATOM 2668 C CA . THR B 1 28 ? 29.897 -8.686 -7.26 1 89.43 28 THR B CA 1
ATOM 2669 C C . THR B 1 28 ? 29.365 -7.268 -7.447 1 89.43 28 THR B C 1
ATOM 2671 O O . THR B 1 28 ? 28.231 -6.97 -7.068 1 89.43 28 THR B O 1
ATOM 2674 N N . ASP B 1 29 ? 30.199 -6.402 -8.01 1 85.79 29 ASP B N 1
ATOM 2675 C CA . ASP B 1 29 ? 29.832 -5.008 -8.245 1 85.79 29 ASP B CA 1
ATOM 2676 C C . ASP B 1 29 ? 28.719 -4.902 -9.286 1 85.79 29 ASP B C 1
ATOM 2678 O O . ASP B 1 29 ? 28.045 -3.874 -9.378 1 85.79 29 ASP B O 1
ATOM 2682 N N . ARG B 1 30 ? 28.513 -5.934 -9.996 1 89.04 30 ARG B N 1
ATOM 2683 C CA . ARG B 1 30 ? 27.445 -5.932 -10.991 1 89.04 30 ARG B CA 1
ATOM 2684 C C . ARG B 1 30 ? 26.075 -5.984 -10.324 1 89.04 30 ARG B C 1
ATOM 2686 O O . ARG B 1 30 ? 25.084 -5.523 -10.893 1 89.04 30 ARG B O 1
ATOM 2693 N N . LYS B 1 31 ? 25.998 -6.581 -9.171 1 90 31 LYS B N 1
ATOM 2694 C CA . LYS B 1 31 ? 24.843 -6.675 -8.282 1 90 31 LYS B CA 1
ATOM 2695 C C . LYS B 1 31 ? 23.808 -7.654 -8.828 1 90 31 LYS B C 1
ATOM 2697 O O . LYS B 1 31 ? 23.043 -8.247 -8.065 1 90 31 LYS B O 1
ATOM 2702 N N . PHE B 1 32 ? 23.83 -7.876 -10.238 1 94.06 32 PHE B N 1
ATOM 2703 C CA . PHE B 1 32 ? 22.822 -8.747 -10.83 1 94.06 32 PHE B CA 1
ATOM 2704 C C . PHE B 1 32 ? 23.446 -9.664 -11.876 1 94.06 32 PHE B C 1
ATOM 2706 O O . PHE B 1 32 ? 24.32 -9.243 -12.636 1 94.06 32 PHE B O 1
ATOM 2713 N N . ASN B 1 33 ? 23.036 -10.895 -11.866 1 94.2 33 ASN B N 1
ATOM 2714 C CA . ASN B 1 33 ? 23.244 -11.839 -12.959 1 94.2 33 ASN B CA 1
ATOM 2715 C C . ASN B 1 33 ? 21.952 -12.1 -13.728 1 94.2 33 ASN B C 1
ATOM 2717 O O . ASN B 1 33 ? 20.944 -12.495 -13.14 1 94.2 33 ASN B O 1
ATOM 2721 N N . THR B 1 34 ? 22.073 -11.826 -15.022 1 95.29 34 THR B N 1
ATOM 2722 C CA . THR B 1 34 ? 20.825 -11.886 -15.774 1 95.29 34 THR B CA 1
ATOM 2723 C C . THR B 1 34 ? 20.915 -12.923 -16.89 1 95.29 34 THR B C 1
ATOM 2725 O O . THR B 1 34 ? 22.012 -13.31 -17.297 1 95.29 34 THR B O 1
ATOM 2728 N N . ALA B 1 35 ? 19.82 -13.455 -17.296 1 93.98 35 ALA B N 1
ATOM 2729 C CA . ALA B 1 35 ? 19.706 -14.384 -18.417 1 93.98 35 ALA B CA 1
ATOM 2730 C C . ALA B 1 35 ? 18.438 -14.118 -19.223 1 93.98 35 ALA B C 1
ATOM 2732 O O . ALA B 1 35 ? 17.385 -13.819 -18.655 1 93.98 35 ALA B O 1
ATOM 2733 N N . TYR B 1 36 ? 18.634 -14.272 -20.508 1 95.2 36 TYR B N 1
ATOM 2734 C CA . TYR B 1 36 ? 17.525 -14.065 -21.432 1 95.2 36 TYR B CA 1
ATOM 2735 C C . TYR B 1 36 ? 16.684 -15.328 -21.568 1 95.2 36 TYR B C 1
ATOM 2737 O O . TYR B 1 36 ? 17.224 -16.429 -21.706 1 95.2 36 TYR B O 1
ATOM 2745 N N . VAL B 1 37 ? 15.386 -15.153 -21.524 1 91.39 37 VAL B N 1
ATOM 2746 C CA . VAL B 1 37 ? 14.469 -16.282 -21.645 1 91.39 37 VAL B CA 1
ATOM 2747 C C . VAL B 1 37 ? 13.628 -16.131 -22.91 1 91.39 37 VAL B C 1
ATOM 2749 O O . VAL B 1 37 ? 12.815 -15.21 -23.017 1 91.39 37 VAL B O 1
ATOM 2752 N N . GLN B 1 38 ? 13.76 -17.048 -23.791 1 90.48 38 GLN B N 1
ATOM 2753 C CA . GLN B 1 38 ? 12.947 -17.019 -25.002 1 90.48 38 GLN B CA 1
ATOM 2754 C C . GLN B 1 38 ? 11.488 -17.342 -24.692 1 90.48 38 GLN B C 1
ATOM 2756 O O . GLN B 1 38 ? 11.2 -18.253 -23.914 1 90.48 38 GLN B O 1
ATOM 2761 N N . THR B 1 39 ? 10.612 -16.518 -25.227 1 89.04 39 THR B N 1
ATOM 2762 C CA . THR B 1 39 ? 9.18 -16.71 -25.028 1 89.04 39 THR B CA 1
ATOM 2763 C C . THR B 1 39 ? 8.463 -16.862 -26.367 1 89.04 39 THR B C 1
ATOM 2765 O O . THR B 1 39 ? 8.955 -16.396 -27.397 1 89.04 39 THR B O 1
ATOM 2768 N N . ASP B 1 40 ? 7.352 -17.548 -26.365 1 87.03 40 ASP B N 1
ATOM 2769 C CA . ASP B 1 40 ? 6.562 -17.649 -27.589 1 87.03 40 ASP B CA 1
ATOM 2770 C C . ASP B 1 40 ? 5.61 -16.464 -27.727 1 87.03 40 ASP B C 1
ATOM 2772 O O . ASP B 1 40 ? 5.554 -15.599 -26.85 1 87.03 40 ASP B O 1
ATOM 2776 N N . ASP B 1 41 ? 4.897 -16.43 -28.816 1 87.05 41 ASP B N 1
ATOM 2777 C CA . ASP B 1 41 ? 4.054 -15.286 -29.146 1 87.05 41 ASP B CA 1
ATOM 2778 C C . ASP B 1 41 ? 2.898 -15.153 -28.157 1 87.05 41 ASP B C 1
ATOM 2780 O O . ASP B 1 41 ? 2.458 -14.042 -27.854 1 87.05 41 ASP B O 1
ATOM 2784 N N . LYS B 1 42 ? 2.427 -16.257 -27.702 1 84.09 42 LYS B N 1
ATOM 2785 C CA . LYS B 1 42 ? 1.324 -16.22 -26.746 1 84.09 42 LYS B CA 1
ATOM 2786 C C . LYS B 1 42 ? 1.751 -15.556 -25.44 1 84.09 42 LYS B C 1
ATOM 2788 O O . LYS B 1 42 ? 1.032 -14.71 -24.904 1 84.09 42 LYS B O 1
ATOM 2793 N N . VAL B 1 43 ? 2.924 -15.951 -24.964 1 84.99 43 VAL B N 1
ATOM 2794 C CA . VAL B 1 43 ? 3.464 -15.355 -23.746 1 84.99 43 VAL B CA 1
ATOM 2795 C C . VAL B 1 43 ? 3.706 -13.863 -23.964 1 84.99 43 VAL B C 1
ATOM 2797 O O . VAL B 1 43 ? 3.379 -13.043 -23.104 1 84.99 43 VAL B O 1
ATOM 2800 N N . ASN B 1 44 ? 4.213 -13.53 -25.106 1 89.47 44 ASN B N 1
ATOM 2801 C CA . ASN B 1 44 ? 4.473 -12.128 -25.417 1 89.47 44 ASN B CA 1
ATOM 2802 C C . ASN B 1 44 ? 3.191 -11.3 -25.385 1 89.47 44 ASN B C 1
ATOM 2804 O O . ASN B 1 44 ? 3.173 -10.197 -24.836 1 89.47 44 ASN B O 1
ATOM 2808 N N . LEU B 1 45 ? 2.166 -11.829 -25.938 1 88.99 45 LEU B N 1
ATOM 2809 C CA . LEU B 1 45 ? 0.881 -11.139 -25.959 1 88.99 45 LEU B CA 1
ATOM 2810 C C . LEU B 1 45 ? 0.342 -10.951 -24.545 1 88.99 45 LEU B C 1
ATOM 2812 O O . LEU B 1 45 ? -0.179 -9.885 -24.211 1 88.99 45 LEU B O 1
ATOM 2816 N N . LEU B 1 46 ? 0.502 -11.99 -23.73 1 85.01 46 LEU B N 1
ATOM 2817 C CA . LEU B 1 46 ? 0.04 -11.919 -22.348 1 85.01 46 LEU B CA 1
ATOM 2818 C C . LEU B 1 46 ? 0.8 -10.846 -21.575 1 85.01 46 LEU B C 1
ATOM 2820 O O . LEU B 1 46 ? 0.203 -10.084 -20.811 1 85.01 46 LEU B O 1
ATOM 2824 N N . LEU B 1 47 ? 2.069 -10.802 -21.79 1 89.67 47 LEU B N 1
ATOM 2825 C CA . LEU B 1 47 ? 2.896 -9.808 -21.115 1 89.67 47 LEU B CA 1
ATOM 2826 C C . LEU B 1 47 ? 2.513 -8.397 -21.547 1 89.67 47 LEU B C 1
ATOM 2828 O O . LEU B 1 47 ? 2.461 -7.483 -20.721 1 89.67 47 LEU B O 1
ATOM 2832 N N . LYS B 1 48 ? 2.2 -8.248 -22.808 1 93.45 48 LYS B N 1
ATOM 2833 C CA . LYS B 1 48 ? 1.746 -6.951 -23.302 1 93.45 48 LYS B CA 1
ATOM 2834 C C . LYS B 1 48 ? 0.423 -6.549 -22.656 1 93.45 48 LYS B C 1
ATOM 2836 O O . LYS B 1 48 ? 0.246 -5.395 -22.259 1 93.45 48 LYS B O 1
ATOM 2841 N N . ASN B 1 49 ? -0.436 -7.469 -22.489 1 89.73 49 ASN B N 1
ATOM 2842 C CA . ASN B 1 49 ? -1.734 -7.196 -21.882 1 89.73 49 ASN B CA 1
ATOM 2843 C C . ASN B 1 49 ? -1.594 -6.792 -20.416 1 89.73 49 ASN B C 1
ATOM 2845 O O . ASN B 1 49 ? -2.331 -5.932 -19.932 1 89.73 49 ASN B O 1
ATOM 2849 N N . VAL B 1 50 ? -0.684 -7.432 -19.733 1 88.45 50 VAL B N 1
ATOM 2850 C CA . VAL B 1 50 ? -0.421 -7.066 -18.345 1 88.45 50 VAL B CA 1
ATOM 2851 C C . VAL B 1 50 ? 0.007 -5.602 -18.269 1 88.45 50 VAL B C 1
ATOM 2853 O O . VAL B 1 50 ? -0.505 -4.842 -17.444 1 88.45 50 VAL B O 1
ATOM 2856 N N . LEU B 1 51 ? 0.892 -5.253 -19.12 1 92.29 51 LEU B N 1
ATOM 2857 C CA . LEU B 1 51 ? 1.412 -3.889 -19.101 1 92.29 51 LEU B CA 1
ATOM 2858 C C . LEU B 1 51 ? 0.318 -2.886 -19.451 1 92.29 51 LEU B C 1
ATOM 2860 O O . LEU B 1 51 ? 0.25 -1.805 -18.862 1 92.29 51 LEU B O 1
ATOM 2864 N N . ILE B 1 52 ? -0.484 -3.222 -20.443 1 93.02 52 ILE B N 1
ATOM 2865 C CA . ILE B 1 52 ? -1.568 -2.34 -20.862 1 93.02 52 ILE B CA 1
ATOM 2866 C C . ILE B 1 52 ? -2.547 -2.142 -19.707 1 93.02 52 ILE B C 1
ATOM 2868 O O . ILE B 1 52 ? -2.962 -1.015 -19.423 1 93.02 52 ILE B O 1
ATOM 2872 N N . ARG B 1 53 ? -2.863 -3.158 -19.055 1 88.89 53 ARG B N 1
ATOM 2873 C CA . ARG B 1 53 ? -3.761 -3.082 -17.907 1 88.89 53 ARG B CA 1
ATOM 2874 C C . ARG B 1 53 ? -3.17 -2.207 -16.807 1 88.89 53 ARG B C 1
ATOM 2876 O O . ARG B 1 53 ? -3.872 -1.379 -16.221 1 88.89 53 ARG B O 1
ATOM 2883 N N . GLU B 1 54 ? -1.91 -2.388 -16.535 1 90.29 54 GLU B N 1
ATOM 2884 C CA . GLU B 1 54 ? -1.237 -1.617 -15.494 1 90.29 54 GLU B CA 1
ATOM 2885 C C . GLU B 1 54 ? -1.175 -0.136 -15.859 1 90.29 54 GLU B C 1
ATOM 2887 O O . GLU B 1 54 ? -1.373 0.728 -15.002 1 90.29 54 GLU B O 1
ATOM 2892 N N . ALA B 1 55 ? -0.884 0.1 -17.085 1 92.79 55 ALA B N 1
ATOM 2893 C CA . ALA B 1 55 ? -0.84 1.486 -17.543 1 92.79 55 ALA B CA 1
ATOM 2894 C C . ALA B 1 55 ? -2.206 2.153 -17.407 1 92.79 55 ALA B C 1
ATOM 2896 O O . ALA B 1 55 ? -2.299 3.317 -17.011 1 92.79 55 ALA B O 1
ATOM 2897 N N . ASN B 1 56 ? -3.245 1.411 -17.68 1 88.96 56 ASN B N 1
ATOM 2898 C CA . ASN B 1 56 ? -4.6 1.949 -17.603 1 88.96 56 ASN B CA 1
ATOM 2899 C C . ASN B 1 56 ? -5.033 2.17 -16.157 1 88.96 56 ASN B C 1
ATOM 2901 O O . ASN B 1 56 ? -5.753 3.125 -15.859 1 88.96 56 ASN B O 1
ATOM 2905 N N . ARG B 1 57 ? -4.565 1.348 -15.333 1 85.81 57 ARG B N 1
ATOM 2906 C CA . ARG B 1 57 ? -4.952 1.422 -13.928 1 85.81 57 ARG B CA 1
ATOM 2907 C C . ARG B 1 57 ? -4.229 2.563 -13.219 1 85.81 57 ARG B C 1
ATOM 2909 O O . ARG B 1 57 ? -4.774 3.17 -12.295 1 85.81 57 ARG B O 1
ATOM 2916 N N . THR B 1 58 ? -3.038 2.824 -13.638 1 90.32 58 THR B N 1
ATOM 2917 C CA . THR B 1 58 ? -2.221 3.848 -12.998 1 90.32 58 THR B CA 1
ATOM 2918 C C . THR B 1 58 ? -2.566 5.232 -13.54 1 90.32 58 THR B C 1
ATOM 2920 O O . THR B 1 58 ? -2.18 5.581 -14.658 1 90.32 58 THR B O 1
ATOM 2923 N N . THR B 1 59 ? -3.258 6.065 -12.714 1 86.52 59 THR B N 1
ATOM 2924 C CA . THR B 1 59 ? -3.774 7.321 -13.247 1 86.52 59 THR B CA 1
ATOM 2925 C C . THR B 1 59 ? -3.122 8.512 -12.551 1 86.52 59 THR B C 1
ATOM 2927 O O . THR B 1 59 ? -3.255 9.651 -13.003 1 86.52 59 THR B O 1
ATOM 2930 N N . GLU B 1 60 ? -2.439 8.264 -11.41 1 87.05 60 GLU B N 1
ATOM 2931 C CA . GLU B 1 60 ? -1.781 9.338 -10.672 1 87.05 60 GLU B CA 1
ATOM 2932 C C . GLU B 1 60 ? -0.361 8.944 -10.273 1 87.05 60 GLU B C 1
ATOM 2934 O O . GLU B 1 60 ? -0.019 7.759 -10.267 1 87.05 60 GLU B O 1
ATOM 2939 N N . PHE B 1 61 ? 0.424 9.928 -10.061 1 90.09 61 PHE B N 1
ATOM 2940 C CA . PHE B 1 61 ? 1.782 9.669 -9.598 1 90.09 61 PHE B CA 1
ATOM 2941 C C . PHE B 1 61 ? 2.205 10.7 -8.559 1 90.09 61 PHE B C 1
ATOM 2943 O O . PHE B 1 61 ? 1.62 11.782 -8.476 1 90.09 61 PHE B O 1
ATOM 2950 N N . ALA B 1 62 ? 3.07 10.312 -7.717 1 89.17 62 ALA B N 1
ATOM 2951 C CA . ALA B 1 62 ? 3.726 11.188 -6.75 1 89.17 62 ALA B CA 1
ATOM 2952 C C . ALA B 1 62 ? 5.232 10.941 -6.72 1 89.17 62 ALA B C 1
ATOM 2954 O O . ALA B 1 62 ? 5.705 9.896 -7.174 1 89.17 62 ALA B O 1
ATOM 2955 N N . GLN B 1 63 ? 5.913 11.931 -6.237 1 88.67 63 GLN B N 1
ATOM 2956 C CA . GLN B 1 63 ? 7.356 11.766 -6.098 1 88.67 63 GLN B CA 1
ATOM 2957 C C . GLN B 1 63 ? 7.693 10.769 -4.993 1 88.67 63 GLN B C 1
ATOM 2959 O O . GLN B 1 63 ? 7.081 10.791 -3.923 1 88.67 63 GLN B O 1
ATOM 2964 N N . TYR B 1 64 ? 8.682 9.937 -5.352 1 89.27 64 TYR B N 1
ATOM 2965 C CA . TYR B 1 64 ? 9.144 8.98 -4.353 1 89.27 64 TYR B CA 1
ATOM 2966 C C . TYR B 1 64 ? 9.739 9.695 -3.146 1 89.27 64 TYR B C 1
ATOM 2968 O O . TYR B 1 64 ? 10.5 10.654 -3.297 1 89.27 64 TYR B O 1
ATOM 2976 N N . SER B 1 65 ? 9.356 9.299 -2.016 1 85.9 65 SER B N 1
ATOM 2977 C CA . SER B 1 65 ? 9.98 9.607 -0.733 1 85.9 65 SER B CA 1
ATOM 2978 C C . SER B 1 65 ? 9.974 8.393 0.19 1 85.9 65 SER B C 1
ATOM 2980 O O . SER B 1 65 ? 9.233 7.435 -0.04 1 85.9 65 SER B O 1
ATOM 2982 N N . TYR B 1 66 ? 10.722 8.468 1.183 1 83.16 66 TYR B N 1
ATOM 2983 C CA . TYR B 1 66 ? 10.879 7.316 2.064 1 83.16 66 TYR B CA 1
ATOM 2984 C C . TYR B 1 66 ? 9.547 6.924 2.692 1 83.16 66 TYR B C 1
ATOM 2986 O O . TYR B 1 66 ? 9.296 5.743 2.942 1 83.16 66 TYR B O 1
ATOM 2994 N N . LEU B 1 67 ? 8.704 7.903 2.832 1 86.19 67 LEU B N 1
ATOM 2995 C CA . LEU B 1 67 ? 7.468 7.604 3.548 1 86.19 67 LEU B CA 1
ATOM 2996 C C . LEU B 1 67 ? 6.283 7.561 2.59 1 86.19 67 LEU B C 1
ATOM 2998 O O . LEU B 1 67 ? 5.183 7.157 2.974 1 86.19 67 LEU B O 1
ATOM 3002 N N . ALA B 1 68 ? 6.482 7.95 1.336 1 86.24 68 ALA B N 1
ATOM 3003 C CA . ALA B 1 68 ? 5.399 7.95 0.356 1 86.24 68 ALA B CA 1
ATOM 3004 C C . ALA B 1 68 ? 4.856 6.541 0.138 1 86.24 68 ALA B C 1
ATOM 3006 O O . ALA B 1 68 ? 5.612 5.566 0.165 1 86.24 68 ALA B O 1
ATOM 3007 N N . GLN B 1 69 ? 3.565 6.478 -0.009 1 84.14 69 GLN B N 1
ATOM 3008 C CA . GLN B 1 69 ? 2.905 5.211 -0.303 1 84.14 69 GLN B CA 1
ATOM 3009 C C . GLN B 1 69 ? 2.042 5.317 -1.557 1 84.14 69 GLN B C 1
ATOM 3011 O O . GLN B 1 69 ? 1.558 6.4 -1.894 1 84.14 69 GLN B O 1
ATOM 3016 N N . THR B 1 70 ? 1.945 4.176 -2.22 1 86.88 70 THR B N 1
ATOM 3017 C CA . THR B 1 70 ? 1.065 4.126 -3.382 1 86.88 70 THR B CA 1
ATOM 3018 C C . THR B 1 70 ? -0.355 3.746 -2.97 1 86.88 70 THR B C 1
ATOM 3020 O O . THR B 1 70 ? -0.558 3.126 -1.924 1 86.88 70 THR B O 1
ATOM 3023 N N . ASN B 1 71 ? -1.302 4.231 -3.701 1 79.94 71 ASN B N 1
ATOM 3024 C CA . ASN B 1 71 ? -2.653 3.683 -3.639 1 79.94 71 ASN B CA 1
ATOM 3025 C C . ASN B 1 71 ? -2.944 2.773 -4.828 1 79.94 71 ASN B C 1
ATOM 3027 O O . ASN B 1 71 ? -2.043 2.45 -5.604 1 79.94 71 ASN B O 1
ATOM 3031 N N . GLU B 1 72 ? -4.121 2.341 -5.026 1 78.41 72 GLU B N 1
ATOM 3032 C CA . GLU B 1 72 ? -4.477 1.342 -6.029 1 78.41 72 GLU B CA 1
ATOM 3033 C C . GLU B 1 72 ? -4.251 1.874 -7.442 1 78.41 72 GLU B C 1
ATOM 3035 O O . GLU B 1 72 ? -4.025 1.098 -8.373 1 78.41 72 GLU B O 1
ATOM 3040 N N . ASN B 1 73 ? -4.277 3.164 -7.594 1 83.87 73 ASN B N 1
ATOM 3041 C CA . ASN B 1 73 ? -4.225 3.734 -8.936 1 83.87 73 ASN B CA 1
ATOM 3042 C C . ASN B 1 73 ? -3.028 4.664 -9.104 1 83.87 73 ASN B C 1
ATOM 3044 O O . ASN B 1 73 ? -3.027 5.53 -9.981 1 83.87 73 ASN B O 1
ATOM 3048 N N . SER B 1 74 ? -2.066 4.43 -8.271 1 88.75 74 SER B N 1
ATOM 3049 C CA . SER B 1 74 ? -0.981 5.403 -8.339 1 88.75 74 SER B CA 1
ATOM 3050 C C . SER B 1 74 ? 0.379 4.713 -8.369 1 88.75 74 SER B C 1
ATOM 3052 O O . SER B 1 74 ? 0.474 3.506 -8.138 1 88.75 74 SER B O 1
ATOM 3054 N N . CYS B 1 75 ? 1.328 5.467 -8.723 1 94.21 75 CYS B N 1
ATOM 3055 C CA . CYS B 1 75 ? 2.721 5.046 -8.626 1 94.21 75 CYS B CA 1
ATOM 3056 C C . CYS B 1 75 ? 3.587 6.156 -8.043 1 94.21 75 CYS B C 1
ATOM 3058 O O . CYS B 1 75 ? 3.153 7.306 -7.956 1 94.21 75 CYS B O 1
ATOM 3060 N N . LEU B 1 76 ? 4.742 5.764 -7.548 1 93.43 76 LEU B N 1
ATOM 3061 C CA . LEU B 1 76 ? 5.769 6.715 -7.137 1 93.43 76 LEU B CA 1
ATOM 3062 C C . LEU B 1 76 ? 6.829 6.874 -8.223 1 93.43 76 LEU B C 1
ATOM 3064 O O . LEU B 1 76 ? 7.157 5.912 -8.921 1 93.43 76 LEU B O 1
ATOM 3068 N N . THR B 1 77 ? 7.353 8.063 -8.355 1 93.37 77 THR B N 1
ATOM 3069 C CA . THR B 1 77 ? 8.345 8.31 -9.396 1 93.37 77 THR B CA 1
ATOM 3070 C C . THR B 1 77 ? 9.698 8.659 -8.781 1 93.37 77 THR B C 1
ATOM 3072 O O . THR B 1 77 ? 9.763 9.363 -7.771 1 93.37 77 THR B O 1
ATOM 3075 N N . ALA B 1 78 ? 10.755 8.127 -9.31 1 91.3 78 ALA B N 1
ATOM 3076 C CA . ALA B 1 78 ? 12.131 8.408 -8.907 1 91.3 78 ALA B CA 1
ATOM 3077 C C . ALA B 1 78 ? 13.075 8.355 -10.105 1 91.3 78 ALA B C 1
ATOM 3079 O O . ALA B 1 78 ? 12.832 7.618 -11.063 1 91.3 78 ALA B O 1
ATOM 3080 N N . PRO B 1 79 ? 14.124 9.162 -10.078 1 89.61 79 PRO B N 1
ATOM 3081 C CA . PRO B 1 79 ? 15.134 9.019 -11.129 1 89.61 79 PRO B CA 1
ATOM 3082 C C . PRO B 1 79 ? 15.847 7.669 -11.083 1 89.61 79 PRO B C 1
ATOM 3084 O O . PRO B 1 79 ? 16.196 7.188 -10.002 1 89.61 79 PRO B O 1
ATOM 3087 N N . ALA B 1 80 ? 16.076 7.123 -12.211 1 89.41 80 ALA B N 1
ATOM 3088 C CA . ALA B 1 80 ? 16.745 5.827 -12.3 1 89.41 80 ALA B CA 1
ATOM 3089 C C . ALA B 1 80 ? 18.193 5.923 -11.828 1 89.41 80 ALA B C 1
ATOM 3091 O O . ALA B 1 80 ? 18.714 4.991 -11.21 1 89.41 80 ALA B O 1
ATOM 3092 N N . LEU B 1 81 ? 18.818 6.995 -12.039 1 83.98 81 LEU B N 1
ATOM 3093 C CA . LEU B 1 81 ? 20.234 7.197 -11.757 1 83.98 81 LEU B CA 1
ATOM 3094 C C . LEU B 1 81 ? 20.513 7.079 -10.262 1 83.98 81 LEU B C 1
ATOM 3096 O O . LEU B 1 81 ? 21.64 6.784 -9.858 1 83.98 81 LEU B O 1
ATOM 3100 N N . ALA B 1 82 ? 19.56 7.18 -9.439 1 77.49 82 ALA B N 1
ATOM 3101 C CA . ALA B 1 82 ? 19.731 7.177 -7.989 1 77.49 82 ALA B CA 1
ATOM 3102 C C . ALA B 1 82 ? 19.574 5.77 -7.42 1 77.49 82 ALA B C 1
ATOM 3104 O O . ALA B 1 82 ? 19.529 5.588 -6.201 1 77.49 82 ALA B O 1
ATOM 3105 N N . THR B 1 83 ? 19.471 4.772 -8.311 1 85.78 83 THR B N 1
ATOM 3106 C CA . THR B 1 83 ? 19.201 3.414 -7.854 1 85.78 83 THR B CA 1
ATOM 3107 C C . THR B 1 83 ? 20.12 2.415 -8.552 1 85.78 83 THR B C 1
ATOM 3109 O O . THR B 1 83 ? 20.905 2.791 -9.425 1 85.78 83 THR B O 1
ATOM 3112 N N . ASN B 1 84 ? 20.053 1.231 -8.135 1 88.58 84 ASN B N 1
ATOM 3113 C CA . ASN B 1 84 ? 20.828 0.156 -8.747 1 88.58 84 ASN B CA 1
ATOM 3114 C C . ASN B 1 84 ? 20.198 -0.314 -10.055 1 88.58 84 ASN B C 1
ATOM 3116 O O . ASN B 1 84 ? 20.666 -1.279 -10.662 1 88.58 84 ASN B O 1
ATOM 3120 N N . PHE B 1 85 ? 19.212 0.402 -10.471 1 93.07 85 PHE B N 1
ATOM 3121 C CA . PHE B 1 85 ? 18.522 -0.046 -11.675 1 93.07 85 PHE B CA 1
ATOM 3122 C C . PHE B 1 85 ? 19.451 0.005 -12.882 1 93.07 85 PHE B C 1
ATOM 3124 O O . PHE B 1 85 ? 19.379 -0.854 -13.763 1 93.07 85 PHE B O 1
ATOM 3131 N N . LEU B 1 86 ? 20.285 0.974 -12.914 1 91.93 86 LEU B N 1
ATOM 3132 C CA . LEU B 1 86 ? 21.169 1.112 -14.066 1 91.93 86 LEU B CA 1
ATOM 3133 C C . LEU B 1 86 ? 22.099 -0.091 -14.185 1 91.93 86 LEU B C 1
ATOM 3135 O O . LEU B 1 86 ? 22.468 -0.489 -15.292 1 91.93 86 LEU B O 1
ATOM 3139 N N . LEU B 1 87 ? 22.439 -0.651 -13.064 1 93.5 87 LEU B N 1
ATOM 3140 C CA . LEU B 1 87 ? 23.253 -1.861 -13.078 1 93.5 87 LEU B CA 1
ATOM 3141 C C . LEU B 1 87 ? 22.473 -3.034 -13.663 1 93.5 87 LEU B C 1
ATOM 3143 O O . LEU B 1 87 ? 23.018 -3.824 -14.436 1 93.5 87 LEU B O 1
ATOM 3147 N N . LEU B 1 88 ? 21.212 -3.136 -13.294 1 94.84 88 LEU B N 1
ATOM 3148 C CA . LEU B 1 88 ? 20.344 -4.163 -13.86 1 94.84 88 LEU B CA 1
ATOM 3149 C C . LEU B 1 88 ? 20.129 -3.93 -15.352 1 94.84 88 LEU B C 1
ATOM 3151 O O . LEU B 1 88 ? 20.251 -4.859 -16.153 1 94.84 88 LEU B O 1
ATOM 3155 N N . LYS B 1 89 ? 19.889 -2.675 -15.681 1 95.58 89 LYS B N 1
ATOM 3156 C CA . LYS B 1 89 ? 19.643 -2.29 -17.068 1 95.58 89 LYS B CA 1
ATOM 3157 C C . LYS B 1 89 ? 20.831 -2.649 -17.957 1 95.58 89 LYS B C 1
ATOM 3159 O O . LYS B 1 89 ? 20.652 -3.174 -19.058 1 95.58 89 LYS B O 1
ATOM 3164 N N . SER B 1 90 ? 21.991 -2.396 -17.491 1 94.33 90 SER B N 1
ATOM 3165 C CA . SER B 1 90 ? 23.194 -2.685 -18.264 1 94.33 90 SER B CA 1
ATOM 3166 C C . SER B 1 90 ? 23.308 -4.174 -18.574 1 94.33 90 SER B C 1
ATOM 3168 O O . SER B 1 90 ? 23.806 -4.556 -19.635 1 94.33 90 SER B O 1
ATOM 3170 N N . GLN B 1 91 ? 22.824 -4.972 -17.675 1 95.28 91 GLN B N 1
ATOM 3171 C CA . GLN B 1 91 ? 22.902 -6.419 -17.853 1 95.28 91 GLN B CA 1
ATOM 3172 C C . GLN B 1 91 ? 21.84 -6.91 -18.832 1 95.28 91 GLN B C 1
ATOM 3174 O O . GLN B 1 91 ? 22.11 -7.776 -19.666 1 95.28 91 GLN B O 1
ATOM 3179 N N . VAL B 1 92 ? 20.677 -6.304 -18.788 1 96.18 92 VAL B N 1
ATOM 3180 C CA . VAL B 1 92 ? 19.585 -6.829 -19.6 1 96.18 92 VAL B CA 1
ATOM 3181 C C . VAL B 1 92 ? 19.626 -6.2 -20.991 1 96.18 92 VAL B C 1
ATOM 3183 O O . VAL B 1 92 ? 18.891 -6.616 -21.889 1 96.18 92 VAL B O 1
ATOM 3186 N N . ASP B 1 93 ? 20.433 -5.217 -21.155 1 95.5 93 ASP B N 1
ATOM 3187 C CA . ASP B 1 93 ? 20.567 -4.587 -22.465 1 95.5 93 ASP B CA 1
ATOM 3188 C C . ASP B 1 93 ? 21.64 -5.28 -23.3 1 95.5 93 ASP B C 1
ATOM 3190 O O . ASP B 1 93 ? 21.918 -4.869 -24.429 1 95.5 93 ASP B O 1
ATOM 3194 N N . ARG B 1 94 ? 22.248 -6.324 -22.79 1 95.1 94 ARG B N 1
ATOM 3195 C CA . ARG B 1 94 ? 23.159 -7.148 -23.578 1 95.1 94 ARG B CA 1
ATOM 3196 C C . ARG B 1 94 ? 22.419 -7.856 -24.707 1 95.1 94 ARG B C 1
ATOM 3198 O O . ARG B 1 94 ? 21.192 -7.976 -24.673 1 95.1 94 ARG B O 1
ATOM 3205 N N . PRO B 1 95 ? 23.169 -8.362 -25.704 1 94.02 95 PRO B N 1
ATOM 3206 C CA . PRO B 1 95 ? 22.513 -9.057 -26.814 1 94.02 95 PRO B CA 1
ATOM 3207 C C . PRO B 1 95 ? 21.842 -10.359 -26.381 1 94.02 95 PRO B C 1
ATOM 3209 O O . PRO B 1 95 ? 22.508 -11.258 -25.862 1 94.02 95 PRO B O 1
ATOM 3212 N N . GLU B 1 96 ? 20.562 -10.532 -26.595 1 92.06 96 GLU B N 1
ATOM 3213 C CA . GLU B 1 96 ? 19.724 -11.615 -26.089 1 92.06 96 GLU B CA 1
ATOM 3214 C C . GLU B 1 96 ? 20.278 -12.978 -26.497 1 92.06 96 GLU B C 1
ATOM 3216 O O . GLU B 1 96 ? 20.385 -13.883 -25.667 1 92.06 96 GLU B O 1
ATOM 3221 N N . PRO B 1 97 ? 20.745 -13.145 -27.764 1 87.49 97 PRO B N 1
ATOM 3222 C CA . PRO B 1 97 ? 21.206 -14.47 -28.186 1 87.49 97 PRO B CA 1
ATOM 3223 C C . PRO B 1 97 ? 22.412 -14.958 -27.387 1 87.49 97 PRO B C 1
ATOM 3225 O O . PRO B 1 97 ? 22.591 -16.165 -27.206 1 87.49 97 PRO B O 1
ATOM 3228 N N . GLU B 1 98 ? 23.2 -14.057 -26.891 1 91.42 98 GLU B N 1
ATOM 3229 C CA . GLU B 1 98 ? 24.411 -14.412 -26.158 1 91.42 98 GLU B CA 1
ATOM 3230 C C . GLU B 1 98 ? 24.098 -14.739 -24.701 1 91.42 98 GLU B C 1
ATOM 3232 O O . GLU B 1 98 ? 24.959 -15.239 -23.973 1 91.42 98 GLU B O 1
ATOM 3237 N N . CYS B 1 99 ? 22.881 -14.536 -24.316 1 92.75 99 CYS B N 1
ATOM 3238 C CA . CYS B 1 99 ? 22.548 -14.643 -22.9 1 92.75 99 CYS B CA 1
ATOM 3239 C C . CYS B 1 99 ? 21.364 -15.579 -22.687 1 92.75 99 CYS B C 1
ATOM 3241 O O . CYS B 1 99 ? 20.731 -15.556 -21.63 1 92.75 99 CYS B O 1
ATOM 3243 N N . ALA B 1 100 ? 21.033 -16.379 -23.643 1 91.14 100 ALA B N 1
ATOM 3244 C CA . ALA B 1 100 ? 19.823 -17.196 -23.597 1 91.14 100 ALA B CA 1
ATOM 3245 C C . ALA B 1 100 ? 19.978 -18.349 -22.609 1 91.14 100 ALA B C 1
ATOM 3247 O O . ALA B 1 100 ? 21.036 -18.979 -22.541 1 91.14 100 ALA B O 1
ATOM 3248 N N . VAL B 1 101 ? 18.892 -18.551 -21.856 1 89.75 101 VAL B N 1
ATOM 3249 C CA . VAL B 1 101 ? 18.853 -19.7 -20.957 1 89.75 101 VAL B CA 1
ATOM 3250 C C . VAL B 1 101 ? 18.834 -20.992 -21.77 1 89.75 101 VAL B C 1
ATOM 3252 O O . VAL B 1 101 ? 18.168 -21.072 -22.805 1 89.75 101 VAL B O 1
ATOM 3255 N N . THR B 1 102 ? 19.536 -21.964 -21.256 1 82.03 102 THR B N 1
ATOM 3256 C CA . THR B 1 102 ? 19.614 -23.228 -21.98 1 82.03 102 THR B CA 1
ATOM 3257 C C . THR B 1 102 ? 18.945 -24.348 -21.189 1 82.03 102 THR B C 1
ATOM 3259 O O . THR B 1 102 ? 18.697 -25.431 -21.723 1 82.03 102 THR B O 1
ATOM 3262 N N . SER B 1 103 ? 18.714 -24.098 -19.927 1 80.06 103 SER B N 1
ATOM 3263 C CA . SER B 1 103 ? 18.078 -25.118 -19.099 1 80.06 103 SER B CA 1
ATOM 3264 C C . SER B 1 103 ? 17.187 -24.489 -18.033 1 80.06 103 SER B C 1
ATOM 3266 O O . SER B 1 103 ? 17.404 -23.344 -17.632 1 80.06 103 SER B O 1
ATOM 3268 N N . VAL B 1 104 ? 16.263 -25.276 -17.603 1 75.64 104 VAL B N 1
ATOM 3269 C CA . VAL B 1 104 ? 15.308 -24.848 -16.587 1 75.64 104 VAL B CA 1
ATOM 3270 C C . VAL B 1 104 ? 16.044 -24.527 -15.288 1 75.64 104 VAL B C 1
ATOM 3272 O O . VAL B 1 104 ? 15.61 -23.668 -14.517 1 75.64 104 VAL B O 1
ATOM 3275 N N . ASP B 1 105 ? 17.153 -25.116 -15.043 1 75.19 105 ASP B N 1
ATOM 3276 C CA . ASP B 1 105 ? 17.926 -24.928 -13.819 1 75.19 105 ASP B CA 1
ATOM 3277 C C . ASP B 1 105 ? 18.392 -23.481 -13.68 1 75.19 105 ASP B C 1
ATOM 3279 O O . ASP B 1 105 ? 18.552 -22.979 -12.566 1 75.19 105 ASP B O 1
ATOM 3283 N N . GLU B 1 106 ? 18.494 -22.868 -14.781 1 82.52 106 GLU B N 1
ATOM 3284 C CA . GLU B 1 106 ? 18.96 -21.485 -14.755 1 82.52 106 GLU B CA 1
ATOM 3285 C C . GLU B 1 106 ? 17.861 -20.542 -14.274 1 82.52 106 GLU B C 1
ATOM 3287 O O . GLU B 1 106 ? 18.141 -19.418 -13.852 1 82.52 106 GLU B O 1
ATOM 3292 N N . LEU B 1 107 ? 16.695 -21 -14.411 1 81.57 107 LEU B N 1
ATOM 3293 C CA . LEU B 1 107 ? 15.564 -20.184 -13.984 1 81.57 107 LEU B CA 1
ATOM 3294 C C . LEU B 1 107 ? 15.362 -20.28 -12.475 1 81.57 107 LEU B C 1
ATOM 3296 O O . LEU B 1 107 ? 14.763 -19.391 -11.867 1 81.57 107 LEU B O 1
ATOM 3300 N N . LYS B 1 108 ? 15.875 -21.313 -11.951 1 76.07 108 LYS B N 1
ATOM 3301 C CA . LYS B 1 108 ? 15.695 -21.551 -10.522 1 76.07 108 LYS B CA 1
ATOM 3302 C C . LYS B 1 108 ? 16.464 -20.526 -9.693 1 76.07 108 LYS B C 1
ATOM 3304 O O . LYS B 1 108 ? 17.602 -20.183 -10.019 1 76.07 108 LYS B O 1
ATOM 3309 N N . GLY B 1 109 ? 15.77 -19.99 -8.677 1 77.03 109 GLY B N 1
ATOM 3310 C CA . GLY B 1 109 ? 16.436 -19.087 -7.752 1 77.03 109 GLY B CA 1
ATOM 3311 C C . GLY B 1 109 ? 16.463 -17.65 -8.238 1 77.03 109 GLY B C 1
ATOM 3312 O O . GLY B 1 109 ? 17.159 -16.809 -7.666 1 77.03 109 GLY B O 1
ATOM 3313 N N . ALA B 1 110 ? 15.746 -17.413 -9.315 1 85.2 110 ALA B N 1
ATOM 3314 C CA . ALA B 1 110 ? 15.669 -16.041 -9.81 1 85.2 110 ALA B CA 1
ATOM 3315 C C . ALA B 1 110 ? 15.017 -15.123 -8.781 1 85.2 110 ALA B C 1
ATOM 3317 O O . ALA B 1 110 ? 14.021 -15.492 -8.153 1 85.2 110 ALA B O 1
ATOM 3318 N N . GLN B 1 111 ? 15.582 -13.991 -8.539 1 88.17 111 GLN B N 1
ATOM 3319 C CA . GLN B 1 111 ? 15.063 -12.988 -7.615 1 88.17 111 GLN B CA 1
ATOM 3320 C C . GLN B 1 111 ? 13.919 -12.199 -8.246 1 88.17 111 GLN B C 1
ATOM 3322 O O . GLN B 1 111 ? 13.132 -11.564 -7.539 1 88.17 111 GLN B O 1
ATOM 3327 N N . GLY B 1 112 ? 13.923 -12.23 -9.552 1 90.17 112 GLY B N 1
ATOM 3328 C CA . GLY B 1 112 ? 12.891 -11.525 -10.295 1 90.17 112 GLY B CA 1
ATOM 3329 C C . GLY B 1 112 ? 13.113 -11.551 -11.796 1 90.17 112 GLY B C 1
ATOM 3330 O O . GLY B 1 112 ? 13.936 -12.323 -12.293 1 90.17 112 GLY B O 1
ATOM 3331 N N . TYR B 1 113 ? 12.309 -10.846 -12.481 1 92.21 113 TYR B N 1
ATOM 3332 C CA . TYR B 1 113 ? 12.459 -10.776 -13.93 1 92.21 113 TYR B CA 1
ATOM 3333 C C . TYR B 1 113 ? 12.177 -9.368 -14.44 1 92.21 113 TYR B C 1
ATOM 3335 O O . TYR B 1 113 ? 11.569 -8.557 -13.737 1 92.21 113 TYR B O 1
ATOM 3343 N N . VAL B 1 114 ? 12.754 -9.143 -15.54 1 95.75 114 VAL B N 1
ATOM 3344 C CA . VAL B 1 114 ? 12.559 -7.899 -16.277 1 95.75 114 VAL B CA 1
ATOM 3345 C C . VAL B 1 114 ? 11.965 -8.199 -17.651 1 95.75 114 VAL B C 1
ATOM 3347 O O . VAL B 1 114 ? 12.455 -9.074 -18.369 1 95.75 114 VAL B O 1
ATOM 3350 N N . VAL B 1 115 ? 10.94 -7.559 -17.969 1 95.89 115 VAL B N 1
ATOM 3351 C CA . VAL B 1 115 ? 10.413 -7.618 -19.328 1 95.89 115 VAL B CA 1
ATOM 3352 C C . VAL B 1 115 ? 10.701 -6.305 -20.052 1 95.89 115 VAL B C 1
ATOM 3354 O O . VAL B 1 115 ? 10.329 -5.231 -19.573 1 95.89 115 VAL B O 1
ATOM 3357 N N . LYS B 1 116 ? 11.379 -6.385 -21.181 1 96.94 116 LYS B N 1
ATOM 3358 C CA . LYS B 1 116 ? 11.655 -5.227 -22.027 1 96.94 116 LYS B CA 1
ATOM 3359 C C . LYS B 1 116 ? 10.637 -5.117 -23.158 1 96.94 116 LYS B C 1
ATOM 3361 O O . LYS B 1 116 ? 10.39 -6.09 -23.875 1 96.94 116 LYS B O 1
ATOM 3366 N N . PHE B 1 117 ? 10.054 -4.001 -23.226 1 97.16 117 PHE B N 1
ATOM 3367 C CA . PHE B 1 117 ? 9.198 -3.657 -24.355 1 97.16 117 PHE B CA 1
ATOM 3368 C C . PHE B 1 117 ? 9.842 -2.574 -25.213 1 97.16 117 PHE B C 1
ATOM 3370 O O . PHE B 1 117 ? 10.075 -1.458 -24.742 1 97.16 117 PHE B O 1
ATOM 3377 N N . SER B 1 118 ? 10.137 -2.902 -26.466 1 96.5 118 SER B N 1
ATOM 3378 C CA . SER B 1 118 ? 10.835 -1.945 -27.318 1 96.5 118 SER B CA 1
ATOM 3379 C C . SER B 1 118 ? 10.003 -1.589 -28.546 1 96.5 118 SER B C 1
ATOM 3381 O O . SER B 1 118 ? 9.385 -2.463 -29.157 1 96.5 118 SER B O 1
ATOM 3383 N N . HIS B 1 119 ? 9.918 -0.322 -28.795 1 95.9 119 HIS B N 1
ATOM 3384 C CA . HIS B 1 119 ? 9.242 0.178 -29.987 1 95.9 119 HIS B CA 1
ATOM 3385 C C . HIS B 1 119 ? 9.844 1.501 -30.448 1 95.9 119 HIS B C 1
ATOM 3387 O O . HIS B 1 119 ? 9.961 2.442 -29.661 1 95.9 119 HIS B O 1
ATOM 3393 N N . ASN B 1 120 ? 10.209 1.597 -31.708 1 93.1 120 ASN B N 1
ATOM 3394 C CA . ASN B 1 120 ? 10.721 2.806 -32.344 1 93.1 120 ASN B CA 1
ATOM 3395 C C . ASN B 1 120 ? 11.847 3.435 -31.528 1 93.1 120 ASN B C 1
ATOM 3397 O O . ASN B 1 120 ? 11.813 4.631 -31.234 1 93.1 120 ASN B O 1
ATOM 3401 N N . GLY B 1 121 ? 12.736 2.64 -31.019 1 90.55 121 GLY B N 1
ATOM 3402 C CA . GLY B 1 121 ? 13.924 3.13 -30.34 1 90.55 121 GLY B CA 1
ATOM 3403 C C . GLY B 1 121 ? 13.7 3.398 -28.864 1 90.55 121 GLY B C 1
ATOM 3404 O O . GLY B 1 121 ? 14.64 3.726 -28.137 1 90.55 121 GLY B O 1
ATOM 3405 N N . GLN B 1 122 ? 12.48 3.268 -28.412 1 92.45 122 GLN B N 1
ATOM 3406 C CA . GLN B 1 122 ? 12.17 3.441 -26.996 1 92.45 122 GLN B CA 1
ATOM 3407 C C . GLN B 1 122 ? 11.982 2.093 -26.306 1 92.45 122 GLN B C 1
ATOM 3409 O O . GLN B 1 122 ? 11.393 1.174 -26.877 1 92.45 122 GLN B O 1
ATOM 3414 N N . THR B 1 123 ? 12.563 2.011 -25.151 1 95.59 123 THR B N 1
ATOM 3415 C CA . THR B 1 123 ? 12.424 0.766 -24.402 1 95.59 123 THR B CA 1
ATOM 3416 C C . THR B 1 123 ? 11.833 1.03 -23.02 1 95.59 123 THR B C 1
ATOM 3418 O O . THR B 1 123 ? 12.249 1.963 -22.329 1 95.59 123 THR B O 1
ATOM 3421 N N . LEU B 1 124 ? 10.818 0.274 -22.689 1 96.8 124 LEU B N 1
ATOM 3422 C CA . LEU B 1 124 ? 10.218 0.25 -21.36 1 96.8 124 LEU B CA 1
ATOM 3423 C C . LEU B 1 124 ? 10.608 -1.02 -20.61 1 96.8 124 LEU B C 1
ATOM 3425 O O . LEU B 1 124 ? 10.469 -2.125 -21.139 1 96.8 124 LEU B O 1
ATOM 3429 N N . TYR B 1 125 ? 11.168 -0.85 -19.438 1 97.56 125 TYR B N 1
ATOM 3430 C CA . TYR B 1 125 ? 11.541 -1.975 -18.589 1 97.56 125 TYR B CA 1
ATOM 3431 C C . TYR B 1 125 ? 10.499 -2.207 -17.501 1 97.56 125 TYR B C 1
ATOM 3433 O O . TYR B 1 125 ? 10.152 -1.286 -16.759 1 97.56 125 TYR B O 1
ATOM 3441 N N . ALA B 1 126 ? 9.936 -3.347 -17.452 1 97.14 126 ALA B N 1
ATOM 3442 C CA . ALA B 1 126 ? 9.019 -3.747 -16.389 1 97.14 126 ALA B CA 1
ATOM 3443 C C . ALA B 1 126 ? 9.655 -4.795 -15.48 1 97.14 126 ALA B C 1
ATOM 3445 O O . ALA B 1 126 ? 10.073 -5.858 -15.946 1 97.14 126 ALA B O 1
ATOM 3446 N N . VAL B 1 127 ? 9.693 -4.492 -14.183 1 96.12 127 VAL B N 1
ATOM 3447 C CA . VAL B 1 127 ? 10.443 -5.348 -13.27 1 96.12 127 VAL B CA 1
ATOM 3448 C C . VAL B 1 127 ? 9.493 -5.978 -12.254 1 96.12 127 VAL B C 1
ATOM 3450 O O . VAL B 1 127 ? 8.602 -5.307 -11.728 1 96.12 127 VAL B O 1
ATOM 3453 N N . LYS B 1 128 ? 9.699 -7.219 -12.036 1 92.05 128 LYS B N 1
ATOM 3454 C CA . LYS B 1 128 ? 8.922 -7.967 -11.052 1 92.05 128 LYS B CA 1
ATOM 3455 C C . LYS B 1 128 ? 9.832 -8.776 -10.132 1 92.05 128 LYS B C 1
ATOM 3457 O O . LYS B 1 128 ? 10.73 -9.479 -10.6 1 92.05 128 LYS B O 1
ATOM 3462 N N . ARG B 1 129 ? 9.69 -8.503 -8.881 1 88.2 129 ARG B N 1
ATOM 3463 C CA . ARG B 1 129 ? 10.381 -9.335 -7.901 1 88.2 129 ARG B CA 1
ATOM 3464 C C . ARG B 1 129 ? 9.718 -10.703 -7.781 1 88.2 129 ARG B C 1
ATOM 3466 O O . ARG B 1 129 ? 8.489 -10.805 -7.772 1 88.2 129 ARG B O 1
ATOM 3473 N N . SER B 1 130 ? 10.527 -11.621 -7.901 1 74.32 130 SER B N 1
ATOM 3474 C CA . SER B 1 130 ? 9.998 -12.973 -7.75 1 74.32 130 SER B CA 1
ATOM 3475 C C . SER B 1 130 ? 9.41 -13.183 -6.359 1 74.32 130 SER B C 1
ATOM 3477 O O . SER B 1 130 ? 10.005 -12.777 -5.359 1 74.32 130 SER B O 1
ATOM 3479 N N . THR B 1 131 ? 8.133 -13.238 -6.517 1 53.38 131 THR B N 1
ATOM 3480 C CA . THR B 1 131 ? 7.59 -13.743 -5.261 1 53.38 131 THR B CA 1
ATOM 3481 C C . THR B 1 131 ? 8.016 -15.19 -5.03 1 53.38 131 THR B C 1
ATOM 3483 O O . THR B 1 131 ? 8.496 -15.856 -5.95 1 53.38 131 THR B O 1
ATOM 3486 N N . ALA B 1 132 ? 8.331 -15.656 -4.004 1 46.53 132 ALA B N 1
ATOM 3487 C CA . ALA B 1 132 ? 8.755 -17.034 -3.772 1 46.53 132 ALA B CA 1
ATOM 3488 C C . ALA B 1 132 ? 8.244 -17.959 -4.873 1 46.53 132 ALA B C 1
ATOM 3490 O O . ALA B 1 132 ? 8.573 -19.147 -4.897 1 46.53 132 ALA B O 1
ATOM 3491 N N . SER B 1 133 ? 7.432 -17.597 -5.743 1 40.23 133 SER B N 1
ATOM 3492 C CA . SER B 1 133 ? 6.891 -18.523 -6.732 1 40.23 133 SER B CA 1
ATOM 3493 C C . SER B 1 133 ? 7.955 -18.937 -7.743 1 40.23 133 SER B C 1
ATOM 3495 O O . SER B 1 133 ? 7.717 -19.809 -8.581 1 40.23 133 SER B O 1
ATOM 3497 N N . TRP B 1 134 ? 8.687 -17.961 -8.176 1 38.35 134 TRP B N 1
ATOM 3498 C CA . TRP B 1 134 ? 9.597 -18.533 -9.163 1 38.35 134 TRP B CA 1
ATOM 3499 C C . TRP B 1 134 ? 10.458 -19.627 -8.54 1 38.35 134 TRP B C 1
ATOM 3501 O O . TRP B 1 134 ? 11.263 -19.357 -7.645 1 38.35 134 TRP B O 1
ATOM 3511 N N . LYS B 1 135 ? 9.8 -20.817 -8.384 1 41.23 135 LYS B N 1
ATOM 3512 C CA . LYS B 1 135 ? 10.072 -22.069 -7.683 1 41.23 135 LYS B CA 1
ATOM 3513 C C . LYS B 1 135 ? 11.485 -22.567 -7.975 1 41.23 135 LYS B C 1
ATOM 3515 O O . LYS B 1 135 ? 11.785 -23.747 -7.783 1 41.23 135 LYS B O 1
ATOM 3520 N N . THR B 1 136 ? 12.333 -22.049 -8.668 1 34.95 136 THR B N 1
ATOM 3521 C CA . THR B 1 136 ? 13.365 -23.073 -8.78 1 34.95 136 THR B CA 1
ATOM 3522 C C . THR B 1 136 ? 13.782 -23.573 -7.399 1 34.95 136 THR B C 1
ATOM 3524 O O . THR B 1 136 ? 13.96 -24.776 -7.198 1 34.95 136 THR B O 1
ATOM 3527 N N . SER B 1 137 ? 14.516 -23.052 -6.634 1 35.68 137 SER B N 1
ATOM 3528 C CA . SER B 1 137 ? 14.988 -23.854 -5.51 1 35.68 137 SER B CA 1
ATOM 3529 C C . SER B 1 137 ? 13.891 -24.045 -4.468 1 35.68 137 SER B C 1
ATOM 3531 O O . SER B 1 137 ? 13.569 -25.176 -4.098 1 35.68 137 SER B O 1
ATOM 3533 N N . TYR B 1 138 ? 13.829 -23.322 -3.267 1 33.71 138 TYR B N 1
ATOM 3534 C CA . TYR B 1 138 ? 13.064 -23.649 -2.068 1 33.71 138 TYR B CA 1
ATOM 3535 C C . TYR B 1 138 ? 11.604 -23.24 -2.224 1 33.71 138 TYR B C 1
ATOM 3537 O O . TYR B 1 138 ? 11.309 -22.139 -2.696 1 33.71 138 TYR B O 1
ATOM 3545 N N . PRO B 1 139 ? 10.467 -24.155 -2.345 1 41.25 139 PRO B N 1
ATOM 3546 C CA . PRO B 1 139 ? 9.004 -24.21 -2.345 1 41.25 139 PRO B CA 1
ATOM 3547 C C . PRO B 1 139 ? 8.37 -23.058 -1.568 1 41.25 139 PRO B C 1
ATOM 3549 O O . PRO B 1 139 ? 7.152 -23.038 -1.371 1 41.25 139 PRO B O 1
ATOM 3552 N N . ASN B 1 140 ? 8.951 -22.106 -1.115 1 41.49 140 ASN B N 1
ATOM 3553 C CA . ASN B 1 140 ? 8.382 -21.45 0.058 1 41.49 140 ASN B CA 1
ATOM 3554 C C . ASN B 1 140 ? 7.289 -20.458 -0.33 1 41.49 140 ASN B C 1
ATOM 3556 O O . ASN B 1 140 ? 6.519 -20.012 0.523 1 41.49 140 ASN B O 1
ATOM 3560 N N . LYS B 1 141 ? 7.233 -19.863 -1.53 1 46.46 141 LYS B N 1
ATOM 3561 C CA . LYS B 1 141 ? 6.301 -18.74 -1.489 1 46.46 141 LYS B CA 1
ATOM 3562 C C . LYS B 1 141 ? 4.923 -19.149 -2 1 46.46 141 LYS B C 1
ATOM 3564 O O . LYS B 1 141 ? 3.931 -18.465 -1.743 1 46.46 141 LYS B O 1
ATOM 3569 N N . PHE B 1 142 ? 4.884 -19.96 -2.99 1 53.32 142 PHE B N 1
ATOM 3570 C CA . PHE B 1 142 ? 3.577 -20.46 -3.397 1 53.32 142 PHE B CA 1
ATOM 3571 C C . PHE B 1 142 ? 3.444 -21.946 -3.084 1 53.32 142 PHE B C 1
ATOM 3573 O O . PHE B 1 142 ? 4.441 -22.671 -3.056 1 53.32 142 PHE B O 1
ATOM 3580 N N . ILE B 1 143 ? 2.211 -22.21 -2.688 1 58.77 143 ILE B N 1
ATOM 3581 C CA . ILE B 1 143 ? 1.897 -23.62 -2.483 1 58.77 143 ILE B CA 1
ATOM 3582 C C . ILE B 1 143 ? 1.147 -24.163 -3.697 1 58.77 143 ILE B C 1
ATOM 3584 O O . ILE B 1 143 ? -0.021 -23.831 -3.913 1 58.77 143 ILE B O 1
ATOM 3588 N N . ASN B 1 144 ? 1.952 -24.637 -4.694 1 63.95 144 ASN B N 1
ATOM 3589 C CA . ASN B 1 144 ? 1.279 -25.306 -5.802 1 63.95 144 ASN B CA 1
ATOM 3590 C C . ASN B 1 144 ? 0.516 -26.541 -5.332 1 63.95 144 ASN B C 1
ATOM 3592 O O . ASN B 1 144 ? 1.035 -27.333 -4.544 1 63.95 144 ASN B O 1
ATOM 3596 N N . MET B 1 145 ? -0.762 -26.476 -5.687 1 64.85 145 MET B N 1
ATOM 3597 C CA . MET B 1 145 ? -1.613 -27.573 -5.234 1 64.85 145 MET B CA 1
ATOM 3598 C C . MET B 1 145 ? -2.31 -28.244 -6.412 1 64.85 145 MET B C 1
ATOM 3600 O O . MET B 1 145 ? -2.539 -27.613 -7.445 1 64.85 145 MET B O 1
ATOM 3604 N N . ILE B 1 146 ? -2.451 -29.48 -6.407 1 65.36 146 ILE B N 1
ATOM 3605 C CA . ILE B 1 146 ? -3.197 -30.264 -7.385 1 65.36 146 ILE B CA 1
ATOM 3606 C C . ILE B 1 146 ? -4.379 -30.949 -6.704 1 65.36 146 ILE B C 1
ATOM 3608 O O . ILE B 1 146 ? -4.247 -31.474 -5.596 1 65.36 146 ILE B O 1
ATOM 3612 N N . PHE B 1 147 ? -5.469 -30.713 -7.295 1 67.28 147 PHE B N 1
ATOM 3613 C CA . PHE B 1 147 ? -6.646 -31.403 -6.782 1 67.28 147 PHE B CA 1
ATOM 3614 C C . PHE B 1 147 ? -6.729 -32.819 -7.338 1 67.28 147 PHE B C 1
ATOM 3616 O O . PHE B 1 147 ? -6.777 -33.013 -8.554 1 67.28 147 PHE B O 1
ATOM 3623 N N . SER B 1 148 ? -6.56 -33.735 -6.534 1 67.63 148 SER B N 1
ATOM 3624 C CA . SER B 1 148 ? -6.667 -35.144 -6.899 1 67.63 148 SER B CA 1
ATOM 3625 C C . SER B 1 148 ? -7.375 -35.944 -5.811 1 67.63 148 SER B C 1
ATOM 3627 O O . SER B 1 148 ? -7.119 -35.746 -4.621 1 67.63 148 SER B O 1
ATOM 3629 N N . ASN B 1 149 ? -8.303 -36.723 -6.187 1 69.87 149 ASN B N 1
ATOM 3630 C CA . ASN B 1 149 ? -9.023 -37.625 -5.295 1 69.87 149 ASN B CA 1
ATOM 3631 C C . ASN B 1 149 ? -9.745 -36.862 -4.188 1 69.87 149 ASN B C 1
ATOM 3633 O O . ASN B 1 149 ? -9.649 -37.224 -3.014 1 69.87 149 ASN B O 1
ATOM 3637 N N . GLY B 1 150 ? -10.293 -35.769 -4.53 1 70.6 150 GLY B N 1
ATOM 3638 C CA . GLY B 1 150 ? -11.125 -35.035 -3.591 1 70.6 150 GLY B CA 1
ATOM 3639 C C . GLY B 1 150 ? -10.324 -34.204 -2.606 1 70.6 150 GLY B C 1
ATOM 3640 O O . GLY B 1 150 ? -10.867 -33.71 -1.616 1 70.6 150 GLY B O 1
ATOM 3641 N N . GLU B 1 151 ? -8.976 -34.167 -2.882 1 75.96 151 GLU B N 1
ATOM 3642 C CA . GLU B 1 151 ? -8.117 -33.453 -1.942 1 75.96 151 GLU B CA 1
ATOM 3643 C C . GLU B 1 151 ? -7.111 -32.57 -2.676 1 75.96 151 GLU B C 1
ATOM 3645 O O . GLU B 1 151 ? -6.643 -32.922 -3.76 1 75.96 151 GLU B O 1
ATOM 3650 N N . LEU B 1 152 ? -6.881 -31.403 -2.15 1 76.49 152 LEU B N 1
ATOM 3651 C CA . LEU B 1 152 ? -5.79 -30.565 -2.635 1 76.49 152 LEU B CA 1
ATOM 3652 C C . LEU B 1 152 ? -4.469 -30.965 -1.987 1 76.49 152 LEU B C 1
ATOM 3654 O O . LEU B 1 152 ? -4.363 -31.012 -0.76 1 76.49 152 LEU B O 1
ATOM 3658 N N . SER B 1 153 ? -3.535 -31.384 -2.837 1 77.42 153 SER B N 1
ATOM 3659 C CA . SER B 1 153 ? -2.22 -31.804 -2.363 1 77.42 153 SER B CA 1
ATOM 3660 C C . SER B 1 153 ? -1.119 -30.915 -2.929 1 77.42 153 SER B C 1
ATOM 3662 O O . SER B 1 153 ? -1.248 -30.384 -4.034 1 77.42 153 SER B O 1
ATOM 3664 N N . ALA B 1 154 ? -0.103 -30.712 -2.16 1 68.19 154 ALA B N 1
ATOM 3665 C CA . ALA B 1 154 ? 1.04 -29.918 -2.605 1 68.19 154 ALA B CA 1
ATOM 3666 C C . ALA B 1 154 ? 1.723 -30.566 -3.806 1 68.19 154 ALA B C 1
ATOM 3668 O O . ALA B 1 154 ? 1.878 -31.789 -3.855 1 68.19 154 ALA B O 1
ATOM 3669 N N . ALA B 1 155 ? 1.78 -29.817 -4.917 1 62.58 155 ALA B N 1
ATOM 3670 C CA . ALA B 1 155 ? 2.399 -30.334 -6.135 1 62.58 155 ALA B CA 1
ATOM 3671 C C . ALA B 1 155 ? 3.816 -29.794 -6.302 1 62.58 155 ALA B C 1
ATOM 3673 O O . ALA B 1 155 ? 4.109 -28.667 -5.897 1 62.58 155 ALA B O 1
ATOM 3674 N N . GLU B 1 156 ? 4.772 -30.685 -6.638 1 57.31 156 GLU B N 1
ATOM 3675 C CA . GLU B 1 156 ? 6.141 -30.3 -6.968 1 57.31 156 GLU B CA 1
ATOM 3676 C C . GLU B 1 156 ? 6.176 -29.363 -8.171 1 57.31 156 GLU B C 1
ATOM 3678 O O . GLU B 1 156 ? 5.399 -29.526 -9.114 1 57.31 156 GLU B O 1
ATOM 3683 N N . ASP B 1 157 ? 6.581 -28.135 -8.083 1 51.85 157 ASP B N 1
ATOM 3684 C CA . ASP B 1 157 ? 6.452 -26.858 -8.776 1 51.85 157 ASP B CA 1
ATOM 3685 C C . ASP B 1 157 ? 7.364 -26.802 -10 1 51.85 157 ASP B C 1
ATOM 3687 O O . ASP B 1 157 ? 8.561 -26.536 -9.876 1 51.85 157 ASP B O 1
ATOM 3691 N N . ASN B 1 158 ? 7.174 -27.702 -11.092 1 54.68 158 ASN B N 1
ATOM 3692 C CA . ASN B 1 158 ? 8.033 -27.343 -12.216 1 54.68 158 ASN B CA 1
ATOM 3693 C C . ASN B 1 158 ? 7.456 -26.176 -13.012 1 54.68 158 ASN B C 1
ATOM 3695 O O . ASN B 1 158 ? 7.916 -25.886 -14.117 1 54.68 158 ASN B O 1
ATOM 3699 N N . GLY B 1 159 ? 6.447 -25.634 -12.644 1 62.75 159 GLY B N 1
ATOM 3700 C CA . GLY B 1 159 ? 5.869 -24.544 -13.412 1 62.75 159 GLY B CA 1
ATOM 3701 C C . GLY B 1 159 ? 6.267 -23.174 -12.896 1 62.75 159 GLY B C 1
ATOM 3702 O O . GLY B 1 159 ? 6.761 -23.047 -11.774 1 62.75 159 GLY B O 1
ATOM 3703 N N . PHE B 1 160 ? 6.567 -22.297 -14.039 1 66.25 160 PHE B N 1
ATOM 3704 C CA . PHE B 1 160 ? 6.854 -20.908 -13.703 1 66.25 160 PHE B CA 1
ATOM 3705 C C . PHE B 1 160 ? 5.611 -20.042 -13.874 1 66.25 160 PHE B C 1
ATOM 3707 O O . PHE B 1 160 ? 4.798 -20.283 -14.769 1 66.25 160 PHE B O 1
ATOM 3714 N N . THR B 1 161 ? 5.405 -19.272 -12.938 1 67.87 161 THR B N 1
ATOM 3715 C CA . THR B 1 161 ? 4.244 -18.392 -13.017 1 67.87 161 THR B CA 1
ATOM 3716 C C . THR B 1 161 ? 4.677 -16.929 -13.077 1 67.87 161 THR B C 1
ATOM 3718 O O . THR B 1 161 ? 5.565 -16.509 -12.333 1 67.87 161 THR B O 1
ATOM 3721 N N . ILE B 1 162 ? 4.236 -16.246 -14.142 1 71.9 162 ILE B N 1
ATOM 3722 C CA . ILE B 1 162 ? 4.429 -14.803 -14.235 1 71.9 162 ILE B CA 1
ATOM 3723 C C . ILE B 1 162 ? 3.221 -14.082 -13.64 1 71.9 162 ILE B C 1
ATOM 3725 O O . ILE B 1 162 ? 2.075 -14.438 -13.925 1 71.9 162 ILE B O 1
ATOM 3729 N N . GLU B 1 163 ? 3.442 -13.171 -12.797 1 72.52 163 GLU B N 1
ATOM 3730 C CA . GLU B 1 163 ? 2.377 -12.392 -12.172 1 72.52 163 GLU B CA 1
ATOM 3731 C C . GLU B 1 163 ? 1.738 -11.43 -13.169 1 72.52 163 GLU B C 1
ATOM 3733 O O . GLU B 1 163 ? 2.35 -11.078 -14.18 1 72.52 163 GLU B O 1
ATOM 3738 N N . LYS B 1 164 ? 0.562 -11.03 -12.885 1 75.16 164 LYS B N 1
ATOM 3739 C CA . LYS B 1 164 ? -0.172 -10.148 -13.788 1 75.16 164 LYS B CA 1
ATOM 3740 C C . LYS B 1 164 ? 0.056 -8.682 -13.432 1 75.16 164 LYS B C 1
ATOM 3742 O O . LYS B 1 164 ? -0.802 -7.835 -13.687 1 75.16 164 LYS B O 1
ATOM 3747 N N . ASN B 1 165 ? 1.119 -8.483 -12.723 1 84.86 165 ASN B N 1
ATOM 3748 C CA . ASN B 1 165 ? 1.542 -7.12 -12.425 1 84.86 165 ASN B CA 1
ATOM 3749 C C . ASN B 1 165 ? 3.06 -7.017 -12.308 1 84.86 165 ASN B C 1
ATOM 3751 O O . ASN B 1 165 ? 3.75 -8.034 -12.216 1 84.86 165 ASN B O 1
ATOM 3755 N N . PHE B 1 166 ? 3.527 -5.849 -12.392 1 91.93 166 PHE B N 1
ATOM 3756 C CA . PHE B 1 166 ? 4.935 -5.549 -12.157 1 91.93 166 PHE B CA 1
ATOM 3757 C C . PHE B 1 166 ? 5.098 -4.616 -10.963 1 91.93 166 PHE B C 1
ATOM 3759 O O . PHE B 1 166 ? 4.141 -3.959 -10.546 1 91.93 166 PHE B O 1
ATOM 3766 N N . ASP B 1 167 ? 6.266 -4.62 -10.454 1 93.98 167 ASP B N 1
ATOM 3767 C CA . ASP B 1 167 ? 6.523 -3.852 -9.24 1 93.98 167 ASP B CA 1
ATOM 3768 C C . ASP B 1 167 ? 6.948 -2.424 -9.573 1 93.98 167 ASP B C 1
ATOM 3770 O O . ASP B 1 167 ? 6.69 -1.498 -8.802 1 93.98 167 ASP B O 1
ATOM 3774 N N . PHE B 1 168 ? 7.669 -2.309 -10.617 1 96.43 168 PHE B N 1
ATOM 3775 C CA . PHE B 1 168 ? 8.009 -0.968 -11.079 1 96.43 168 PHE B CA 1
ATOM 3776 C C . PHE B 1 168 ? 8.446 -0.993 -12.539 1 96.43 168 PHE B C 1
ATOM 3778 O O . PHE B 1 168 ? 8.675 -2.063 -13.105 1 96.43 168 PHE B O 1
ATOM 3785 N N . TYR B 1 169 ? 8.533 0.176 -13.138 1 97.03 169 TYR B N 1
ATOM 3786 C CA . TYR B 1 169 ? 8.869 0.378 -14.543 1 97.03 169 TYR B CA 1
ATOM 3787 C C . TYR B 1 169 ? 9.961 1.43 -14.697 1 97.03 169 TYR B C 1
ATOM 3789 O O . TYR B 1 169 ? 10.151 2.271 -13.815 1 97.03 169 TYR B O 1
ATOM 3797 N N . CYS B 1 170 ? 10.651 1.276 -15.684 1 96.05 170 CYS B N 1
ATOM 3798 C CA . CYS B 1 170 ? 11.574 2.342 -16.058 1 96.05 170 CYS B CA 1
ATOM 3799 C C . CYS B 1 170 ? 11.302 2.827 -17.476 1 96.05 170 CYS B C 1
ATOM 3801 O O . CYS B 1 170 ? 11.387 2.05 -18.43 1 96.05 170 CYS B O 1
ATOM 3803 N N . SER B 1 171 ? 10.908 4.077 -17.551 1 91.01 171 SER B N 1
ATOM 3804 C CA . SER B 1 171 ? 10.692 4.772 -18.816 1 91.01 171 SER B CA 1
ATOM 3805 C C . SER B 1 171 ? 11.55 6.029 -18.909 1 91.01 171 SER B C 1
ATOM 3807 O O . SER B 1 171 ? 11.445 6.923 -18.067 1 91.01 171 SER B O 1
ATOM 3809 N N . ALA B 1 172 ? 12.386 6.133 -19.942 1 83.48 172 ALA B N 1
ATOM 3810 C CA . ALA B 1 172 ? 13.216 7.311 -20.182 1 83.48 172 ALA B CA 1
ATOM 3811 C C . ALA B 1 172 ? 13.969 7.717 -18.918 1 83.48 172 ALA B C 1
ATOM 3813 O O . ALA B 1 172 ? 13.918 8.878 -18.504 1 83.48 172 ALA B O 1
ATOM 3814 N N . ASP B 1 173 ? 14.487 6.89 -18.108 1 86.15 173 ASP B N 1
ATOM 3815 C CA . ASP B 1 173 ? 15.367 7.102 -16.963 1 86.15 173 ASP B CA 1
ATOM 3816 C C . ASP B 1 173 ? 14.565 7.451 -15.711 1 86.15 173 ASP B C 1
ATOM 3818 O O . ASP B 1 173 ? 15.114 7.981 -14.743 1 86.15 173 ASP B O 1
ATOM 3822 N N . THR B 1 174 ? 13.306 7.314 -15.8 1 93.4 174 THR B N 1
ATOM 3823 C CA . THR B 1 174 ? 12.441 7.523 -14.645 1 93.4 174 THR B CA 1
ATOM 3824 C C . THR B 1 174 ? 11.791 6.212 -14.211 1 93.4 174 THR B C 1
ATOM 3826 O O . THR B 1 174 ? 11.294 5.454 -15.046 1 93.4 174 THR B O 1
ATOM 3829 N N . LEU B 1 175 ? 11.869 6.024 -12.96 1 95.68 175 LEU B N 1
ATOM 3830 C CA . LEU B 1 175 ? 11.221 4.849 -12.388 1 95.68 175 LEU B CA 1
ATOM 3831 C C . LEU B 1 175 ? 9.788 5.164 -11.976 1 95.68 175 LEU B C 1
ATOM 3833 O O . LEU B 1 175 ? 9.516 6.235 -11.428 1 95.68 175 LEU B O 1
ATOM 3837 N N . LEU B 1 176 ? 8.883 4.343 -12.351 1 96.75 176 LEU B N 1
ATOM 3838 C CA . LEU B 1 176 ? 7.502 4.345 -11.881 1 96.75 176 LEU B CA 1
ATOM 3839 C C . LEU B 1 176 ? 7.238 3.157 -10.963 1 96.75 176 LEU B C 1
ATOM 3841 O O . LEU B 1 176 ? 7.123 2.021 -11.429 1 96.75 176 LEU B O 1
ATOM 3845 N N . ILE B 1 177 ? 7.092 3.442 -9.692 1 95.47 177 ILE B N 1
ATOM 3846 C CA . ILE B 1 177 ? 7.101 2.412 -8.66 1 95.47 177 ILE B CA 1
ATOM 3847 C C . ILE B 1 177 ? 5.672 2.128 -8.201 1 95.47 177 ILE B C 1
ATOM 3849 O O . ILE B 1 177 ? 5.037 2.976 -7.57 1 95.47 177 ILE B O 1
ATOM 3853 N N . THR B 1 178 ? 5.237 0.914 -8.459 1 93.82 178 THR B N 1
ATOM 3854 C CA . THR B 1 178 ? 3.877 0.55 -8.076 1 93.82 178 THR B CA 1
ATOM 3855 C C . THR B 1 178 ? 3.88 -0.284 -6.798 1 93.82 178 THR B C 1
ATOM 3857 O O . THR B 1 178 ? 2.872 -0.351 -6.093 1 93.82 178 THR B O 1
ATOM 3860 N N . SER B 1 179 ? 4.985 -0.958 -6.557 1 90.76 179 SER B N 1
ATOM 3861 C CA . SER B 1 179 ? 5.195 -1.686 -5.31 1 90.76 179 SER B CA 1
ATOM 3862 C C . SER B 1 179 ? 6.458 -1.211 -4.598 1 90.76 179 SER B C 1
ATOM 3864 O O . SER B 1 179 ? 7.558 -1.682 -4.895 1 90.76 179 SER B O 1
ATOM 3866 N N . LYS B 1 180 ? 6.275 -0.385 -3.668 1 88.87 180 LYS B N 1
ATOM 3867 C CA . LYS B 1 180 ? 7.404 0.25 -2.994 1 88.87 180 LYS B CA 1
ATOM 3868 C C . LYS B 1 180 ? 8.265 -0.783 -2.271 1 88.87 180 LYS B C 1
ATOM 3870 O O . LYS B 1 180 ? 9.494 -0.741 -2.353 1 88.87 180 LYS B O 1
ATOM 3875 N N . ARG B 1 181 ? 7.667 -1.664 -1.604 1 83.9 181 ARG B N 1
ATOM 3876 C CA . ARG B 1 181 ? 8.387 -2.679 -0.841 1 83.9 181 ARG B CA 1
ATOM 3877 C C . ARG B 1 181 ? 9.286 -3.512 -1.749 1 83.9 181 ARG B C 1
ATOM 3879 O O . ARG B 1 181 ? 10.463 -3.718 -1.447 1 83.9 181 ARG B O 1
ATOM 3886 N N . ALA B 1 182 ? 8.695 -3.983 -2.821 1 87.33 182 ALA B N 1
ATOM 3887 C CA . ALA B 1 182 ? 9.456 -4.799 -3.764 1 87.33 182 ALA B CA 1
ATOM 3888 C C . ALA B 1 182 ? 10.591 -3.995 -4.393 1 87.33 182 ALA B C 1
ATOM 3890 O O . ALA B 1 182 ? 11.71 -4.494 -4.532 1 87.33 182 ALA B O 1
ATOM 3891 N N . PHE B 1 183 ? 10.322 -2.773 -4.729 1 92.15 183 PHE B N 1
ATOM 3892 C CA . PHE B 1 183 ? 11.32 -1.888 -5.317 1 92.15 183 PHE B CA 1
ATOM 3893 C C . PHE B 1 183 ? 12.493 -1.686 -4.365 1 92.15 183 PHE B C 1
ATOM 3895 O O . PHE B 1 183 ? 13.651 -1.852 -4.755 1 92.15 183 PHE B O 1
ATOM 3902 N N . GLU B 1 184 ? 12.176 -1.409 -3.1 1 88.17 184 GLU B N 1
ATOM 3903 C CA . GLU B 1 184 ? 13.218 -1.119 -2.12 1 88.17 184 GLU B CA 1
ATOM 3904 C C . GLU B 1 184 ? 14.047 -2.362 -1.811 1 88.17 184 GLU B C 1
ATOM 3906 O O . GLU B 1 184 ? 15.252 -2.267 -1.571 1 88.17 184 GLU B O 1
ATOM 3911 N N . SER B 1 185 ? 13.366 -3.451 -1.823 1 84.71 185 SER B N 1
ATOM 3912 C CA . SER B 1 185 ? 14.073 -4.71 -1.61 1 84.71 185 SER B CA 1
ATOM 3913 C C . SER B 1 185 ? 15.042 -4.999 -2.751 1 84.71 185 SER B C 1
ATOM 3915 O O . SER B 1 185 ? 16.202 -5.342 -2.515 1 84.71 185 SER B O 1
ATOM 3917 N N . LEU B 1 186 ? 14.599 -4.814 -3.922 1 87.53 186 LEU B N 1
ATOM 3918 C CA . LEU B 1 186 ? 15.399 -5.134 -5.099 1 87.53 186 LEU B CA 1
ATOM 3919 C C . LEU B 1 186 ? 16.535 -4.132 -5.273 1 87.53 186 LEU B C 1
ATOM 3921 O O . LEU B 1 186 ? 17.636 -4.501 -5.688 1 87.53 186 LEU B O 1
ATOM 3925 N N . MET B 1 187 ? 16.214 -2.935 -4.91 1 85.91 187 MET B N 1
ATOM 3926 C CA . MET B 1 187 ? 17.204 -1.884 -5.124 1 85.91 187 MET B CA 1
ATOM 3927 C C . MET B 1 187 ? 18.033 -1.652 -3.865 1 85.91 187 MET B C 1
ATOM 3929 O O . MET B 1 187 ? 18.845 -0.726 -3.813 1 85.91 187 MET B O 1
ATOM 3933 N N . GLN B 1 188 ? 17.843 -2.414 -2.764 1 77.14 188 GLN B N 1
ATOM 3934 C CA . GLN B 1 188 ? 18.625 -2.483 -1.534 1 77.14 188 GLN B CA 1
ATOM 3935 C C . GLN B 1 188 ? 18.605 -1.149 -0.794 1 77.14 188 GLN B C 1
ATOM 3937 O O . GLN B 1 188 ? 19.651 -0.652 -0.371 1 77.14 188 GLN B O 1
ATOM 3942 N N . TYR B 1 189 ? 17.479 -0.585 -0.667 1 75.94 189 TYR B N 1
ATOM 3943 C CA . TYR B 1 189 ? 17.289 0.683 0.028 1 75.94 189 TYR B CA 1
ATOM 3944 C C . TYR B 1 189 ? 17.422 0.504 1.536 1 75.94 189 TYR B C 1
ATOM 3946 O O . TYR B 1 189 ? 17.852 1.419 2.241 1 75.94 189 TYR B O 1
ATOM 3954 N N . LYS B 1 190 ? 17.152 -0.69 2.031 1 74.66 190 LYS B N 1
ATOM 3955 C CA . LYS B 1 190 ? 17.189 -0.901 3.475 1 74.66 190 LYS B CA 1
ATOM 3956 C C . LYS B 1 190 ? 18.575 -0.604 4.039 1 74.66 190 LYS B C 1
ATOM 3958 O O . LYS B 1 190 ? 18.701 0.035 5.086 1 74.66 190 LYS B O 1
ATOM 3963 N N . GLU B 1 191 ? 19.507 -1.057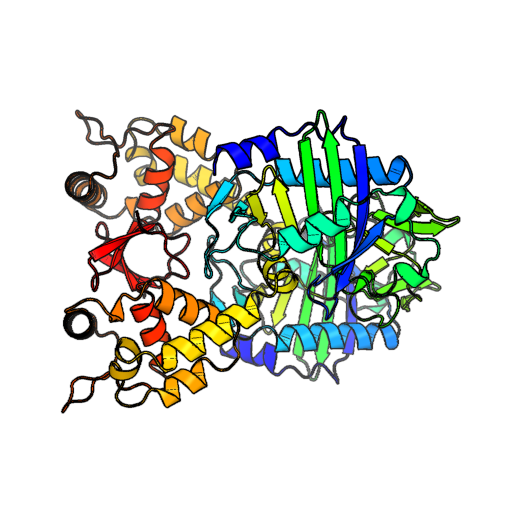 3.392 1 76.19 191 GLU B N 1
ATOM 3964 C CA . GLU B 1 191 ? 20.873 -0.816 3.847 1 76.19 191 GLU B CA 1
ATOM 3965 C C . GLU B 1 191 ? 21.193 0.676 3.866 1 76.19 191 GLU B C 1
ATOM 3967 O O . GLU B 1 191 ? 21.897 1.154 4.758 1 76.19 191 GLU B O 1
ATOM 3972 N N . ALA B 1 192 ? 20.573 1.307 3.034 1 77.34 192 ALA B N 1
ATOM 3973 C CA . ALA B 1 192 ? 20.78 2.752 2.972 1 77.34 192 ALA B CA 1
ATOM 3974 C C . ALA B 1 192 ? 20.131 3.45 4.163 1 77.34 192 ALA B C 1
ATOM 3976 O O . ALA B 1 192 ? 20.698 4.391 4.723 1 77.34 192 ALA B O 1
ATOM 3977 N N . TYR B 1 193 ? 19.036 2.932 4.592 1 83.39 193 TYR B N 1
ATOM 3978 C CA . TYR B 1 193 ? 18.337 3.516 5.732 1 83.39 193 TYR B CA 1
ATOM 3979 C C . TYR B 1 193 ? 19.107 3.278 7.025 1 83.39 193 TYR B C 1
ATOM 3981 O O . TYR B 1 193 ? 19.22 4.177 7.862 1 83.39 193 TYR B O 1
ATOM 3989 N N . LYS B 1 194 ? 19.597 2.077 7.114 1 84.39 194 LYS B N 1
ATOM 3990 C CA . LYS B 1 194 ? 20.389 1.76 8.299 1 84.39 194 LYS B CA 1
ATOM 3991 C C . LYS B 1 194 ? 21.61 2.67 8.403 1 84.39 194 LYS B C 1
ATOM 3993 O O . LYS B 1 194 ? 21.916 3.186 9.479 1 84.39 194 LYS B O 1
ATOM 3998 N N . GLN B 1 195 ? 22.218 2.853 7.32 1 84.19 195 GLN B N 1
ATOM 3999 C CA . GLN B 1 195 ? 23.4 3.708 7.289 1 84.19 195 GLN B CA 1
ATOM 4000 C C . GLN B 1 195 ? 23.039 5.156 7.609 1 84.19 195 GLN B C 1
ATOM 4002 O O . GLN B 1 195 ? 23.762 5.833 8.343 1 84.19 195 GLN B O 1
ATOM 4007 N N . ALA B 1 196 ? 21.995 5.576 7.097 1 83.65 196 ALA B N 1
ATOM 4008 C CA . ALA B 1 196 ? 21.544 6.94 7.363 1 83.65 196 ALA B CA 1
ATOM 4009 C C . ALA B 1 196 ? 21.263 7.145 8.849 1 83.65 196 ALA B C 1
ATOM 4011 O O . ALA B 1 196 ? 21.616 8.182 9.416 1 83.65 196 ALA B O 1
ATOM 4012 N N . PHE B 1 197 ? 20.714 6.136 9.447 1 89.67 197 PHE B N 1
ATOM 4013 C CA . PHE B 1 197 ? 20.401 6.229 10.868 1 89.67 197 PHE B CA 1
ATOM 4014 C C . PHE B 1 197 ? 21.675 6.223 11.705 1 89.67 197 PHE B C 1
ATOM 4016 O O . PHE B 1 197 ? 21.775 6.948 12.697 1 89.67 197 PHE B O 1
ATOM 4023 N N . MET B 1 198 ? 22.578 5.457 11.291 1 89.4 198 MET B N 1
ATOM 4024 C CA . MET B 1 198 ? 23.864 5.445 11.983 1 89.4 198 MET B CA 1
ATOM 4025 C C . MET B 1 198 ? 24.538 6.811 11.901 1 89.4 198 MET B C 1
ATOM 4027 O O . MET B 1 198 ? 25.04 7.321 12.904 1 89.4 198 MET B O 1
ATOM 4031 N N . VAL B 1 199 ? 24.486 7.391 10.795 1 88.21 199 VAL B N 1
ATOM 4032 C CA . VAL B 1 199 ? 25.072 8.709 10.58 1 88.21 199 VAL B CA 1
ATOM 4033 C C . VAL B 1 199 ? 24.334 9.747 11.424 1 88.21 199 VAL B C 1
ATOM 4035 O O . VAL B 1 199 ? 24.959 10.621 12.029 1 88.21 199 VAL B O 1
ATOM 4038 N N . LEU B 1 200 ? 23.056 9.583 11.508 1 91.36 200 LEU B N 1
ATOM 4039 C CA . LEU B 1 200 ? 22.238 10.522 12.266 1 91.36 200 LEU B CA 1
ATOM 4040 C C . LEU B 1 200 ? 22.57 10.455 13.753 1 91.36 200 LEU B C 1
ATOM 4042 O O . LEU B 1 200 ? 22.614 11.484 14.431 1 91.36 200 LEU B O 1
ATOM 4046 N N . GLN B 1 201 ? 22.83 9.298 14.183 1 92.46 201 GLN B N 1
ATOM 4047 C CA . GLN B 1 201 ? 23.152 9.112 15.593 1 92.46 201 GLN B CA 1
ATOM 4048 C C . GLN B 1 201 ? 24.445 9.834 15.962 1 92.46 201 GLN B C 1
ATOM 4050 O O . GLN B 1 201 ? 24.617 10.267 17.104 1 92.46 201 GLN B O 1
ATOM 4055 N N . THR B 1 202 ? 25.321 9.949 14.977 1 91.54 202 THR B N 1
ATOM 4056 C CA . THR B 1 202 ? 26.621 10.553 15.242 1 91.54 202 THR B CA 1
ATOM 4057 C C . THR B 1 202 ? 26.6 12.045 14.925 1 91.54 202 THR B C 1
ATOM 4059 O O . THR B 1 202 ? 27.575 12.754 15.182 1 91.54 202 THR B O 1
ATOM 4062 N N . ASN B 1 203 ? 25.545 12.459 14.363 1 92.8 203 ASN B N 1
ATOM 4063 C CA . ASN B 1 203 ? 25.382 13.882 14.087 1 92.8 203 ASN B CA 1
ATOM 4064 C C . ASN B 1 203 ? 25.164 14.681 15.368 1 92.8 203 ASN B C 1
ATOM 4066 O O . ASN B 1 203 ? 24.172 14.477 16.07 1 92.8 203 ASN B O 1
ATOM 4070 N N . ALA B 1 204 ? 25.944 15.618 15.613 1 92.21 204 ALA B N 1
ATOM 4071 C CA . ALA B 1 204 ? 25.925 16.359 16.872 1 92.21 204 ALA B CA 1
ATOM 4072 C C . ALA B 1 204 ? 24.632 17.156 17.02 1 92.21 204 ALA B C 1
ATOM 4074 O O . ALA B 1 204 ? 24.071 17.244 18.115 1 92.21 204 ALA B O 1
ATOM 4075 N N . ASP B 1 205 ? 24.167 17.73 15.95 1 93.07 205 ASP B N 1
ATOM 4076 C CA . ASP B 1 205 ? 22.936 18.513 16.002 1 93.07 205 ASP B CA 1
ATOM 4077 C C . ASP B 1 205 ? 21.751 17.647 16.423 1 93.07 205 ASP B C 1
ATOM 4079 O O . ASP B 1 205 ? 20.852 18.115 17.124 1 93.07 205 ASP B O 1
ATOM 4083 N N . PHE B 1 206 ? 21.794 16.447 16.003 1 95.3 206 PHE B N 1
ATOM 4084 C CA . PHE B 1 206 ? 20.701 15.534 16.317 1 95.3 206 PHE B CA 1
ATOM 4085 C C . PHE B 1 206 ? 20.888 14.92 17.699 1 95.3 206 PHE B C 1
ATOM 4087 O O . PHE B 1 206 ? 19.979 14.962 18.531 1 95.3 206 PHE B O 1
ATOM 4094 N N . SER B 1 207 ? 22.055 14.4 17.967 1 93.66 207 SER B N 1
ATOM 4095 C CA . SER B 1 207 ? 22.291 13.694 19.222 1 93.66 207 SER B CA 1
ATOM 4096 C C . SER B 1 207 ? 22.17 14.635 20.417 1 93.66 207 SER B C 1
ATOM 4098 O O . SER B 1 207 ? 21.739 14.224 21.496 1 93.66 207 SER B O 1
ATOM 4100 N N . ASN B 1 208 ? 22.427 15.853 20.179 1 93.09 208 ASN B N 1
ATOM 4101 C CA . ASN B 1 208 ? 22.41 16.825 21.266 1 93.09 208 ASN B CA 1
ATOM 4102 C C . ASN B 1 208 ? 20.987 17.255 21.611 1 93.09 208 ASN B C 1
ATOM 4104 O O . ASN B 1 208 ? 20.768 17.956 22.601 1 93.09 208 ASN B O 1
ATOM 4108 N N . LEU B 1 209 ? 20.063 16.832 20.833 1 95.01 209 LEU B N 1
ATOM 4109 C CA . LEU B 1 209 ? 18.667 17.123 21.138 1 95.01 209 LEU B CA 1
ATOM 4110 C C . LEU B 1 209 ? 18.208 16.354 22.373 1 95.01 209 LEU B C 1
ATOM 4112 O O . LEU B 1 209 ? 17.232 16.737 23.021 1 95.01 209 LEU B O 1
ATOM 4116 N N . PHE B 1 210 ? 18.964 15.261 22.635 1 96.36 210 PHE B N 1
ATOM 4117 C CA . PHE B 1 210 ? 18.469 14.311 23.623 1 96.36 210 PHE B CA 1
ATOM 4118 C C . PHE B 1 210 ? 19.397 14.251 24.83 1 96.36 210 PHE B C 1
ATOM 4120 O O . PHE B 1 210 ? 20.618 14.338 24.685 1 96.36 210 PHE B O 1
ATOM 4127 N N . SER B 1 211 ? 18.78 14.098 25.991 1 95.25 211 SER B N 1
ATOM 4128 C CA . SER B 1 211 ? 19.59 13.817 27.171 1 95.25 211 SER B CA 1
ATOM 4129 C C . SER B 1 211 ? 20.277 12.459 27.059 1 95.25 211 SER B C 1
ATOM 4131 O O . SER B 1 211 ? 21.422 12.3 27.486 1 95.25 211 SER B O 1
ATOM 4133 N N . ASP B 1 212 ? 19.535 11.534 26.532 1 94.09 212 ASP B N 1
ATOM 4134 C CA . ASP B 1 212 ? 19.99 10.179 26.236 1 94.09 212 ASP B CA 1
ATOM 4135 C C . ASP B 1 212 ? 19.272 9.614 25.013 1 94.09 212 ASP B C 1
ATOM 4137 O O . ASP B 1 212 ? 18.054 9.422 25.035 1 94.09 212 ASP B O 1
ATOM 4141 N N . ILE B 1 213 ? 20.006 9.283 23.994 1 93.45 213 ILE B N 1
ATOM 4142 C CA . ILE B 1 213 ? 19.416 8.876 22.723 1 93.45 213 ILE B CA 1
ATOM 4143 C C . ILE B 1 213 ? 19.149 7.373 22.736 1 93.45 213 ILE B C 1
ATOM 4145 O O . ILE B 1 213 ? 18.446 6.853 21.866 1 93.45 213 ILE B O 1
ATOM 4149 N N . THR B 1 214 ? 19.629 6.595 23.689 1 94.15 214 THR B N 1
ATOM 4150 C CA . THR B 1 214 ? 19.644 5.137 23.715 1 94.15 214 THR B CA 1
ATOM 4151 C C . THR B 1 214 ? 18.227 4.58 23.615 1 94.15 214 THR B C 1
ATOM 4153 O O . THR B 1 214 ? 17.965 3.674 22.82 1 94.15 214 THR B O 1
ATOM 4156 N N . PRO B 1 215 ? 17.289 5.219 24.372 1 95.06 215 PRO B N 1
ATOM 4157 C CA . PRO B 1 215 ? 15.933 4.676 24.264 1 95.06 215 PRO B CA 1
ATOM 4158 C C . PRO B 1 215 ? 15.345 4.829 22.864 1 95.06 215 PRO B C 1
ATOM 4160 O O . PRO B 1 215 ? 14.565 3.982 22.421 1 95.06 215 PRO B O 1
ATOM 4163 N N . LEU B 1 216 ? 15.695 5.86 22.195 1 94.28 216 LEU B N 1
ATOM 4164 C CA . LEU B 1 216 ? 15.209 6.073 20.836 1 94.28 216 LEU B CA 1
ATOM 4165 C C . LEU B 1 216 ? 15.805 5.047 19.879 1 94.28 216 LEU B C 1
ATOM 4167 O O . LEU B 1 216 ? 15.093 4.483 19.044 1 94.28 216 LEU B O 1
ATOM 4171 N N . VAL B 1 217 ? 17.087 4.792 20.052 1 94.02 217 VAL B N 1
ATOM 4172 C CA . VAL B 1 217 ? 17.793 3.814 19.231 1 94.02 217 VAL B CA 1
ATOM 4173 C C . VAL B 1 217 ? 17.17 2.433 19.422 1 94.02 217 VAL B C 1
ATOM 4175 O O . VAL B 1 217 ? 16.972 1.695 18.453 1 94.02 217 VAL B O 1
ATOM 4178 N N . GLU B 1 218 ? 16.791 2.129 20.586 1 93.57 218 GLU B N 1
ATOM 4179 C CA . GLU B 1 218 ? 16.167 0.846 20.896 1 93.57 218 GLU B CA 1
ATOM 4180 C C . GLU B 1 218 ? 14.774 0.748 20.279 1 93.57 218 GLU B C 1
ATOM 4182 O O . GLU B 1 218 ? 14.378 -0.314 19.794 1 93.57 218 GLU B O 1
ATOM 4187 N N . TYR B 1 219 ? 14.123 1.851 20.33 1 91.3 219 TYR B N 1
ATOM 4188 C CA . TYR B 1 219 ? 12.779 1.89 19.765 1 91.3 219 TYR B CA 1
ATOM 4189 C C . TYR B 1 219 ? 12.815 1.672 18.257 1 91.3 219 TYR B C 1
ATOM 4191 O O . TYR B 1 219 ? 11.963 0.973 17.704 1 91.3 219 TYR B O 1
ATOM 4199 N N . ILE B 1 220 ? 13.755 2.301 17.614 1 90.7 220 ILE B N 1
ATOM 4200 C CA . ILE B 1 220 ? 13.891 2.184 16.167 1 90.7 220 ILE B CA 1
ATOM 4201 C C . ILE B 1 220 ? 14.318 0.765 15.801 1 90.7 220 ILE B C 1
ATOM 4203 O O . ILE B 1 220 ? 13.704 0.126 14.943 1 90.7 220 ILE B O 1
ATOM 4207 N N . GLY B 1 221 ? 15.412 0.334 16.428 1 87.17 221 GLY B N 1
ATOM 4208 C CA . GLY B 1 221 ? 15.931 -0.999 16.167 1 87.17 221 GLY B CA 1
ATOM 4209 C C . GLY B 1 221 ? 16.193 -1.26 14.696 1 87.17 221 GLY B C 1
ATOM 4210 O O . GLY B 1 221 ? 16.85 -0.461 14.026 1 87.17 221 GLY B O 1
ATOM 4211 N N . THR B 1 222 ? 15.672 -2.352 14.219 1 82.07 222 THR B N 1
ATOM 4212 C CA . THR B 1 222 ? 15.874 -2.742 12.828 1 82.07 222 THR B CA 1
ATOM 4213 C C . THR B 1 222 ? 14.561 -2.68 12.053 1 82.07 222 THR B C 1
ATOM 4215 O O . THR B 1 222 ? 14.435 -3.283 10.985 1 82.07 222 THR B O 1
ATOM 4218 N N . ASN B 1 223 ? 13.605 -1.952 12.686 1 82.78 223 ASN B N 1
ATOM 4219 C CA . ASN B 1 223 ? 12.309 -1.804 12.033 1 82.78 223 ASN B CA 1
ATOM 4220 C C . ASN B 1 223 ? 12.404 -0.921 10.792 1 82.78 223 ASN B C 1
ATOM 4222 O O . ASN B 1 223 ? 12.779 0.249 10.884 1 82.78 223 ASN B O 1
ATOM 4226 N N . SER B 1 224 ? 11.998 -1.461 9.635 1 81.39 224 SER B N 1
ATOM 4227 C CA . SER B 1 224 ? 12.162 -0.751 8.371 1 81.39 224 SER B CA 1
ATOM 4228 C C . SER B 1 224 ? 11.367 0.55 8.361 1 81.39 224 SER B C 1
ATOM 4230 O O . SER B 1 224 ? 11.834 1.565 7.84 1 81.39 224 SER B O 1
ATOM 4232 N N . THR B 1 225 ? 10.191 0.486 8.921 1 83.54 225 THR B N 1
ATOM 4233 C CA . THR B 1 225 ? 9.341 1.672 8.947 1 83.54 225 THR B CA 1
ATOM 4234 C C . THR B 1 225 ? 9.989 2.783 9.768 1 83.54 225 THR B C 1
ATOM 4236 O O . THR B 1 225 ? 10.031 3.937 9.336 1 83.54 225 THR B O 1
ATOM 4239 N N . GLN B 1 226 ? 10.521 2.404 10.897 1 88.25 226 GLN B N 1
ATOM 4240 C CA . GLN B 1 226 ? 11.161 3.397 11.753 1 88.25 226 GLN B CA 1
ATOM 4241 C C . GLN B 1 226 ? 12.453 3.913 11.126 1 88.25 226 GLN B C 1
ATOM 4243 O O . GLN B 1 226 ? 12.768 5.101 11.23 1 88.25 226 GLN B O 1
ATOM 4248 N N . LEU B 1 227 ? 13.167 3.022 10.492 1 88.75 227 LEU B N 1
ATOM 4249 C CA . LEU B 1 227 ? 14.397 3.425 9.82 1 88.75 227 LEU B CA 1
ATOM 4250 C C . LEU B 1 227 ? 14.105 4.416 8.698 1 88.75 227 LEU B C 1
ATOM 4252 O O . LEU B 1 227 ? 14.843 5.386 8.512 1 88.75 227 LEU B O 1
ATOM 4256 N N . ARG B 1 228 ? 13.027 4.211 8.005 1 88.57 228 ARG B N 1
ATOM 4257 C CA . ARG B 1 228 ? 12.61 5.148 6.967 1 88.57 228 ARG B CA 1
ATOM 4258 C C . ARG B 1 228 ? 12.255 6.505 7.566 1 88.57 228 ARG B C 1
ATOM 4260 O O . ARG B 1 228 ? 12.592 7.547 6.999 1 88.57 228 ARG B O 1
ATOM 4267 N N . ARG B 1 229 ? 11.581 6.419 8.672 1 90.85 229 ARG B N 1
ATOM 4268 C CA . ARG B 1 229 ? 11.23 7.656 9.363 1 90.85 229 ARG B CA 1
ATOM 4269 C C . ARG B 1 229 ? 12.48 8.424 9.78 1 90.85 229 ARG B C 1
ATOM 4271 O O . ARG B 1 229 ? 12.553 9.642 9.608 1 90.85 229 ARG B O 1
ATOM 4278 N N . MET B 1 230 ? 13.469 7.682 10.228 1 92.44 230 MET B N 1
ATOM 4279 C CA . MET B 1 230 ? 14.712 8.324 10.644 1 92.44 230 MET B CA 1
ATOM 4280 C C . MET B 1 230 ? 15.452 8.907 9.445 1 92.44 230 MET B C 1
ATOM 4282 O O . MET B 1 230 ? 16.04 9.986 9.538 1 92.44 230 MET B O 1
ATOM 4286 N N . ALA B 1 231 ? 15.429 8.167 8.389 1 89.66 231 ALA B N 1
ATOM 4287 C CA . ALA B 1 231 ? 16.051 8.682 7.172 1 89.66 231 ALA B CA 1
ATOM 4288 C C . ALA B 1 231 ? 15.378 9.975 6.717 1 89.66 231 ALA B C 1
ATOM 4290 O O . ALA B 1 231 ? 16.049 10.904 6.263 1 89.66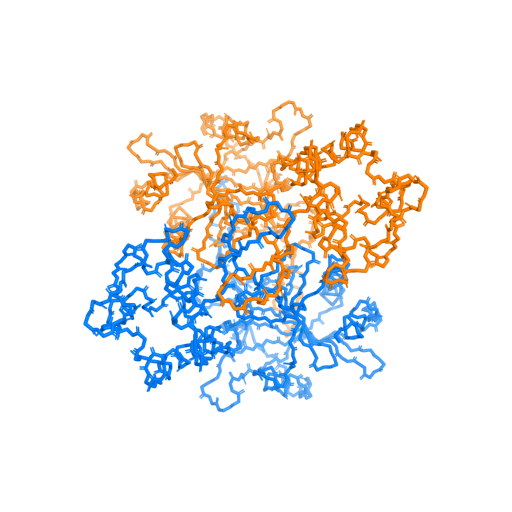 231 ALA B O 1
ATOM 4291 N N . THR B 1 232 ? 14.098 10.049 6.854 1 91.11 232 THR B N 1
ATOM 4292 C CA . THR B 1 232 ? 13.351 11.246 6.485 1 91.11 232 THR B CA 1
ATOM 4293 C C . THR B 1 232 ? 13.694 12.405 7.416 1 91.11 232 THR B C 1
ATOM 4295 O O . THR B 1 232 ? 13.84 13.545 6.969 1 91.11 232 THR B O 1
ATOM 4298 N N . ILE B 1 233 ? 13.805 12.138 8.702 1 93.77 233 ILE B N 1
ATOM 4299 C CA . ILE B 1 233 ? 14.195 13.149 9.678 1 93.77 233 ILE B CA 1
ATOM 4300 C C . ILE B 1 233 ? 15.564 13.719 9.313 1 93.77 233 ILE B C 1
ATOM 4302 O O . ILE B 1 233 ? 15.768 14.934 9.351 1 93.77 233 ILE B O 1
ATOM 4306 N N . GLU B 1 234 ? 16.42 12.81 8.932 1 91.72 234 GLU B N 1
ATOM 4307 C CA . GLU B 1 234 ? 17.752 13.239 8.519 1 91.72 234 GLU B CA 1
ATOM 4308 C C . GLU B 1 234 ? 17.688 14.116 7.272 1 91.72 234 GLU B C 1
ATOM 4310 O O . GLU B 1 234 ? 18.339 15.161 7.206 1 91.72 234 GLU B O 1
ATOM 4315 N N . GLN B 1 235 ? 16.925 13.75 6.355 1 87.84 235 GLN B N 1
ATOM 4316 C CA . GLN B 1 235 ? 16.799 14.477 5.096 1 87.84 235 GLN B CA 1
ATOM 4317 C C . GLN B 1 235 ? 16.222 15.871 5.321 1 87.84 235 GLN B C 1
ATOM 4319 O O . GLN B 1 235 ? 16.703 16.848 4.743 1 87.84 235 GLN B O 1
ATOM 4324 N N . LYS B 1 236 ? 15.183 15.917 6.156 1 90.01 236 LYS B N 1
ATOM 4325 C CA . LYS B 1 236 ? 14.563 17.211 6.425 1 90.01 236 LYS B CA 1
ATOM 4326 C C . LYS B 1 236 ? 15.47 18.086 7.286 1 90.01 236 LYS B C 1
ATOM 4328 O O . LYS B 1 236 ? 15.441 19.314 7.177 1 90.01 236 LYS B O 1
ATOM 4333 N N . SER B 1 237 ? 16.169 17.463 8.256 1 93.11 237 SER B N 1
ATOM 4334 C CA . SER B 1 237 ? 17.131 18.083 9.162 1 93.11 237 SER B CA 1
ATOM 4335 C C . SER B 1 237 ? 16.535 19.309 9.845 1 93.11 237 SER B C 1
ATOM 4337 O O . SER B 1 237 ? 17.213 20.325 10.01 1 93.11 237 SER B O 1
ATOM 4339 N N . LEU B 1 238 ? 15.272 19.257 10.159 1 94.42 238 LEU B N 1
ATOM 4340 C CA . LEU B 1 238 ? 14.587 20.382 10.785 1 94.42 238 LEU B CA 1
ATOM 4341 C C . LEU B 1 238 ? 15.176 20.68 12.16 1 94.42 238 LEU B C 1
ATOM 4343 O O . LEU B 1 238 ? 15.19 21.833 12.597 1 94.42 238 LEU B O 1
ATOM 4347 N N . TYR B 1 239 ? 15.678 19.651 12.802 1 93.51 239 TYR B N 1
ATOM 4348 C CA . TYR B 1 239 ? 16.257 19.756 14.137 1 93.51 239 TYR B CA 1
ATOM 4349 C C . TYR B 1 239 ? 17.479 20.666 14.132 1 93.51 239 TYR B C 1
ATOM 4351 O O . TYR B 1 239 ? 17.916 21.135 15.185 1 93.51 239 TYR B O 1
ATOM 4359 N N . SER B 1 240 ? 18.046 20.863 13.01 1 93.44 240 SER B N 1
ATOM 4360 C CA . SER B 1 240 ? 19.254 21.676 12.917 1 93.44 240 SER B CA 1
ATOM 4361 C C . SER B 1 240 ? 18.914 23.153 12.75 1 93.44 240 SER B C 1
ATOM 4363 O O . SER B 1 240 ? 19.8 24.009 12.807 1 93.44 240 SER B O 1
ATOM 4365 N N . ASN B 1 241 ? 17.636 23.489 12.515 1 93.16 241 ASN B N 1
ATOM 4366 C CA . ASN B 1 241 ? 17.214 24.881 12.394 1 93.16 241 ASN B CA 1
ATOM 4367 C C . ASN B 1 241 ? 17.33 25.618 13.725 1 93.16 241 ASN B C 1
ATOM 4369 O O . ASN B 1 241 ? 16.92 25.099 14.765 1 93.16 241 ASN B O 1
ATOM 4373 N N . PRO B 1 242 ? 17.88 26.808 13.557 1 90.31 242 PRO B N 1
ATOM 4374 C CA . PRO B 1 242 ? 17.957 27.596 14.79 1 90.31 242 PRO B CA 1
ATOM 4375 C C . PRO B 1 242 ? 16.588 27.836 15.423 1 90.31 242 PRO B C 1
ATOM 4377 O O . PRO B 1 242 ? 15.641 28.216 14.729 1 90.31 242 PRO B O 1
ATOM 4380 N N . GLY B 1 243 ? 16.388 27.528 16.606 1 91.47 243 GLY B N 1
ATOM 4381 C CA . GLY B 1 243 ? 15.158 27.81 17.329 1 91.47 243 GLY B CA 1
ATOM 4382 C C . GLY B 1 243 ? 14.183 26.648 17.322 1 91.47 243 GLY B C 1
ATOM 4383 O O . GLY B 1 243 ? 13.116 26.722 17.935 1 91.47 243 GLY B O 1
ATOM 4384 N N . PHE B 1 244 ? 14.507 25.629 16.597 1 94.32 244 PHE B N 1
ATOM 4385 C CA . PHE B 1 244 ? 13.615 24.483 16.473 1 94.32 244 PHE B CA 1
ATOM 4386 C C . PHE B 1 244 ? 13.218 23.955 17.846 1 94.32 244 PHE B C 1
ATOM 4388 O O . PHE B 1 244 ? 12.03 23.801 18.138 1 94.32 244 PHE B O 1
ATOM 4395 N N . ILE B 1 245 ? 14.163 23.783 18.719 1 93.25 245 ILE B N 1
ATOM 4396 C CA . ILE B 1 245 ? 13.901 23.166 20.014 1 93.25 245 ILE B CA 1
ATOM 4397 C C . ILE B 1 245 ? 13.054 24.104 20.871 1 93.25 245 ILE B C 1
ATOM 4399 O O . ILE B 1 245 ? 12.175 23.655 21.611 1 93.25 245 ILE B O 1
ATOM 4403 N N . ASN B 1 246 ? 13.325 25.357 20.736 1 94.21 246 ASN B N 1
ATOM 4404 C CA . ASN B 1 246 ? 12.532 26.323 21.49 1 94.21 246 ASN B CA 1
ATOM 4405 C C . ASN B 1 246 ? 11.08 26.345 21.02 1 94.21 246 ASN B C 1
ATOM 4407 O O . ASN B 1 246 ? 10.159 26.365 21.838 1 94.21 246 ASN B O 1
ATOM 4411 N N . SER B 1 247 ? 10.951 26.35 19.734 1 96.3 247 SER B N 1
ATOM 4412 C CA . SER B 1 247 ? 9.606 26.299 19.172 1 96.3 247 SER B CA 1
ATOM 4413 C C . SER B 1 247 ? 8.882 25.022 19.587 1 96.3 247 SER B C 1
ATOM 4415 O O . SER B 1 247 ? 7.702 25.059 19.942 1 96.3 247 SER B O 1
ATOM 4417 N N . LEU B 1 248 ? 9.618 23.94 19.585 1 96.47 248 LEU B N 1
ATOM 4418 C CA . LEU B 1 248 ? 9.051 22.65 19.965 1 96.47 248 LEU B CA 1
ATOM 4419 C C . LEU B 1 248 ? 8.577 22.671 21.415 1 96.47 248 LEU B C 1
ATOM 4421 O O . LEU B 1 248 ? 7.47 22.22 21.717 1 96.47 248 LEU B O 1
ATOM 4425 N N . LYS B 1 249 ? 9.357 23.216 22.262 1 95.6 249 LYS B N 1
ATOM 4426 C CA . LYS B 1 249 ? 9.002 23.294 23.676 1 95.6 249 LYS B CA 1
ATOM 4427 C C . LYS B 1 249 ? 7.753 24.145 23.883 1 95.6 249 LYS B C 1
ATOM 4429 O O . LYS B 1 249 ? 6.864 23.776 24.653 1 95.6 249 LYS B O 1
ATOM 4434 N N . GLN B 1 250 ? 7.721 25.215 23.187 1 96.36 250 GLN B N 1
ATOM 4435 C CA . GLN B 1 250 ? 6.586 26.124 23.312 1 96.36 250 GLN B CA 1
ATOM 4436 C C . GLN B 1 250 ? 5.293 25.456 22.852 1 96.36 250 GLN B C 1
ATOM 4438 O O . GLN B 1 250 ? 4.281 25.501 23.554 1 96.36 250 GLN B O 1
ATOM 4443 N N . VAL B 1 251 ? 5.353 24.842 21.713 1 96.78 251 VAL B N 1
ATOM 4444 C CA . VAL B 1 251 ? 4.161 24.205 21.161 1 96.78 251 VAL B CA 1
ATOM 4445 C C . VAL B 1 251 ? 3.764 23.012 22.028 1 96.78 251 VAL B C 1
ATOM 4447 O O . VAL B 1 251 ? 2.579 22.789 22.283 1 96.78 251 VAL B O 1
ATOM 4450 N N . ASN B 1 252 ? 4.778 22.206 22.47 1 96.24 252 ASN B N 1
ATOM 4451 C CA . ASN B 1 252 ? 4.513 21.074 23.351 1 96.24 252 ASN B CA 1
ATOM 4452 C C . ASN B 1 252 ? 3.763 21.505 24.608 1 96.24 252 ASN B C 1
ATOM 4454 O O . ASN B 1 252 ? 2.84 20.82 25.051 1 96.24 252 ASN B O 1
ATOM 4458 N N . THR B 1 253 ? 4.122 22.613 25.152 1 95.23 253 THR B N 1
ATOM 4459 C CA . THR B 1 253 ? 3.464 23.136 26.344 1 95.23 253 THR B CA 1
ATOM 4460 C C . THR B 1 253 ? 2.051 23.611 26.017 1 95.23 253 THR B C 1
ATOM 4462 O O . THR B 1 253 ? 1.102 23.292 26.735 1 95.23 253 THR B O 1
ATOM 4465 N N . LEU B 1 254 ? 1.96 24.307 24.935 1 95.69 254 LEU B N 1
ATOM 4466 C CA . LEU B 1 254 ? 0.681 24.88 24.531 1 95.69 254 LEU B CA 1
ATOM 4467 C C . LEU B 1 254 ? -0.33 23.783 24.213 1 95.69 254 LEU B C 1
ATOM 4469 O O . LEU B 1 254 ? -1.507 23.898 24.56 1 95.69 254 LEU B O 1
ATOM 4473 N N . ARG B 1 255 ? 0.131 22.643 23.586 1 95.83 255 ARG B N 1
ATOM 4474 C CA . ARG B 1 255 ? -0.768 21.616 23.071 1 95.83 255 ARG B CA 1
ATOM 4475 C C . ARG B 1 255 ? -0.769 20.387 23.974 1 95.83 255 ARG B C 1
ATOM 4477 O O . ARG B 1 255 ? -1.526 19.441 23.744 1 95.83 255 ARG B O 1
ATOM 4484 N N . ASN B 1 256 ? 0.114 20.272 24.938 1 94.26 256 ASN B N 1
ATOM 4485 C CA . ASN B 1 256 ? 0.231 19.158 25.873 1 94.26 256 ASN B CA 1
ATOM 4486 C C . ASN B 1 256 ? 0.516 17.846 25.149 1 94.26 256 ASN B C 1
ATOM 4488 O O . ASN B 1 256 ? -0.209 16.865 25.324 1 94.26 256 ASN B O 1
ATOM 4492 N N . TRP B 1 257 ? 1.592 17.871 24.35 1 93.84 257 TRP B N 1
ATOM 4493 C CA . TRP B 1 257 ? 1.943 16.698 23.556 1 93.84 257 TRP B CA 1
ATOM 4494 C C . TRP B 1 257 ? 2.56 15.612 24.431 1 93.84 257 TRP B C 1
ATOM 4496 O O . TRP B 1 257 ? 2.73 14.473 23.99 1 93.84 257 TRP B O 1
ATOM 4506 N N . GLY B 1 258 ? 2.955 15.94 25.642 1 92.9 258 GLY B N 1
ATOM 4507 C CA . GLY B 1 258 ? 3.401 14.944 26.603 1 92.9 258 GLY B CA 1
ATOM 4508 C C . GLY B 1 258 ? 4.885 14.645 26.506 1 92.9 258 GLY B C 1
ATOM 4509 O O . GLY B 1 258 ? 5.371 13.686 27.11 1 92.9 258 GLY B O 1
ATOM 4510 N N . MET B 1 259 ? 5.618 15.462 25.742 1 94.95 259 MET B N 1
ATOM 4511 C CA . MET B 1 259 ? 7.065 15.281 25.673 1 94.95 259 MET B CA 1
ATOM 4512 C C . MET B 1 259 ? 7.744 15.848 26.915 1 94.95 259 MET B C 1
ATOM 4514 O O . MET B 1 259 ? 7.338 16.892 27.428 1 94.95 259 MET B O 1
ATOM 4518 N N . ASN B 1 260 ? 8.809 15.156 27.298 1 94.83 260 ASN B N 1
ATOM 4519 C CA . ASN B 1 260 ? 9.554 15.562 28.485 1 94.83 260 ASN B CA 1
ATOM 4520 C C . ASN B 1 260 ? 10.891 16.197 28.117 1 94.83 260 ASN B C 1
ATOM 4522 O O . ASN B 1 260 ? 11.568 15.739 27.194 1 94.83 260 ASN B O 1
ATOM 4526 N N . PHE B 1 261 ? 11.197 17.177 28.881 1 95.96 261 PHE B N 1
ATOM 4527 C CA . PHE B 1 261 ? 12.469 17.864 28.686 1 95.96 261 PHE B CA 1
ATOM 4528 C C . PHE B 1 261 ? 13.253 17.932 29.991 1 95.96 261 PHE B C 1
ATOM 4530 O O . PHE B 1 261 ? 12.672 18.13 31.06 1 95.96 261 PHE B O 1
ATOM 4537 N N . ASP B 1 262 ? 14.494 17.717 29.812 1 94.64 262 ASP B N 1
ATOM 4538 C CA . ASP B 1 262 ? 15.385 17.855 30.961 1 94.64 262 ASP B CA 1
ATOM 4539 C C . ASP B 1 262 ? 15.353 19.279 31.512 1 94.64 262 ASP B C 1
ATOM 4541 O O . ASP B 1 262 ? 15.505 20.244 30.761 1 94.64 262 ASP B O 1
ATOM 4545 N N . GLN B 1 263 ? 15.289 19.395 32.795 1 91.33 263 GLN B N 1
ATOM 4546 C CA . GLN B 1 263 ? 15.133 20.699 33.431 1 91.33 263 GLN B CA 1
ATOM 4547 C C . GLN B 1 263 ? 16.443 21.481 33.411 1 91.33 263 GLN B C 1
ATOM 4549 O O . GLN B 1 263 ? 16.437 22.713 33.433 1 91.33 263 GLN B O 1
ATOM 4554 N N . VAL B 1 264 ? 17.499 20.786 33.363 1 90.97 264 VAL B N 1
ATOM 4555 C CA . VAL B 1 264 ? 18.809 21.416 33.487 1 90.97 264 VAL B CA 1
ATOM 4556 C C . VAL B 1 264 ? 19.278 21.905 32.118 1 90.97 264 VAL B C 1
ATOM 4558 O O . VAL B 1 264 ? 19.693 23.057 31.972 1 90.97 264 VAL B O 1
ATOM 4561 N N . ASN B 1 265 ? 19.136 21.088 31.091 1 90.9 265 ASN B N 1
ATOM 4562 C CA . ASN B 1 265 ? 19.746 21.433 29.812 1 90.9 265 ASN B CA 1
ATOM 4563 C C . ASN B 1 265 ? 18.697 21.591 28.715 1 90.9 265 ASN B C 1
ATOM 4565 O O . ASN B 1 265 ? 19.022 21.971 27.589 1 90.9 265 ASN B O 1
ATOM 4569 N N . GLY B 1 266 ? 17.49 21.267 29.014 1 91.85 266 GLY B N 1
ATOM 4570 C CA . GLY B 1 266 ? 16.4 21.508 28.082 1 91.85 266 GLY B CA 1
ATOM 4571 C C . GLY B 1 266 ? 16.316 20.469 26.981 1 91.85 266 GLY B C 1
ATOM 4572 O O . GLY B 1 266 ? 15.546 20.624 26.031 1 91.85 266 GLY B O 1
ATOM 4573 N N . LYS B 1 267 ? 17.05 19.398 27.14 1 95.19 267 LYS B N 1
ATOM 4574 C CA . LYS B 1 267 ? 17.084 18.36 26.114 1 95.19 267 LYS B CA 1
ATOM 4575 C C . LYS B 1 267 ? 15.893 17.415 26.248 1 95.19 267 LYS B C 1
ATOM 4577 O O . LYS B 1 267 ? 15.306 17.297 27.325 1 95.19 267 LYS B O 1
ATOM 4582 N N . ILE B 1 268 ? 15.569 16.758 25.198 1 96.88 268 ILE B N 1
ATOM 4583 C CA . ILE B 1 268 ? 14.431 15.847 25.18 1 96.88 268 ILE B CA 1
ATOM 4584 C C . ILE B 1 268 ? 14.76 14.593 25.986 1 96.88 268 ILE B C 1
ATOM 4586 O O . ILE B 1 268 ? 15.834 14.008 25.825 1 96.88 268 ILE B O 1
ATOM 4590 N N . VAL B 1 269 ? 13.901 14.216 26.832 1 97.06 269 VAL B N 1
ATOM 4591 C CA . VAL B 1 269 ? 13.999 12.95 27.551 1 97.06 269 VAL B CA 1
ATOM 4592 C C . VAL B 1 269 ? 13.134 11.897 26.863 1 97.06 269 VAL B C 1
ATOM 4594 O O . VAL B 1 269 ? 11.906 12.008 26.845 1 97.06 269 VAL B O 1
ATOM 4597 N N . VAL B 1 270 ? 13.765 10.879 26.333 1 95.83 270 VAL B N 1
ATOM 4598 C CA . VAL B 1 270 ? 13.068 9.873 25.538 1 95.83 270 VAL B CA 1
ATOM 4599 C C . VAL B 1 270 ? 12.735 8.665 26.411 1 95.83 270 VAL B C 1
ATOM 4601 O O . VAL B 1 270 ? 13.559 8.227 27.217 1 95.83 270 VAL B O 1
ATOM 4604 N N . CYS B 1 271 ? 11.515 8.188 26.291 1 92.98 271 CYS B N 1
ATOM 4605 C CA . CYS B 1 271 ? 11.108 6.894 26.826 1 92.98 271 CYS B CA 1
ATOM 4606 C C . CYS B 1 271 ? 10.187 6.167 25.854 1 92.98 271 CYS B C 1
ATOM 4608 O O . CYS B 1 271 ? 9.808 6.72 24.82 1 92.98 271 CYS B O 1
ATOM 4610 N N . ASN B 1 272 ? 9.818 4.919 26.164 1 89.1 272 ASN B N 1
ATOM 4611 C CA . ASN B 1 272 ? 9.02 4.086 25.272 1 89.1 272 ASN B CA 1
ATOM 4612 C C . ASN B 1 272 ? 7.653 4.707 24.999 1 89.1 272 ASN B C 1
ATOM 4614 O O . ASN B 1 272 ? 7.117 4.578 23.897 1 89.1 272 ASN B O 1
ATOM 4618 N N . LEU B 1 273 ? 7.18 5.41 25.912 1 89.93 273 LEU B N 1
ATOM 4619 C CA . LEU B 1 273 ? 5.845 5.986 25.802 1 89.93 273 LEU B CA 1
ATOM 4620 C C . LEU B 1 273 ? 5.859 7.225 24.913 1 89.93 273 LEU B C 1
ATOM 4622 O O . LEU B 1 273 ? 4.874 7.514 24.228 1 89.93 273 LEU B O 1
ATOM 4626 N N . THR B 1 274 ? 7.013 7.967 24.868 1 93.76 274 THR B N 1
ATOM 4627 C CA . THR B 1 274 ? 7.032 9.241 24.158 1 93.76 274 THR B CA 1
ATOM 4628 C C . THR B 1 274 ? 7.74 9.1 22.814 1 93.76 274 THR B C 1
ATOM 4630 O O . THR B 1 274 ? 7.637 9.98 21.957 1 93.76 274 THR B O 1
ATOM 4633 N N . ALA B 1 275 ? 8.401 7.992 22.587 1 93.95 275 ALA B N 1
ATOM 4634 C CA . ALA B 1 275 ? 9.193 7.804 21.374 1 93.95 275 ALA B CA 1
ATOM 4635 C C . ALA B 1 275 ? 8.337 7.994 20.125 1 93.95 275 ALA B C 1
ATOM 4637 O O . ALA B 1 275 ? 8.729 8.707 19.198 1 93.95 275 ALA B O 1
ATOM 4638 N N . PRO B 1 276 ? 7.109 7.459 20.099 1 91.13 276 PRO B N 1
ATOM 4639 C CA . PRO B 1 276 ? 6.295 7.674 18.9 1 91.13 276 PRO B CA 1
ATOM 4640 C C . PRO B 1 276 ? 5.995 9.15 18.649 1 91.13 276 PRO B C 1
ATOM 4642 O O . PRO B 1 276 ? 6.079 9.616 17.51 1 91.13 276 PRO B O 1
ATOM 4645 N N . THR B 1 277 ? 5.67 9.846 19.729 1 94.48 277 THR B N 1
ATOM 4646 C CA . THR B 1 277 ? 5.365 11.267 19.609 1 94.48 277 THR B CA 1
ATOM 4647 C C . THR B 1 277 ? 6.598 12.049 19.164 1 94.48 277 THR B C 1
ATOM 4649 O O . THR B 1 277 ? 6.504 12.93 18.307 1 94.48 277 THR B O 1
ATOM 4652 N N . ILE B 1 278 ? 7.709 11.725 19.694 1 95.82 278 ILE B N 1
ATOM 4653 C CA . ILE B 1 278 ? 8.957 12.398 19.351 1 95.82 278 ILE B CA 1
ATOM 4654 C C . ILE B 1 278 ? 9.25 12.215 17.863 1 95.82 278 ILE B C 1
ATOM 4656 O O . ILE B 1 278 ? 9.594 13.175 17.17 1 95.82 278 ILE B O 1
ATOM 4660 N N . LEU B 1 279 ? 9.045 11.014 17.369 1 94.27 279 LEU B N 1
ATOM 4661 C CA . LEU B 1 279 ? 9.266 10.753 15.951 1 94.27 279 LEU B CA 1
ATOM 4662 C C . LEU B 1 279 ? 8.294 11.555 15.093 1 94.27 279 LEU B C 1
ATOM 4664 O O . LEU B 1 279 ? 8.694 12.161 14.096 1 94.27 279 LEU B O 1
ATOM 4668 N N . GLN B 1 280 ? 7.079 11.576 15.531 1 94.66 280 GLN B N 1
ATOM 4669 C CA . GLN B 1 280 ? 6.04 12.3 14.806 1 94.66 280 GLN B CA 1
ATOM 4670 C C . GLN B 1 280 ? 6.381 13.783 14.692 1 94.66 280 GLN B C 1
ATOM 4672 O O . GLN B 1 280 ? 6.181 14.392 13.639 1 94.66 280 GLN B O 1
ATOM 4677 N N . VAL B 1 281 ? 6.946 14.332 15.733 1 95.78 281 VAL B N 1
ATOM 4678 C CA . VAL B 1 281 ? 7.238 15.76 15.797 1 95.78 281 VAL B CA 1
ATOM 4679 C C . VAL B 1 281 ? 8.515 16.063 15.017 1 95.78 281 VAL B C 1
ATOM 4681 O O . VAL B 1 281 ? 8.584 17.055 14.288 1 95.78 281 VAL B O 1
ATOM 4684 N N . LEU B 1 282 ? 9.505 15.191 15.133 1 95.77 282 LEU B N 1
ATOM 4685 C CA . LEU B 1 282 ? 10.754 15.407 14.41 1 95.77 282 LEU B CA 1
ATOM 4686 C C . LEU B 1 282 ? 10.542 15.272 12.906 1 95.77 282 LEU B C 1
ATOM 4688 O O . LEU B 1 282 ? 11.243 15.908 12.117 1 95.77 282 LEU B O 1
ATOM 4692 N N . LEU B 1 283 ? 9.563 14.483 12.543 1 95.74 283 LEU B N 1
ATOM 4693 C CA . LEU B 1 283 ? 9.173 14.358 11.142 1 95.74 283 LEU B CA 1
ATOM 4694 C C . LEU B 1 283 ? 8.407 15.593 10.68 1 95.74 283 LEU B C 1
ATOM 4696 O O . LEU B 1 283 ? 8.21 15.794 9.479 1 95.74 283 LEU B O 1
ATOM 4700 N N . ASP B 1 284 ? 7.956 16.393 11.6 1 97.28 284 ASP B N 1
ATOM 4701 C CA . ASP B 1 284 ? 7.019 17.484 11.348 1 97.28 284 ASP B CA 1
ATOM 4702 C C . ASP B 1 284 ? 5.687 16.954 10.822 1 97.28 284 ASP B C 1
ATOM 4704 O O . ASP B 1 284 ? 5.143 17.482 9.85 1 97.28 284 ASP B O 1
ATOM 4708 N N . HIS B 1 285 ? 5.148 15.861 11.454 1 96.44 285 HIS B N 1
ATOM 4709 C CA . HIS B 1 285 ? 3.951 15.179 10.974 1 96.44 285 HIS B CA 1
ATOM 4710 C C . HIS B 1 285 ? 2.796 15.335 11.958 1 96.44 285 HIS B C 1
ATOM 4712 O O . HIS B 1 285 ? 1.798 14.617 11.869 1 96.44 285 HIS B O 1
ATOM 4718 N N . ARG B 1 286 ? 2.977 16.003 13.024 1 96.51 286 ARG B N 1
ATOM 4719 C CA . ARG B 1 286 ? 1.848 16.491 13.81 1 96.51 286 ARG B CA 1
ATOM 4720 C C . ARG B 1 286 ? 1.475 17.914 13.407 1 96.51 286 ARG B C 1
ATOM 4722 O O . ARG B 1 286 ? 2.199 18.862 13.717 1 96.51 286 ARG B O 1
ATOM 4729 N N . LEU B 1 287 ? 0.343 18.054 12.719 1 97.72 287 LEU B N 1
ATOM 4730 C CA . LEU B 1 287 ? 0.023 19.251 11.949 1 97.72 287 LEU B CA 1
ATOM 4731 C C . LEU B 1 287 ? -1.335 19.813 12.357 1 97.72 287 LEU B C 1
ATOM 4733 O O . LEU B 1 287 ? -2.163 19.096 12.923 1 97.72 287 LEU B O 1
ATOM 4737 N N . MET B 1 288 ? -1.504 21.028 12.048 1 97.24 288 MET B N 1
ATOM 4738 C CA . MET B 1 288 ? -2.75 21.717 12.373 1 97.24 288 MET B CA 1
ATOM 4739 C C . MET B 1 288 ? -3.408 22.274 11.116 1 97.24 288 MET B C 1
ATOM 4741 O O . MET B 1 288 ? -2.723 22.768 10.218 1 97.24 288 MET B O 1
ATOM 4745 N N . SER B 1 289 ? -4.681 22.202 11.066 1 96.66 289 SER B N 1
ATOM 4746 C CA . SER B 1 289 ? -5.443 22.875 10.02 1 96.66 289 SER B CA 1
ATOM 4747 C C . SER B 1 289 ? -5.688 24.339 10.369 1 96.66 289 SER B C 1
ATOM 4749 O O . SER B 1 289 ? -6.266 24.645 11.414 1 96.66 289 SER B O 1
ATOM 4751 N N . GLU B 1 290 ? -5.317 25.211 9.507 1 95.55 290 GLU B N 1
ATOM 4752 C CA . GLU B 1 290 ? -5.562 26.628 9.757 1 95.55 290 GLU B CA 1
ATOM 4753 C C . GLU B 1 290 ? -7.035 26.976 9.559 1 95.55 290 GLU B C 1
ATOM 4755 O O . GLU B 1 290 ? -7.496 28.027 10.01 1 95.55 290 GLU B O 1
ATOM 4760 N N . VAL B 1 291 ? -7.699 26.111 8.893 1 95.32 291 VAL B N 1
ATOM 4761 C CA . VAL B 1 291 ? -9.109 26.364 8.618 1 95.32 291 VAL B CA 1
ATOM 4762 C C . VAL B 1 291 ? -9.957 25.906 9.803 1 95.32 291 VAL B C 1
ATOM 4764 O O . VAL B 1 291 ? -10.871 26.615 10.231 1 95.32 291 VAL B O 1
ATOM 4767 N N . THR B 1 292 ? -9.642 24.729 10.416 1 95.79 292 THR B N 1
ATOM 4768 C CA . THR B 1 292 ? -10.514 24.132 11.422 1 95.79 292 THR B CA 1
ATOM 4769 C C . THR B 1 292 ? -9.84 24.135 12.791 1 95.79 292 THR B C 1
ATOM 4771 O O . THR B 1 292 ? -10.492 23.893 13.809 1 95.79 292 THR B O 1
ATOM 4774 N N . SER B 1 293 ? -8.557 24.291 12.876 1 93.59 293 SER B N 1
ATOM 4775 C CA . SER B 1 293 ? -7.744 24.267 14.088 1 93.59 293 SER B CA 1
ATOM 4776 C C . SER B 1 293 ? -7.596 22.848 14.626 1 93.59 293 SER B C 1
ATOM 4778 O O . SER B 1 293 ? -7.083 22.646 15.729 1 93.59 293 SER B O 1
ATOM 4780 N N . ASN B 1 294 ? -8.058 21.893 13.845 1 95.23 294 ASN B N 1
ATOM 4781 C CA . ASN B 1 294 ? -7.839 20.504 14.235 1 95.23 294 ASN B CA 1
ATOM 4782 C C . ASN B 1 294 ? -6.367 20.118 14.132 1 95.23 294 ASN B C 1
ATOM 4784 O O . ASN B 1 294 ? -5.659 20.586 13.238 1 95.23 294 ASN B O 1
ATOM 4788 N N . ILE B 1 295 ? -5.952 19.265 15.043 1 96 295 ILE B N 1
ATOM 4789 C CA . ILE B 1 295 ? -4.581 18.767 15.027 1 96 295 ILE B CA 1
ATOM 4790 C C . ILE B 1 295 ? -4.569 17.3 14.604 1 96 295 ILE B C 1
ATOM 4792 O O . ILE B 1 295 ? -5.386 16.505 15.074 1 96 295 ILE B O 1
ATOM 4796 N N . TYR B 1 296 ? -3.638 17.014 13.665 1 96.31 296 TYR B N 1
ATOM 4797 C CA . TYR B 1 296 ? -3.603 15.678 13.081 1 96.31 296 TYR B CA 1
ATOM 4798 C C . TYR B 1 296 ? -2.201 15.085 13.159 1 96.31 296 TYR B C 1
ATOM 4800 O O . TYR B 1 296 ? -1.208 15.806 13.038 1 96.31 296 TYR B O 1
ATOM 4808 N N . ASP B 1 297 ? -2.123 13.77 13.365 1 94.36 297 ASP B N 1
ATOM 4809 C CA . ASP B 1 297 ? -0.945 12.999 12.977 1 94.36 297 ASP B CA 1
ATOM 4810 C C . ASP B 1 297 ? -1.089 12.454 11.558 1 94.36 297 ASP B C 1
ATOM 4812 O O . ASP B 1 297 ? -2.163 11.99 11.172 1 94.36 297 ASP B O 1
ATOM 4816 N N . VAL B 1 298 ? -0.028 12.609 10.783 1 93.18 298 VAL B N 1
ATOM 4817 C CA . VAL B 1 298 ? -0.109 12.211 9.381 1 93.18 298 VAL B CA 1
ATOM 4818 C C . VAL B 1 298 ? 1.019 11.236 9.054 1 93.18 298 VAL B C 1
ATOM 4820 O O . VAL B 1 298 ? 2.119 11.343 9.602 1 93.18 298 VAL B O 1
ATOM 4823 N N . PRO B 1 299 ? 0.783 10.294 8.199 1 88.31 299 PRO B N 1
ATOM 4824 C CA . PRO B 1 299 ? 1.812 9.304 7.871 1 88.31 299 PRO B CA 1
ATOM 4825 C C . PRO B 1 299 ? 2.851 9.836 6.887 1 88.31 299 PRO B C 1
ATOM 4827 O O . PRO B 1 299 ? 3.958 9.299 6.801 1 88.31 299 PRO B O 1
ATOM 4830 N N . ASP B 1 300 ? 2.502 10.822 6.122 1 89.77 300 ASP B N 1
ATOM 4831 C CA . ASP B 1 300 ? 3.36 11.454 5.125 1 89.77 300 ASP B CA 1
ATOM 4832 C C . ASP B 1 300 ? 2.939 12.9 4.876 1 89.77 300 ASP B C 1
ATOM 4834 O O . ASP B 1 300 ? 1.842 13.308 5.262 1 89.77 300 ASP B O 1
ATOM 4838 N N . ALA B 1 301 ? 3.891 13.654 4.35 1 92.67 301 ALA B N 1
ATOM 4839 C CA . ALA B 1 301 ? 3.624 15.073 4.127 1 92.67 301 ALA B CA 1
ATOM 4840 C C . ALA B 1 301 ? 4.499 15.625 3.005 1 92.67 301 ALA B C 1
ATOM 4842 O O . ALA B 1 301 ? 5.712 15.407 2.991 1 92.67 301 ALA B O 1
ATOM 4843 N N . VAL B 1 302 ? 3.84 16.29 2.079 1 89.95 302 VAL B N 1
ATOM 4844 C CA . VAL B 1 302 ? 4.557 16.959 0.998 1 89.95 302 VAL B CA 1
ATOM 4845 C C . VAL B 1 302 ? 4.449 18.473 1.167 1 89.95 302 VAL B C 1
ATOM 4847 O O . VAL B 1 302 ? 3.348 19.029 1.159 1 89.95 302 VAL B O 1
ATOM 4850 N N . GLN B 1 303 ? 5.615 19.063 1.271 1 92.11 303 GLN B N 1
ATOM 4851 C CA . GLN B 1 303 ? 5.62 20.506 1.487 1 92.11 303 GLN B CA 1
ATOM 4852 C C . GLN B 1 303 ? 5.144 21.251 0.244 1 92.11 303 GLN B C 1
ATOM 4854 O O . GLN B 1 303 ? 5.534 20.914 -0.876 1 92.11 303 GLN B O 1
ATOM 4859 N N . ILE B 1 304 ? 4.263 22.228 0.413 1 90.47 304 ILE B N 1
ATOM 4860 C CA . ILE B 1 304 ? 3.762 23.014 -0.71 1 90.47 304 ILE B CA 1
ATOM 4861 C C . ILE B 1 304 ? 4.251 24.455 -0.589 1 90.47 304 ILE B C 1
ATOM 4863 O O . ILE B 1 304 ? 4.449 24.96 0.519 1 90.47 304 ILE B O 1
#

pLDDT: mean 87.15, std 12.28, range [32.88, 97.85]